Protein 4KN5 (pdb70)

Radius of gyration: 22.83 Å; Cα contacts (8 Å, |Δi|>4): 1118; chains: 2; bounding box: 56×68×35 Å

Foldseek 3Di:
DPFVEEEEADDPLLVVLLLVQPPWDWDADPNWIWTWDDQARYIYIYTHQDFFQVSNLVVLVCCCVVPVGQAYEYEEAFAWLDQADAFQEKEKEQKEFAQQDDPCVVPDAGRDDPPDDRIFGADPVVSVLLVVLCVVPHPHHYDYYYEYEDNDRQDDPVSSVSSCVRVVTHTGYGNVRSSRRNCVVVVRHYIYMHGHQHHNVRDDDDSVVSRNVRSNSSNSSVSSSSNVVD/DEEEAEAPLLVVLLLVQDDWDWDADPNWIWTWDAQANDIYIYTYQDFAQVSNLVVLLCCCVVPVHQEYEYEEAFAWLPQPDFFQAKEKEQKEFAQQDDPPVVPQQGRDDPPADRIFGADPVVSVLLVVLCVVQHPHHYDYYYEHEHNDRQDDLVSSVVSCVRVVTHTGYGNPVSSRRNCVVVVRHYIYMYRHHGHSPTDPCSRVVSSNSSSSSVSSSSNVDD

InterPro domains:
  IPR000845 Nucleoside phosphorylase domain [PF01048] (2-227)
  IPR010049 MTA/SAH nucleosidase [TIGR01704] (3-224)
  IPR035994 Nucleoside phosphorylase superfamily [G3DSA:3.40.50.1580] (1-231)
  IPR035994 Nucleoside phosphorylase superfamily [SSF53167] (1-228)

Organism: NCBI:txid585506

CATH classification: 3.40.50.1580

Structure (mmCIF, N/CA/C/O backbone):
data_4KN5
#
_entry.id   4KN5
#
_cell.length_a   89.252
_cell.length_b   89.252
_cell.length_c   127.545
_cell.angle_alpha   90.000
_cell.angle_beta   90.000
_cell.angle_gamma   90.000
#
_symmetry.space_group_name_H-M   'P 43 21 2'
#
loop_
_entity.id
_entity.type
_entity.pdbx_description
1 polymer 'Methylthioadenosine nucleosidase'
2 non-polymer 1,2-ETHANEDIOL
3 non-polymer GLYCEROL
4 water water
#
loop_
_atom_site.group_PDB
_atom_site.id
_atom_site.type_symbol
_atom_site.label_atom_id
_atom_site.label_alt_id
_atom_site.label_comp_id
_atom_site.label_asym_id
_atom_site.label_entity_id
_atom_site.label_seq_id
_atom_site.pdbx_PDB_ins_code
_atom_site.Cartn_x
_atom_site.Cartn_y
_atom_site.Cartn_z
_atom_site.occupancy
_atom_site.B_iso_or_equiv
_atom_site.auth_seq_id
_atom_site.auth_comp_id
_atom_site.auth_asym_id
_atom_site.auth_atom_id
_atom_site.pdbx_PDB_model_num
ATOM 1 N N . TYR A 1 19 ? 67.022 2.941 15.508 1.00 36.52 -3 TYR A N 1
ATOM 2 C CA . TYR A 1 19 ? 67.176 4.195 14.691 1.00 34.44 -3 TYR A CA 1
ATOM 3 C C . TYR A 1 19 ? 67.688 4.010 13.247 1.00 34.73 -3 TYR A C 1
ATOM 4 O O . TYR A 1 19 ? 67.414 4.845 12.383 1.00 31.84 -3 TYR A O 1
ATOM 13 N N . PHE A 1 20 ? 68.435 2.936 12.986 1.00 35.69 -2 PHE A N 1
ATOM 14 C CA . PHE A 1 20 ? 69.233 2.834 11.747 1.00 35.84 -2 PHE A CA 1
ATOM 15 C C . PHE A 1 20 ? 68.894 1.622 10.881 1.00 37.77 -2 PHE A C 1
ATOM 16 O O . PHE A 1 20 ? 69.773 1.042 10.235 1.00 36.08 -2 PHE A O 1
ATOM 24 N N . GLN A 1 21 ? 67.603 1.269 10.869 1.00 37.05 -1 GLN A N 1
ATOM 25 C CA . GLN A 1 21 ? 67.041 0.412 9.829 1.00 36.15 -1 GLN A CA 1
ATOM 26 C C . GLN A 1 21 ? 66.178 1.272 8.891 1.00 35.16 -1 GLN A C 1
ATOM 27 O O . GLN A 1 21 ? 65.551 2.252 9.318 1.00 35.79 -1 GLN A O 1
ATOM 33 N N . SER A 1 22 ? 66.172 0.879 7.621 1.00 34.29 0 SER A N 1
ATOM 34 C CA A SER A 1 22 ? 65.514 1.637 6.552 0.50 33.19 0 SER A CA 1
ATOM 35 C CA B SER A 1 22 ? 65.508 1.601 6.532 0.50 32.93 0 SER A CA 1
ATOM 36 C C . SER A 1 22 ? 63.978 1.625 6.652 1.00 31.99 0 SER A C 1
ATOM 37 O O . SER A 1 22 ? 63.342 2.585 6.257 1.00 29.26 0 SER A O 1
ATOM 50 N N . ARG A 1 24 ? 60.638 1.440 9.193 1.00 22.30 2 ARG A N 1
ATOM 51 C CA . ARG A 1 24 ? 60.308 1.656 10.599 1.00 20.63 2 ARG A CA 1
ATOM 52 C C . ARG A 1 24 ? 58.761 1.560 10.706 1.00 18.52 2 ARG A C 1
ATOM 53 O O . ARG A 1 24 ? 58.054 2.333 10.064 1.00 21.81 2 ARG A O 1
ATOM 61 N N . TYR A 1 25 ? 58.314 0.640 11.518 1.00 20.14 3 TYR A N 1
ATOM 62 C CA . TYR A 1 25 ? 56.865 0.431 11.758 1.00 20.52 3 TYR A CA 1
ATOM 63 C C . TYR A 1 25 ? 56.482 0.935 13.138 1.00 20.96 3 TYR A C 1
ATOM 64 O O . TYR A 1 25 ? 57.197 0.716 14.112 1.00 21.27 3 TYR A O 1
ATOM 73 N N . GLY A 1 26 ? 55.320 1.615 13.222 1.00 19.63 4 GLY A N 1
ATOM 74 C CA . GLY A 1 26 ? 54.722 1.927 14.475 1.00 18.58 4 GLY A CA 1
ATOM 75 C C . GLY A 1 26 ? 53.649 0.941 14.819 1.00 19.76 4 GLY A C 1
ATOM 76 O O . GLY A 1 26 ? 52.793 0.645 13.974 1.00 21.79 4 GLY A O 1
ATOM 77 N N . VAL A 1 27 ? 53.683 0.427 16.033 1.00 17.13 5 VAL A N 1
ATOM 78 C CA . VAL A 1 27 ? 52.687 -0.455 16.555 1.00 17.95 5 VAL A CA 1
ATOM 79 C C . VAL A 1 27 ? 51.962 0.273 17.664 1.00 18.84 5 VAL A C 1
ATOM 80 O O . VAL A 1 27 ? 52.569 0.621 18.689 1.00 18.30 5 VAL A O 1
ATOM 84 N N . ILE A 1 28 ? 50.687 0.560 17.431 1.00 16.54 6 ILE A N 1
ATOM 85 C CA . ILE A 1 28 ? 49.902 1.313 18.395 1.00 17.31 6 ILE A CA 1
ATOM 86 C C . ILE A 1 28 ? 49.035 0.271 19.076 1.00 19.17 6 ILE A C 1
ATOM 87 O O . ILE A 1 28 ? 48.146 -0.347 18.467 1.00 18.83 6 ILE A O 1
ATOM 92 N N . ASN A 1 29 ? 49.339 0.074 20.361 1.00 19.06 7 ASN A N 1
ATOM 93 C CA . ASN A 1 29 ? 49.142 -1.179 21.120 1.00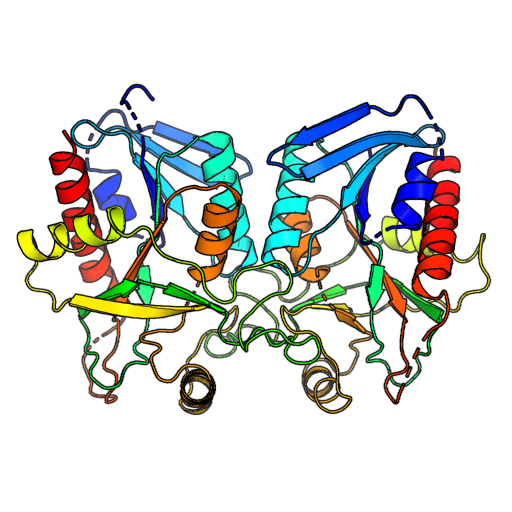 23.58 7 ASN A CA 1
ATOM 94 C C . ASN A 1 29 ? 48.132 -1.031 22.232 1.00 22.86 7 ASN A C 1
ATOM 95 O O . ASN A 1 29 ? 48.002 0.054 22.806 1.00 22.71 7 ASN A O 1
ATOM 100 N N . ALA A 1 30 ? 47.453 -2.121 22.597 1.00 22.93 8 ALA A N 1
ATOM 101 C CA . ALA A 1 30 ? 46.639 -2.112 23.837 1.00 27.53 8 ALA A CA 1
ATOM 102 C C . ALA A 1 30 ? 46.633 -3.426 24.616 1.00 29.84 8 ALA A C 1
ATOM 103 O O . ALA A 1 30 ? 45.924 -3.530 25.598 1.00 32.59 8 ALA A O 1
ATOM 113 N N . ALA A 1 32 ? 48.676 -6.137 26.719 1.00 27.99 10 ALA A N 1
ATOM 114 C CA . ALA A 1 32 ? 49.917 -6.224 27.510 1.00 30.42 10 ALA A CA 1
ATOM 115 C C . ALA A 1 32 ? 50.879 -7.344 27.069 1.00 29.60 10 ALA A C 1
ATOM 116 O O . ALA A 1 32 ? 52.072 -7.116 26.981 1.00 28.71 10 ALA A O 1
ATOM 118 N N . GLU A 1 33 ? 50.378 -8.538 26.799 1.00 30.97 11 GLU A N 1
ATOM 119 C CA A GLU A 1 33 ? 51.274 -9.611 26.385 0.50 31.26 11 GLU A CA 1
ATOM 120 C CA B GLU A 1 33 ? 51.228 -9.650 26.358 0.50 30.60 11 GLU A CA 1
ATOM 121 C C . GLU A 1 33 ? 51.853 -9.339 24.984 1.00 30.81 11 GLU A C 1
ATOM 122 O O . GLU A 1 33 ? 52.968 -9.755 24.662 1.00 28.40 11 GLU A O 1
ATOM 133 N N . GLU A 1 34 ? 51.130 -8.617 24.132 1.00 28.47 12 GLU A N 1
ATOM 134 C CA . GLU A 1 34 ? 51.731 -8.250 22.844 1.00 25.28 12 GLU A CA 1
ATOM 135 C C . GLU A 1 34 ? 52.888 -7.283 23.035 1.00 24.97 12 GLU A C 1
ATOM 136 O O . GLU A 1 34 ? 53.935 -7.395 22.386 1.00 23.95 12 GLU A O 1
ATOM 142 N N . LYS A 1 35 ? 52.714 -6.308 23.921 1.00 25.30 13 LYS A N 1
ATOM 143 C CA . LYS A 1 35 ? 53.784 -5.358 24.179 1.00 26.02 13 LYS A CA 1
ATOM 144 C C . LYS A 1 35 ? 54.987 -6.098 24.815 1.00 27.30 13 LYS A C 1
ATOM 145 O O . LYS A 1 35 ? 56.130 -5.876 24.418 1.00 27.20 13 LYS A O 1
ATOM 151 N N . ALA A 1 36 ? 54.701 -6.960 25.782 1.00 31.44 14 ALA A N 1
ATOM 152 C CA . ALA A 1 36 ? 55.783 -7.704 26.478 1.00 32.12 14 ALA A CA 1
ATOM 153 C C . ALA A 1 36 ? 56.601 -8.517 25.462 1.00 30.48 14 ALA A C 1
ATOM 154 O O . ALA A 1 36 ? 57.811 -8.418 25.456 1.00 30.53 14 ALA A O 1
ATOM 156 N N . ALA A 1 37 ? 55.933 -9.277 24.580 1.00 29.05 15 ALA A N 1
ATOM 157 C CA . ALA A 1 37 ? 56.637 -10.092 23.566 1.00 28.06 15 ALA A CA 1
ATOM 158 C C . ALA A 1 37 ? 57.365 -9.310 22.498 1.00 27.94 15 ALA A C 1
ATOM 159 O O . ALA A 1 37 ? 58.412 -9.713 22.048 1.00 30.91 15 ALA A O 1
ATOM 161 N N . LEU A 1 38 ? 56.821 -8.176 22.061 1.00 26.68 16 LEU A N 1
ATOM 162 C CA . LEU A 1 38 ? 57.513 -7.352 21.108 1.00 26.07 16 LEU A CA 1
ATOM 163 C C . LEU A 1 38 ? 58.768 -6.712 21.703 1.00 29.11 16 LEU A C 1
ATOM 164 O O . LEU A 1 38 ? 59.807 -6.625 21.033 1.00 29.63 16 LEU A O 1
ATOM 169 N N . VAL A 1 39 ? 58.656 -6.236 22.946 1.00 29.31 17 VAL A N 1
ATOM 170 C CA . VAL A 1 39 ? 59.818 -5.688 23.649 1.00 33.35 17 VAL A CA 1
ATOM 171 C C . VAL A 1 39 ? 60.868 -6.797 23.829 1.00 31.84 17 VAL A C 1
ATOM 172 O O . VAL A 1 39 ? 62.051 -6.577 23.558 1.00 37.77 17 VAL A O 1
ATOM 176 N N . ASP A 1 40 ? 60.436 -7.976 24.248 1.00 36.24 18 ASP A N 1
ATOM 177 C CA A ASP A 1 40 ? 61.384 -9.075 24.474 0.50 36.16 18 ASP A CA 1
ATOM 178 C CA B ASP A 1 40 ? 61.344 -9.124 24.446 0.50 36.65 18 ASP A CA 1
ATOM 179 C C . ASP A 1 40 ? 62.113 -9.395 23.170 1.00 37.18 18 ASP A C 1
ATOM 180 O O . ASP A 1 40 ? 63.311 -9.673 23.181 1.00 40.45 18 ASP A O 1
ATOM 189 N N . ALA A 1 41 ? 61.414 -9.312 22.039 1.00 35.79 19 ALA A N 1
ATOM 190 C CA . ALA A 1 41 ? 62.021 -9.589 20.744 1.00 34.99 19 ALA A CA 1
ATOM 191 C C . ALA A 1 41 ? 62.979 -8.526 20.249 1.00 33.69 19 ALA A C 1
ATOM 192 O O . ALA A 1 41 ? 63.746 -8.779 19.314 1.00 32.57 19 ALA A O 1
ATOM 207 N N . ILE A 1 43 ? 66.106 -6.085 19.828 1.00 37.49 21 ILE A N 1
ATOM 208 C CA . ILE A 1 43 ? 67.506 -5.987 20.202 1.00 44.09 21 ILE A CA 1
ATOM 209 C C . ILE A 1 43 ? 67.786 -4.486 20.194 1.00 45.45 21 ILE A C 1
ATOM 210 O O . ILE A 1 43 ? 67.170 -3.745 19.420 1.00 43.69 21 ILE A O 1
ATOM 215 N N . ASP A 1 44 ? 68.674 -4.045 21.082 1.00 44.94 22 ASP A N 1
ATOM 216 C CA . ASP A 1 44 ? 68.804 -2.626 21.481 1.00 45.49 22 ASP A CA 1
ATOM 217 C C . ASP A 1 44 ? 67.474 -1.905 21.823 1.00 38.37 22 ASP A C 1
ATOM 218 O O . ASP A 1 44 ? 67.217 -0.802 21.343 1.00 34.01 22 ASP A O 1
ATOM 223 N N . GLU A 1 45 ? 66.668 -2.534 22.677 1.00 38.63 23 GLU A N 1
ATOM 224 C CA . GLU A 1 45 ? 65.478 -1.893 23.246 1.00 38.02 23 GLU A CA 1
ATOM 225 C C . GLU A 1 45 ? 65.817 -0.540 23.867 1.00 38.00 23 GLU A C 1
ATOM 226 O O . GLU A 1 45 ? 66.750 -0.425 24.674 1.00 38.01 23 GLU A O 1
ATOM 232 N N . LYS A 1 46 ? 65.056 0.476 23.478 1.00 31.29 24 LYS A N 1
ATOM 233 C CA . LYS A 1 46 ? 65.199 1.823 23.981 1.00 31.43 24 LYS A CA 1
ATOM 234 C C . LYS A 1 46 ? 63.834 2.252 24.504 1.00 32.99 24 LYS A C 1
ATOM 235 O O . LYS A 1 46 ? 62.798 1.707 24.073 1.00 28.62 24 LYS A O 1
ATOM 241 N N . LYS A 1 47 ? 63.841 3.215 25.422 1.00 33.03 25 LYS A N 1
ATOM 242 C CA . LYS A 1 47 ? 62.630 3.736 26.015 1.00 34.41 25 LYS A CA 1
ATOM 243 C C . LYS A 1 47 ? 62.728 5.251 25.977 1.00 34.63 25 LYS A C 1
ATOM 244 O O . LYS A 1 47 ? 63.643 5.830 26.570 1.00 33.66 25 LYS A O 1
ATOM 250 N N . THR A 1 48 ? 61.809 5.895 25.263 1.00 30.37 26 THR A N 1
ATOM 251 C CA . THR A 1 48 ? 61.821 7.338 25.107 1.00 29.58 26 THR A CA 1
ATOM 252 C C . THR A 1 48 ? 60.429 7.868 25.475 1.00 30.25 26 THR A C 1
ATOM 253 O O . THR A 1 48 ? 59.418 7.382 24.949 1.00 27.43 26 THR A O 1
ATOM 257 N N . THR A 1 49 ? 60.393 8.870 26.348 1.00 27.46 27 THR A N 1
ATOM 258 C CA . THR A 1 49 ? 59.139 9.540 26.721 1.00 25.82 27 THR A CA 1
ATOM 259 C C . THR A 1 49 ? 59.036 10.867 26.015 1.00 26.16 27 THR A C 1
ATOM 260 O O . THR A 1 49 ? 59.924 11.688 26.117 1.00 27.52 27 THR A O 1
ATOM 264 N N . ILE A 1 50 ? 57.945 11.085 25.272 1.00 23.03 28 ILE A N 1
ATOM 265 C CA . ILE A 1 50 ? 57.693 12.335 24.585 1.00 25.13 28 ILE A CA 1
ATOM 266 C C . ILE A 1 50 ? 56.269 12.755 24.929 1.00 27.95 28 ILE A C 1
ATOM 267 O O . ILE A 1 50 ? 55.352 11.955 24.758 1.00 26.22 28 ILE A O 1
ATOM 272 N N . ALA A 1 51 ? 56.091 13.974 25.441 1.00 28.39 29 ALA A N 1
ATOM 273 C CA . ALA A 1 51 ? 54.741 14.458 25.832 1.00 30.10 29 ALA A CA 1
ATOM 274 C C . ALA A 1 51 ? 53.990 13.448 26.688 1.00 30.62 29 ALA A C 1
ATOM 275 O O . ALA A 1 51 ? 52.785 13.194 26.484 1.00 32.48 29 ALA A O 1
ATOM 277 N N . GLY A 1 52 ? 54.701 12.878 27.662 1.00 28.09 30 GLY A N 1
ATOM 278 C CA . GLY A 1 52 ? 54.143 11.931 28.614 1.00 25.25 30 GLY A CA 1
ATOM 279 C C . GLY A 1 52 ? 53.841 10.539 28.105 1.00 25.77 30 GLY A C 1
ATOM 280 O O . GLY A 1 52 ? 53.334 9.699 28.847 1.00 25.78 30 GLY A O 1
ATOM 281 N N . LYS A 1 53 ? 54.169 10.276 26.841 1.00 23.97 31 LYS A N 1
ATOM 282 C CA . LYS A 1 53 ? 53.893 8.998 26.219 1.00 24.44 31 LYS A CA 1
ATOM 283 C C . LYS A 1 53 ? 55.179 8.215 26.137 1.00 22.80 31 LYS A C 1
ATOM 284 O O . LYS A 1 53 ? 56.178 8.727 25.640 1.00 21.87 31 LYS A O 1
ATOM 290 N N . LEU A 1 54 ? 55.127 6.978 26.582 1.00 25.16 32 LEU A N 1
ATOM 291 C CA . LEU A 1 54 ? 56.300 6.104 26.506 1.00 26.12 32 LEU A CA 1
ATOM 292 C C . LEU A 1 54 ? 56.371 5.356 25.174 1.00 25.01 32 LEU A C 1
ATOM 293 O O . LEU A 1 54 ? 55.457 4.595 24.835 1.00 25.76 32 LEU A O 1
ATOM 298 N N . PHE A 1 55 ? 57.458 5.559 24.447 1.00 23.37 33 PHE A N 1
ATOM 299 C CA . PHE A 1 55 ? 57.713 4.814 23.216 1.00 22.95 33 PHE A CA 1
ATOM 300 C C . PHE A 1 55 ? 58.833 3.796 23.460 1.00 27.88 33 PHE A C 1
ATOM 301 O O . PHE A 1 55 ? 59.915 4.182 23.917 1.00 28.99 33 PHE A O 1
ATOM 309 N N . HIS A 1 56 ? 58.559 2.530 23.159 1.00 28.84 34 HIS A N 1
ATOM 310 C CA . HIS A 1 56 ? 59.549 1.437 23.228 1.00 30.40 34 HIS A CA 1
ATOM 311 C C . HIS A 1 56 ? 59.991 1.206 21.833 1.00 31.38 34 HIS A C 1
ATOM 312 O O . HIS A 1 56 ? 59.161 0.917 20.933 1.00 30.52 34 HIS A O 1
ATOM 319 N N . HIS A 1 57 ? 61.289 1.309 21.593 1.00 29.54 35 HIS A N 1
ATOM 320 C CA . HIS A 1 57 ? 61.748 1.144 20.236 1.00 29.25 35 HIS A CA 1
ATOM 321 C C . HIS A 1 57 ? 63.038 0.332 20.130 1.00 33.01 35 HIS A C 1
ATOM 322 O O . HIS A 1 57 ? 63.878 0.327 21.063 1.00 29.89 35 HIS A O 1
ATOM 329 N N . GLY A 1 58 ? 63.142 -0.364 18.992 1.00 32.11 36 GLY A N 1
ATOM 330 C CA . GLY A 1 58 ? 64.296 -1.206 18.684 1.00 31.90 36 GLY A CA 1
ATOM 331 C C . GLY A 1 58 ? 64.064 -2.098 17.485 1.00 34.23 36 GLY A C 1
ATOM 332 O O . GLY A 1 58 ? 63.040 -2.026 16.801 1.00 30.40 36 GLY A O 1
ATOM 333 N N . LYS A 1 59 ? 65.027 -2.978 17.256 1.00 32.59 37 LYS A N 1
ATOM 334 C CA . LYS A 1 59 ? 65.132 -3.720 16.011 1.00 31.84 37 LYS A CA 1
ATOM 335 C C . LYS A 1 59 ? 64.521 -5.095 16.177 1.00 30.21 37 LYS A C 1
ATOM 336 O O . LYS A 1 59 ? 64.789 -5.786 17.173 1.00 32.77 37 LYS A O 1
ATOM 342 N N . ILE A 1 60 ? 63.641 -5.475 15.242 1.00 28.14 38 ILE A N 1
ATOM 343 C CA . ILE A 1 60 ? 63.137 -6.836 15.148 1.00 31.31 38 ILE A CA 1
ATOM 344 C C . ILE A 1 60 ? 63.387 -7.296 13.719 1.00 32.11 38 ILE A C 1
ATOM 345 O O . ILE A 1 60 ? 62.925 -6.679 12.768 1.00 31.26 38 ILE A O 1
ATOM 350 N N . GLY A 1 61 ? 64.167 -8.362 13.572 1.00 34.26 39 GLY A N 1
ATOM 351 C CA . GLY A 1 61 ? 64.609 -8.778 12.253 1.00 34.61 39 GLY A CA 1
ATOM 352 C C . GLY A 1 61 ? 65.492 -7.669 11.731 1.00 34.64 39 GLY A C 1
ATOM 353 O O . GLY A 1 61 ? 66.355 -7.185 12.468 1.00 37.19 39 GLY A O 1
ATOM 354 N N . HIS A 1 62 ? 65.256 -7.249 10.489 1.00 34.25 40 HIS A N 1
ATOM 355 C CA A HIS A 1 62 ? 66.013 -6.153 9.882 0.50 35.50 40 HIS A CA 1
ATOM 356 C CA B HIS A 1 62 ? 66.013 -6.155 9.861 0.50 36.04 40 HIS A CA 1
ATOM 357 C C . HIS A 1 62 ? 65.206 -4.840 9.788 1.00 34.99 40 HIS A C 1
ATOM 358 O O . HIS A 1 62 ? 65.542 -3.955 9.020 1.00 33.56 40 HIS A O 1
ATOM 371 N N . VAL A 1 63 ? 64.154 -4.697 10.601 1.00 30.77 41 VAL A N 1
ATOM 372 C CA . VAL A 1 63 ? 63.393 -3.424 10.648 1.00 29.41 41 VAL A CA 1
ATOM 373 C C . VAL A 1 63 ? 63.333 -2.842 12.064 1.00 25.61 41 VAL A C 1
ATOM 374 O O . VAL A 1 63 ? 63.488 -3.574 13.058 1.00 28.36 41 VAL A O 1
ATOM 378 N N . ASP A 1 64 ? 63.135 -1.525 12.163 1.00 27.42 42 ASP A N 1
ATOM 379 C CA A ASP A 1 64 ? 62.909 -0.868 13.479 0.50 28.05 42 ASP A CA 1
ATOM 380 C CA B ASP A 1 64 ? 62.904 -0.888 13.468 0.50 25.87 42 ASP A CA 1
ATOM 381 C C . ASP A 1 64 ? 61.401 -0.841 13.753 1.00 23.91 42 ASP A C 1
ATOM 382 O O . ASP A 1 64 ? 60.603 -0.701 12.814 1.00 23.18 42 ASP A O 1
ATOM 391 N N . VAL A 1 65 ? 61.060 -1.015 15.019 1.00 24.42 43 VAL A N 1
ATOM 392 C CA . VAL A 1 65 ? 59.674 -1.109 15.512 1.00 23.64 43 VAL A CA 1
ATOM 393 C C . VAL A 1 65 ? 59.535 -0.161 16.705 1.00 26.06 43 VAL A C 1
ATOM 394 O O . VAL A 1 65 ? 60.393 -0.115 17.623 1.00 25.61 43 VAL A O 1
ATOM 398 N N . VAL A 1 66 ? 58.461 0.619 16.669 1.00 20.43 44 VAL A N 1
ATOM 399 C CA . VAL A 1 66 ? 58.185 1.600 17.716 1.00 20.57 44 VAL A CA 1
ATOM 400 C C . VAL A 1 66 ? 56.840 1.221 18.269 1.00 21.50 44 VAL A C 1
ATOM 401 O O . VAL A 1 66 ? 55.848 1.203 17.529 1.00 21.13 44 VAL A O 1
ATOM 405 N N . VAL A 1 67 ? 56.783 0.883 19.551 1.00 20.17 45 VAL A N 1
ATOM 406 C CA . VAL A 1 67 ? 55.578 0.438 20.188 1.00 21.00 45 VAL A CA 1
ATOM 407 C C . VAL A 1 67 ? 55.117 1.480 21.229 1.00 22.54 45 VAL A C 1
ATOM 408 O O . VAL A 1 67 ? 55.926 1.949 22.036 1.00 20.26 45 VAL A O 1
ATOM 412 N N . VAL A 1 68 ? 53.844 1.882 21.143 1.00 20.31 46 VAL A N 1
ATOM 413 C CA . VAL A 1 68 ? 53.285 2.916 22.024 1.00 19.34 46 VAL A CA 1
ATOM 414 C C . VAL A 1 68 ? 51.846 2.522 22.364 1.00 19.54 46 VAL A C 1
ATOM 415 O O . VAL A 1 68 ? 51.117 1.967 21.513 1.00 18.32 46 VAL A O 1
ATOM 419 N N . GLU A 1 69 ? 51.435 2.694 23.607 1.00 18.32 47 GLU A N 1
ATOM 420 C CA . GLU A 1 69 ? 50.058 2.398 23.987 1.00 19.86 47 GLU A CA 1
ATOM 421 C C . GLU A 1 69 ? 49.101 3.421 23.332 1.00 17.59 47 GLU A C 1
ATOM 422 O O . GLU A 1 69 ? 49.386 4.623 23.303 1.00 18.85 47 GLU A O 1
ATOM 428 N N . SER A 1 70 ? 47.999 2.906 22.794 1.00 17.56 48 SER A N 1
ATOM 429 C CA . SER A 1 70 ? 47.058 3.780 22.060 1.00 16.97 48 SER A CA 1
ATOM 430 C C . SER A 1 70 ? 46.423 4.827 22.915 1.00 16.77 48 SER A C 1
ATOM 431 O O . SER A 1 70 ? 46.172 5.918 22.451 1.00 17.95 48 SER A O 1
ATOM 434 N N . GLY A 1 71 ? 46.084 4.478 24.165 1.00 15.47 49 GLY A N 1
ATOM 435 C CA . GLY A 1 71 ? 45.086 5.243 24.942 1.00 16.40 49 GLY A CA 1
ATOM 436 C C . GLY A 1 71 ? 43.700 4.802 24.520 1.00 16.08 49 GLY A C 1
ATOM 437 O O . GLY A 1 71 ? 43.559 4.059 23.508 1.00 19.04 49 GLY A O 1
ATOM 438 N N . ILE A 1 72 ? 42.686 5.201 25.287 1.00 15.39 50 ILE A N 1
ATOM 439 C CA . ILE A 1 72 ? 41.318 4.770 25.100 1.00 13.65 50 ILE A CA 1
ATOM 440 C C . ILE A 1 72 ? 40.513 5.886 24.477 1.00 12.57 50 ILE A C 1
ATOM 441 O O . ILE A 1 72 ? 40.481 7.005 24.962 1.00 12.44 50 ILE A O 1
ATOM 446 N N . GLY A 1 73 ? 39.813 5.561 23.398 1.00 12.80 51 GLY A N 1
ATOM 447 C CA . GLY A 1 73 ? 38.958 6.511 22.739 1.00 12.83 51 GLY A CA 1
ATOM 448 C C . GLY A 1 73 ? 39.570 7.316 21.613 1.00 12.75 51 GLY A C 1
ATOM 449 O O . GLY A 1 73 ? 40.767 7.243 21.305 1.00 11.76 51 GLY A O 1
ATOM 450 N N . LYS A 1 74 ? 38.713 8.122 20.988 1.00 13.11 52 LYS A N 1
ATOM 451 C CA . LYS A 1 74 ? 39.096 8.795 19.769 1.00 13.06 52 LYS A CA 1
ATOM 452 C C . LYS A 1 74 ? 40.187 9.866 19.911 1.00 12.37 52 LYS A C 1
ATOM 453 O O . LYS A 1 74 ? 41.145 9.891 19.169 1.00 12.28 52 LYS A O 1
ATOM 459 N N . VAL A 1 75 ? 40.028 10.764 20.867 1.00 11.71 53 VAL A N 1
ATOM 460 C CA . VAL A 1 75 ? 40.988 11.830 21.071 1.00 12.19 53 VAL A CA 1
ATOM 461 C C . VAL A 1 75 ? 42.316 11.316 21.593 1.00 11.97 53 VAL A C 1
ATOM 462 O O . VAL A 1 75 ? 43.373 11.764 21.089 1.00 12.45 53 VAL A O 1
ATOM 466 N N . ALA A 1 76 ? 42.285 10.404 22.586 1.00 12.39 54 ALA A N 1
ATOM 467 C CA . ALA A 1 76 ? 43.522 9.851 23.136 1.00 13.31 54 ALA A CA 1
ATOM 468 C C . ALA A 1 76 ? 44.359 9.132 22.050 1.00 13.05 54 ALA A C 1
ATOM 469 O O . ALA A 1 76 ? 45.576 9.324 21.943 1.00 13.33 54 ALA A O 1
ATOM 471 N N . SER A 1 77 ? 43.686 8.310 21.234 1.00 13.24 55 SER A N 1
ATOM 472 C CA . SER A 1 77 ? 44.391 7.575 20.181 1.00 13.34 55 SER A CA 1
ATOM 473 C C . SER A 1 77 ? 44.837 8.520 19.074 1.00 13.28 55 SER A C 1
ATOM 474 O O . SER A 1 77 ? 45.891 8.285 18.448 1.00 13.84 55 SER A O 1
ATOM 477 N N . ALA A 1 78 ? 44.066 9.581 18.783 1.00 13.57 56 ALA A N 1
ATOM 478 C CA . ALA A 1 78 ? 44.486 10.542 17.782 1.00 13.81 56 ALA A CA 1
ATOM 479 C C . ALA A 1 78 ? 45.779 11.225 18.231 1.00 14.79 56 ALA A C 1
ATOM 480 O O . ALA A 1 78 ? 46.703 11.439 17.448 1.00 14.55 56 ALA A O 1
ATOM 482 N N . LEU A 1 79 ? 45.806 11.576 19.513 1.00 13.79 57 LEU A N 1
ATOM 483 C CA . LEU A 1 79 ? 46.973 12.249 20.096 1.00 15.80 57 LEU A CA 1
ATOM 484 C C . LEU A 1 79 ? 48.211 11.355 20.000 1.00 14.57 57 LEU A C 1
ATOM 485 O O . LEU A 1 79 ? 49.259 11.820 19.565 1.00 15.40 57 LEU A O 1
ATOM 490 N N . THR A 1 80 ? 48.078 10.087 20.379 1.00 14.38 58 THR A N 1
ATOM 491 C CA . THR A 1 80 ? 49.148 9.103 20.291 1.00 15.58 58 THR A CA 1
ATOM 492 C C . THR A 1 80 ? 49.641 9.002 18.895 1.00 15.02 58 THR A C 1
ATOM 493 O O . THR A 1 80 ? 50.850 8.992 18.638 1.00 14.54 58 THR A O 1
ATOM 497 N N . THR A 1 81 ? 48.700 8.869 17.952 1.00 14.92 59 THR A N 1
ATOM 498 C CA . THR A 1 81 ? 49.082 8.729 16.560 1.00 14.72 59 THR A CA 1
ATOM 499 C C . THR A 1 81 ? 49.823 9.928 15.999 1.00 14.42 59 THR A C 1
ATOM 500 O O . THR A 1 81 ? 50.845 9.777 15.281 1.00 14.93 59 THR A O 1
ATOM 504 N N . THR A 1 82 ? 49.366 11.127 16.363 1.00 13.50 60 THR A N 1
ATOM 505 C CA . THR A 1 82 ? 50.009 12.338 15.986 1.00 14.75 60 THR A CA 1
ATOM 506 C C . THR A 1 82 ? 51.483 12.372 16.520 1.00 15.53 60 THR A C 1
ATOM 507 O O . THR A 1 82 ? 52.422 12.693 15.763 1.00 17.04 60 THR A O 1
ATOM 511 N N . LEU A 1 83 ? 51.638 12.079 17.788 1.00 15.91 61 LEU A N 1
ATOM 512 C CA . LEU A 1 83 ? 53.002 12.080 18.415 1.00 16.14 61 LEU A CA 1
ATOM 513 C C . LEU A 1 83 ? 53.893 11.062 17.750 1.00 16.68 61 LEU A C 1
ATOM 514 O O . LEU A 1 83 ? 55.071 11.332 17.508 1.00 16.96 61 LEU A O 1
ATOM 519 N N . LEU A 1 84 ? 53.344 9.887 17.481 1.00 17.20 62 LEU A N 1
ATOM 520 C CA . LEU A 1 84 ? 54.113 8.839 16.842 1.00 17.44 62 LEU A CA 1
ATOM 521 C C . LEU A 1 84 ? 54.663 9.235 15.479 1.00 17.65 62 LEU A C 1
ATOM 522 O O . LEU A 1 84 ? 55.862 9.075 15.187 1.00 17.73 62 LEU A O 1
ATOM 527 N N . ILE A 1 85 ? 53.787 9.716 14.619 1.00 16.81 63 ILE A N 1
ATOM 528 C CA . ILE A 1 85 ? 54.138 10.081 13.276 1.00 18.08 63 ILE A CA 1
ATOM 529 C C . ILE A 1 85 ? 55.111 11.268 13.282 1.00 18.95 63 ILE A C 1
ATOM 530 O O . ILE A 1 85 ? 56.122 11.231 12.563 1.00 21.33 63 ILE A O 1
ATOM 535 N N . THR A 1 86 ? 54.802 12.305 14.050 1.00 17.67 64 THR A N 1
ATOM 536 C CA . THR A 1 86 ? 55.576 13.534 14.007 1.00 19.71 64 THR A CA 1
ATOM 537 C C . THR A 1 86 ? 56.964 13.363 14.655 1.00 19.69 64 THR A C 1
ATOM 538 O O . THR A 1 86 ? 57.871 14.096 14.294 1.00 22.56 64 THR A O 1
ATOM 542 N N . ASN A 1 87 ? 57.097 12.453 15.604 1.00 18.67 65 ASN A N 1
ATOM 543 C CA . ASN A 1 87 ? 58.375 12.255 16.295 1.00 20.78 65 ASN A CA 1
ATOM 544 C C . ASN A 1 87 ? 59.215 11.098 15.752 1.00 21.11 65 ASN A C 1
ATOM 545 O O . ASN A 1 87 ? 60.421 11.108 15.938 1.00 22.97 65 ASN A O 1
ATOM 550 N N . PHE A 1 88 ? 58.610 10.133 15.068 1.00 20.30 66 PHE A N 1
ATOM 551 C CA . PHE A 1 88 ? 59.354 8.965 14.581 1.00 19.38 66 PHE A CA 1
ATOM 552 C C . PHE A 1 88 ? 59.343 8.764 13.071 1.00 20.30 66 PHE A C 1
ATOM 553 O O . PHE A 1 88 ? 60.130 7.947 12.563 1.00 21.43 66 PHE A O 1
ATOM 561 N N . GLY A 1 89 ? 58.467 9.457 12.339 1.00 19.70 67 GLY A N 1
ATOM 562 C CA . GLY A 1 89 ? 58.391 9.344 10.877 1.00 21.09 67 GLY A CA 1
ATOM 563 C C . GLY A 1 89 ? 58.206 7.929 10.377 1.00 21.73 67 GLY A C 1
ATOM 564 O O . GLY A 1 89 ? 58.840 7.530 9.415 1.00 21.06 67 GLY A O 1
ATOM 565 N N . VAL A 1 90 ? 57.356 7.164 11.055 1.00 19.38 68 VAL A N 1
ATOM 566 C CA . VAL A 1 90 ? 57.123 5.807 10.712 1.00 19.95 68 VAL A CA 1
ATOM 567 C C . VAL A 1 90 ? 56.631 5.657 9.290 1.00 19.15 68 VAL A C 1
ATOM 568 O O . VAL A 1 90 ? 55.933 6.523 8.756 1.00 19.98 68 VAL A O 1
ATOM 572 N N . ASP A 1 91 ? 57.045 4.560 8.672 1.00 19.76 69 ASP A N 1
ATOM 573 C CA . ASP A 1 91 ? 56.635 4.248 7.298 1.00 19.35 69 ASP A CA 1
ATOM 574 C C . ASP A 1 91 ? 55.182 3.739 7.267 1.00 18.73 69 ASP A C 1
ATOM 575 O O . ASP A 1 91 ? 54.516 3.828 6.260 1.00 19.52 69 ASP A O 1
ATOM 580 N N . ALA A 1 92 ? 54.747 3.148 8.366 1.00 19.37 70 ALA A N 1
ATOM 581 C CA . ALA A 1 92 ? 53.401 2.581 8.474 1.00 18.22 70 ALA A CA 1
ATOM 582 C C . ALA A 1 92 ? 53.016 2.447 9.943 1.00 18.82 70 ALA A C 1
ATOM 583 O O . ALA A 1 92 ? 53.881 2.345 10.828 1.00 18.05 70 ALA A O 1
ATOM 585 N N . VAL A 1 93 ? 51.711 2.425 10.203 1.00 17.57 71 VAL A N 1
ATOM 586 C CA . VAL A 1 93 ? 51.140 2.255 11.513 1.00 17.14 71 VAL A CA 1
ATOM 587 C C . VAL A 1 93 ? 50.305 0.972 11.542 1.00 17.38 71 VAL A C 1
ATOM 588 O O . VAL A 1 93 ? 49.467 0.779 10.657 1.00 17.87 71 VAL A O 1
ATOM 592 N N . ILE A 1 94 ? 50.543 0.114 12.531 1.00 15.94 72 ILE A N 1
ATOM 593 C CA . ILE A 1 94 ? 49.738 -1.094 12.758 1.00 16.81 72 ILE A CA 1
ATOM 594 C C . ILE A 1 94 ? 49.028 -0.984 14.099 1.00 17.81 72 ILE A C 1
ATOM 595 O O . ILE A 1 94 ? 49.690 -0.815 15.134 1.00 16.63 72 ILE A O 1
ATOM 600 N N . ASN A 1 95 ? 47.705 -1.051 14.092 1.00 16.22 73 ASN A N 1
ATOM 601 C CA . ASN A 1 95 ? 46.919 -0.919 15.322 1.00 16.86 73 ASN A CA 1
ATOM 602 C C . ASN A 1 95 ? 46.257 -2.242 15.582 1.00 17.52 73 ASN A C 1
ATOM 603 O O . ASN A 1 95 ? 45.275 -2.560 14.969 1.00 16.34 73 ASN A O 1
ATOM 608 N N . SER A 1 96 ? 46.804 -3.023 16.524 1.00 18.57 74 SER A N 1
ATOM 609 C CA A SER A 1 96 ? 46.340 -4.351 16.910 0.50 19.71 74 SER A CA 1
ATOM 610 C CA B SER A 1 96 ? 46.205 -4.313 16.833 0.50 20.44 74 SER A CA 1
ATOM 611 C C . SER A 1 96 ? 45.547 -4.309 18.205 1.00 20.63 74 SER A C 1
ATOM 612 O O . SER A 1 96 ? 45.845 -3.489 19.063 1.00 22.32 74 SER A O 1
ATOM 617 N N . GLY A 1 97 ? 44.586 -5.195 18.369 1.00 19.55 75 GLY A N 1
ATOM 618 C CA . GLY A 1 97 ? 43.777 -5.229 19.590 1.00 20.72 75 GLY A CA 1
ATOM 619 C C . GLY A 1 97 ? 42.773 -6.346 19.598 1.00 20.94 75 GLY A C 1
ATOM 620 O O . GLY A 1 97 ? 42.816 -7.262 18.780 1.00 22.30 75 GLY A O 1
ATOM 621 N N . SER A 1 98 ? 41.850 -6.269 20.537 1.00 22.45 76 SER A N 1
ATOM 622 C CA . SER A 1 98 ? 40.779 -7.227 20.623 1.00 24.19 76 SER A CA 1
ATOM 623 C C . SER A 1 98 ? 39.493 -6.413 20.675 1.00 24.19 76 SER A C 1
ATOM 624 O O . SER A 1 98 ? 39.492 -5.262 21.172 1.00 25.27 76 SER A O 1
ATOM 627 N N . ALA A 1 99 ? 38.413 -7.013 20.207 1.00 22.97 77 ALA A N 1
ATOM 628 C CA . ALA A 1 99 ? 37.104 -6.365 20.166 1.00 24.13 77 ALA A CA 1
ATOM 629 C C . ALA A 1 99 ? 36.008 -7.400 20.124 1.00 22.99 77 ALA A C 1
ATOM 630 O O . ALA A 1 99 ? 36.239 -8.541 19.752 1.00 25.26 77 ALA A O 1
ATOM 632 N N . GLY A 1 100 ? 34.803 -7.008 20.512 1.00 24.71 78 GLY A N 1
ATOM 633 C CA . GLY A 1 100 ? 33.676 -7.920 20.482 1.00 26.07 78 GLY A CA 1
ATOM 634 C C . GLY A 1 100 ? 33.135 -8.068 19.064 1.00 25.15 78 GLY A C 1
ATOM 635 O O . GLY A 1 100 ? 33.322 -7.190 18.220 1.00 25.22 78 GLY A O 1
ATOM 636 N N . ALA A 1 101 ? 32.399 -9.149 18.832 1.00 24.73 79 ALA A N 1
ATOM 637 C CA . ALA A 1 101 ? 31.730 -9.405 17.552 1.00 25.40 79 ALA A CA 1
ATOM 638 C C . ALA A 1 101 ? 30.428 -8.642 17.323 1.00 27.24 79 ALA A C 1
ATOM 639 O O . ALA A 1 101 ? 29.553 -8.614 18.185 1.00 26.39 79 ALA A O 1
ATOM 641 N N . LEU A 1 102 ? 30.320 -8.005 16.152 1.00 26.43 80 LEU A N 1
ATOM 642 C CA A LEU A 1 102 ? 29.053 -7.561 15.556 0.50 29.54 80 LEU A CA 1
ATOM 643 C CA B LEU A 1 102 ? 29.032 -7.598 15.597 0.50 27.30 80 LEU A CA 1
ATOM 644 C C . LEU A 1 102 ? 28.597 -8.558 14.499 1.00 29.13 80 LEU A C 1
ATOM 645 O O . LEU A 1 102 ? 27.425 -8.891 14.410 1.00 33.05 80 LEU A O 1
ATOM 654 N N . GLY A 1 103 ? 29.535 -8.985 13.657 1.00 28.68 81 GLY A N 1
ATOM 655 C CA . GLY A 1 103 ? 29.207 -9.860 12.500 1.00 33.47 81 GLY A CA 1
ATOM 656 C C . GLY A 1 103 ? 28.598 -11.190 12.955 1.00 34.74 81 GLY A C 1
ATOM 657 O O . GLY A 1 103 ? 29.137 -11.824 13.844 1.00 32.97 81 GLY A O 1
ATOM 658 N N . THR A 1 104 ? 27.481 -11.602 12.356 1.00 41.33 82 THR A N 1
ATOM 659 C CA . THR A 1 104 ? 26.692 -12.743 12.892 1.00 43.25 82 THR A CA 1
ATOM 660 C C . THR A 1 104 ? 27.476 -14.059 12.993 1.00 39.28 82 THR A C 1
ATOM 661 O O . THR A 1 104 ? 27.299 -14.816 13.933 1.00 40.55 82 THR A O 1
ATOM 665 N N . ASP A 1 105 ? 28.358 -14.322 12.049 1.00 39.40 83 ASP A N 1
ATOM 666 C CA . ASP A 1 105 ? 29.040 -15.620 12.027 1.00 41.82 83 ASP A CA 1
ATOM 667 C C . ASP A 1 105 ? 30.313 -15.633 12.870 1.00 34.22 83 ASP A C 1
ATOM 668 O O . ASP A 1 105 ? 31.002 -16.654 12.951 1.00 31.35 83 ASP A O 1
ATOM 673 N N . LEU A 1 106 ? 30.658 -14.506 13.492 1.00 31.24 84 LEU A N 1
ATOM 674 C CA . LEU A 1 106 ? 31.950 -14.410 14.143 1.00 26.94 84 LEU A CA 1
ATOM 675 C C . LEU A 1 106 ? 31.992 -15.237 15.443 1.00 29.74 84 LEU A C 1
ATOM 676 O O . LEU A 1 106 ? 31.001 -15.283 16.192 1.00 30.61 84 LEU A O 1
ATOM 681 N N . ARG A 1 107 ? 33.157 -15.833 15.678 1.00 28.47 85 ARG A N 1
ATOM 682 C CA . ARG A 1 107 ? 33.436 -16.654 16.845 1.00 32.80 85 ARG A CA 1
ATOM 683 C C . ARG A 1 107 ? 34.706 -16.198 17.559 1.00 29.71 85 ARG A C 1
ATOM 684 O O . ARG A 1 107 ? 35.604 -15.604 16.963 1.00 28.55 85 ARG A O 1
ATOM 692 N N . ILE A 1 108 ? 34.801 -16.509 18.846 1.00 27.31 86 ILE A N 1
ATOM 693 C CA . ILE A 1 108 ? 36.015 -16.207 19.603 1.00 28.55 86 ILE A CA 1
ATOM 694 C C . ILE A 1 108 ? 37.270 -16.717 18.922 1.00 27.18 86 ILE A C 1
ATOM 695 O O . ILE A 1 108 ? 37.337 -17.858 18.495 1.00 29.40 86 ILE A O 1
ATOM 700 N N . GLY A 1 109 ? 38.265 -15.852 18.786 1.00 26.34 87 GLY A N 1
ATOM 701 C CA . GLY A 1 109 ? 39.520 -16.199 18.172 1.00 26.59 87 GLY A CA 1
ATOM 702 C C . GLY A 1 109 ? 39.607 -15.846 16.690 1.00 24.02 87 GLY A C 1
ATOM 703 O O . GLY A 1 109 ? 40.677 -15.935 16.116 1.00 26.36 87 GLY A O 1
ATOM 704 N N . ASP A 1 110 ? 38.480 -15.501 16.089 1.00 22.87 88 ASP A N 1
ATOM 705 C CA . ASP A 1 110 ? 38.460 -14.993 14.709 1.00 24.05 88 ASP A CA 1
ATOM 706 C C . ASP A 1 110 ? 39.268 -13.687 14.676 1.00 22.74 88 ASP A C 1
ATOM 707 O O . ASP A 1 110 ? 39.280 -12.940 15.657 1.00 23.30 88 ASP A O 1
ATOM 712 N N . ILE A 1 111 ? 39.938 -13.442 13.560 1.00 20.80 89 ILE A N 1
ATOM 713 C CA . ILE A 1 111 ? 40.809 -12.270 13.402 1.00 20.00 89 ILE A CA 1
ATOM 714 C C . ILE A 1 111 ? 40.227 -11.423 12.273 1.00 20.64 89 ILE A C 1
ATOM 715 O O . ILE A 1 111 ? 40.171 -11.875 11.132 1.00 20.87 89 ILE A O 1
ATOM 720 N N . VAL A 1 112 ? 39.796 -10.217 12.602 1.00 18.86 90 VAL A N 1
ATOM 721 C CA . VAL A 1 112 ? 39.329 -9.252 11.613 1.00 19.76 90 VAL A CA 1
ATOM 722 C C . VAL A 1 112 ? 40.485 -8.319 11.214 1.00 19.94 90 VAL A C 1
ATOM 723 O O . VAL A 1 112 ? 41.083 -7.627 12.045 1.00 17.56 90 VAL A O 1
ATOM 727 N N . ILE A 1 113 ? 40.848 -8.334 9.935 1.00 17.21 91 ILE A N 1
ATOM 728 C CA . ILE A 1 1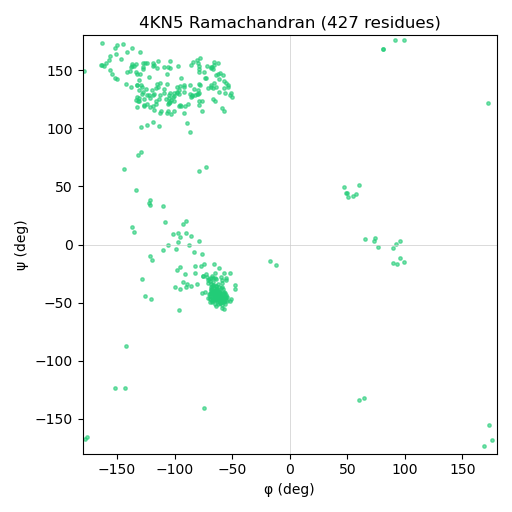13 ? 41.814 -7.398 9.403 1.00 18.00 91 ILE A CA 1
ATOM 729 C C . ILE A 1 113 ? 40.995 -6.411 8.567 1.00 17.22 91 ILE A C 1
ATOM 730 O O . ILE A 1 113 ? 40.378 -6.780 7.551 1.00 16.71 91 ILE A O 1
ATOM 735 N N . ALA A 1 114 ? 40.931 -5.167 8.993 1.00 15.68 92 ALA A N 1
ATOM 736 C CA . ALA A 1 114 ? 39.997 -4.215 8.393 1.00 15.40 92 ALA A CA 1
ATOM 737 C C . ALA A 1 114 ? 40.403 -3.892 6.948 1.00 14.61 92 ALA A C 1
ATOM 738 O O . ALA A 1 114 ? 41.559 -3.691 6.682 1.00 16.70 92 ALA A O 1
ATOM 740 N N . ASP A 1 115 ? 39.447 -3.833 6.013 1.00 14.80 93 ASP A N 1
ATOM 741 C CA . ASP A 1 115 ? 39.645 -3.107 4.753 1.00 14.96 93 ASP A CA 1
ATOM 742 C C . ASP A 1 115 ? 39.305 -1.609 4.916 1.00 14.48 93 ASP A C 1
ATOM 743 O O . ASP A 1 115 ? 39.915 -0.767 4.284 1.00 14.63 93 ASP A O 1
ATOM 748 N N . TYR A 1 116 ? 38.288 -1.309 5.727 1.00 15.79 94 TYR A N 1
ATOM 749 C CA . TYR A 1 116 ? 37.817 0.070 5.959 1.00 15.21 94 TYR A CA 1
ATOM 750 C C . TYR A 1 116 ? 37.515 0.282 7.464 1.00 13.98 94 TYR A C 1
ATOM 751 O O . TYR A 1 116 ? 37.122 -0.647 8.179 1.00 14.52 94 TYR A O 1
ATOM 760 N N . LEU A 1 117 ? 37.646 1.540 7.864 1.00 14.13 95 LEU A N 1
ATOM 761 C CA . LEU A 1 117 ? 37.233 2.041 9.161 1.00 14.45 95 LEU A CA 1
ATOM 762 C C . LEU A 1 117 ? 36.235 3.182 8.931 1.00 13.83 95 LEU A C 1
ATOM 763 O O . LEU A 1 117 ? 36.393 4.004 8.007 1.00 14.69 95 LEU A O 1
ATOM 768 N N . ALA A 1 118 ? 35.229 3.283 9.806 1.00 13.31 96 ALA A N 1
ATOM 769 C CA . ALA A 1 118 ? 34.320 4.408 9.811 1.00 13.92 96 ALA A CA 1
ATOM 770 C C . ALA A 1 118 ? 33.860 4.733 11.223 1.00 13.02 96 ALA A C 1
ATOM 771 O O . ALA A 1 118 ? 33.871 3.840 12.097 1.00 13.49 96 ALA A O 1
ATOM 773 N N . TYR A 1 119 ? 33.384 5.928 11.410 1.00 13.67 97 TYR A N 1
ATOM 774 C CA . TYR A 1 119 ? 32.775 6.308 12.683 1.00 13.87 97 TYR A CA 1
ATOM 775 C C . TYR A 1 119 ? 31.337 5.807 12.778 1.00 16.72 97 TYR A C 1
ATOM 776 O O . TYR A 1 119 ? 30.538 6.031 11.874 1.00 16.31 97 TYR A O 1
ATOM 785 N N . ALA A 1 120 ? 31.050 5.140 13.883 1.00 16.20 98 ALA A N 1
ATOM 786 C CA . A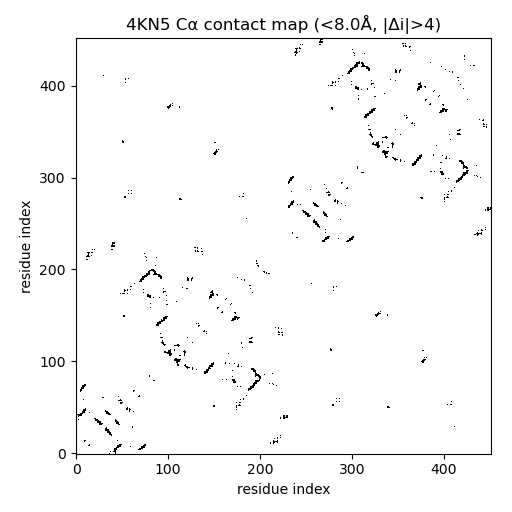LA A 1 120 ? 29.801 4.411 14.040 1.00 20.43 98 ALA A CA 1
ATOM 787 C C . ALA A 1 120 ? 28.593 5.241 14.173 1.00 24.62 98 ALA A C 1
ATOM 788 O O . ALA A 1 120 ? 27.493 4.743 13.835 1.00 28.03 98 ALA A O 1
ATOM 790 N N . ASP A 1 121 ? 28.750 6.437 14.725 1.00 23.35 99 ASP A N 1
ATOM 791 C CA . ASP A 1 121 ? 27.614 7.272 15.083 1.00 27.21 99 ASP A CA 1
ATOM 792 C C . ASP A 1 121 ? 27.741 8.758 14.679 1.00 26.94 99 ASP A C 1
ATOM 793 O O . ASP A 1 121 ? 26.924 9.561 15.133 1.00 30.41 99 ASP A O 1
ATOM 798 N N . ALA A 1 122 ? 28.737 9.144 13.863 1.00 21.21 100 ALA A N 1
ATOM 799 C CA . ALA A 1 122 ? 28.936 10.536 13.427 1.00 19.99 100 ALA A CA 1
ATOM 800 C C . ALA A 1 122 ? 27.888 10.838 12.352 1.00 21.09 100 ALA A C 1
ATOM 801 O O . ALA A 1 122 ? 27.894 10.216 11.286 1.00 22.78 100 ALA A O 1
ATOM 803 N N . ASP A 1 123 ? 26.981 11.756 12.656 1.00 19.81 101 ASP A N 1
ATOM 804 C CA . ASP A 1 123 ? 25.853 12.050 11.771 1.00 21.82 101 ASP A CA 1
ATOM 805 C C . ASP A 1 123 ? 25.812 13.517 11.415 1.00 22.52 101 ASP A C 1
ATOM 806 O O . ASP A 1 123 ? 25.384 14.350 12.223 1.00 21.45 101 ASP A O 1
ATOM 811 N N . ALA A 1 124 ? 26.254 13.840 10.202 1.00 21.72 102 ALA A N 1
ATOM 812 C CA . ALA A 1 124 ? 26.067 15.184 9.630 1.00 23.07 102 ALA A CA 1
ATOM 813 C C . ALA A 1 124 ? 25.287 15.080 8.312 1.00 24.34 102 ALA A C 1
ATOM 814 O O . ALA A 1 124 ? 25.611 15.769 7.338 1.00 27.35 102 ALA A O 1
ATOM 816 N N . ARG A 1 125 ? 24.313 14.185 8.274 1.00 26.08 103 ARG A N 1
ATOM 817 C CA . ARG A 1 125 ? 23.538 13.977 7.036 1.00 30.72 103 ARG A CA 1
ATOM 818 C C . ARG A 1 125 ? 22.834 15.257 6.574 1.00 33.63 103 ARG A C 1
ATOM 819 O O . ARG A 1 125 ? 22.679 15.474 5.371 1.00 35.60 103 ARG A O 1
ATOM 827 N N . ALA A 1 126 ? 22.470 16.113 7.521 1.00 36.81 104 ALA A N 1
ATOM 828 C CA . ALA A 1 126 ? 21.863 17.426 7.201 1.00 39.33 104 ALA A CA 1
ATOM 829 C C . ALA A 1 126 ? 22.635 18.298 6.203 1.00 40.93 104 ALA A C 1
ATOM 830 O O . ALA A 1 126 ? 22.042 19.175 5.555 1.00 40.72 104 ALA A O 1
ATOM 832 N N . PHE A 1 127 ? 23.944 18.097 6.087 1.00 39.42 105 PHE A N 1
ATOM 833 C CA . PHE A 1 127 ? 24.754 18.820 5.102 1.00 38.78 105 PHE A CA 1
ATOM 834 C C . PHE A 1 127 ? 25.080 18.006 3.854 1.00 34.90 105 PHE A C 1
ATOM 835 O O . PHE A 1 127 ? 25.884 18.432 3.028 1.00 37.86 105 PHE A O 1
ATOM 843 N N . GLY A 1 128 ? 24.466 16.839 3.711 1.00 33.06 106 GLY A N 1
ATOM 844 C CA . GLY A 1 128 ? 24.673 16.000 2.536 1.00 33.23 106 GLY A CA 1
ATOM 845 C C . GLY A 1 128 ? 25.726 14.925 2.714 1.00 32.97 106 GLY A C 1
ATOM 846 O O . GLY A 1 128 ? 25.999 14.172 1.779 1.00 32.85 106 GLY A O 1
ATOM 847 N N . TYR A 1 129 ? 26.312 14.809 3.916 1.00 29.91 107 TYR A N 1
ATOM 848 C CA . TYR A 1 129 ? 27.337 13.771 4.109 1.00 26.68 107 TYR A CA 1
ATOM 849 C C . TYR A 1 129 ? 26.677 12.402 4.343 1.00 25.66 107 TYR A C 1
ATOM 850 O O . TYR A 1 129 ? 25.511 12.319 4.783 1.00 27.47 107 TYR A O 1
ATOM 859 N N . ALA A 1 130 ? 27.421 11.338 4.044 1.00 23.08 108 ALA A N 1
ATOM 860 C CA . ALA A 1 130 ? 27.009 9.949 4.321 1.00 23.32 108 ALA A CA 1
ATOM 861 C C . ALA A 1 130 ? 26.990 9.720 5.815 1.00 23.33 108 ALA A C 1
ATOM 862 O O . ALA A 1 130 ? 27.763 10.383 6.524 1.00 21.24 108 ALA A O 1
ATOM 864 N N . TYR A 1 131 ? 26.142 8.805 6.283 1.00 22.38 109 TYR A N 1
ATOM 865 C CA . TYR A 1 131 ? 26.128 8.444 7.712 1.00 22.75 109 TYR A CA 1
ATOM 866 C C . TYR A 1 131 ? 27.539 7.976 8.088 1.00 19.87 109 TYR A C 1
ATOM 867 O O . TYR A 1 131 ? 28.163 7.207 7.359 1.00 20.11 109 TYR A O 1
ATOM 876 N N . GLY A 1 132 ? 28.020 8.463 9.230 1.00 19.24 110 GLY A N 1
ATOM 877 C CA . GLY A 1 132 ? 29.366 8.112 9.695 1.00 18.05 110 GLY A CA 1
ATOM 878 C C . GLY A 1 132 ? 30.435 9.081 9.272 1.00 18.47 110 GLY A C 1
ATOM 879 O O . GLY A 1 132 ? 31.547 9.058 9.844 1.00 18.19 110 GLY A O 1
ATOM 880 N N . GLN A 1 133 ? 30.157 9.932 8.285 1.00 18.38 111 GLN A N 1
ATOM 881 C CA . GLN A 1 133 ? 31.151 10.818 7.746 1.00 18.37 111 GLN A CA 1
ATOM 882 C C . GLN A 1 133 ? 31.244 12.117 8.556 1.00 17.72 111 GLN A C 1
ATOM 883 O O . GLN A 1 133 ? 30.271 12.817 8.761 1.00 18.06 111 GLN A O 1
ATOM 889 N N . VAL A 1 134 ? 32.450 12.447 8.991 1.00 16.33 112 VAL A N 1
ATOM 890 C CA . VAL A 1 134 ? 32.732 13.747 9.541 1.00 16.45 112 VAL A CA 1
ATOM 891 C C . VAL A 1 134 ? 32.994 14.712 8.387 1.00 17.74 112 VAL A C 1
ATOM 892 O O . VAL A 1 134 ? 33.734 14.400 7.466 1.00 16.97 112 VAL A O 1
ATOM 896 N N . PRO A 1 135 ? 32.391 15.905 8.432 1.00 19.37 113 PRO A N 1
ATOM 897 C CA . PRO A 1 135 ? 32.704 16.865 7.347 1.00 19.71 113 PRO A CA 1
ATOM 898 C C . PRO A 1 135 ? 34.200 17.147 7.115 1.00 20.98 113 PRO A C 1
ATOM 899 O O . PRO A 1 135 ? 34.928 17.330 8.071 1.00 20.06 113 PRO A O 1
ATOM 903 N N . GLN A 1 136 ? 34.634 17.203 5.849 1.00 22.12 114 GLN A N 1
ATOM 904 C CA . GLN A 1 136 ? 36.047 17.363 5.415 1.00 23.36 114 GLN A CA 1
ATOM 905 C C . GLN A 1 136 ? 36.868 16.084 5.535 1.00 20.75 114 GLN A C 1
ATOM 906 O O . GLN A 1 136 ? 38.010 16.046 5.123 1.00 23.08 114 GLN A O 1
ATOM 912 N N . GLN A 1 137 ? 36.254 15.026 6.045 1.00 19.74 115 GLN A N 1
ATOM 913 C CA . GLN A 1 137 ? 36.847 13.696 5.978 1.00 18.17 115 GLN A CA 1
ATOM 914 C C . GLN A 1 137 ? 36.177 12.842 4.899 1.00 17.54 115 GLN A C 1
ATOM 915 O O . GLN A 1 137 ? 35.010 13.055 4.578 1.00 19.32 115 GLN A O 1
ATOM 921 N N . PRO A 1 138 ? 36.886 11.806 4.408 1.00 18.66 116 PRO A N 1
ATOM 922 C CA . PRO A 1 138 ? 36.236 10.751 3.583 1.00 19.37 116 PRO A CA 1
ATOM 923 C C . PRO A 1 138 ? 35.180 10.053 4.417 1.00 21.09 116 PRO A C 1
ATOM 924 O O . PRO A 1 138 ? 35.262 10.101 5.648 1.00 18.59 116 PRO A O 1
ATOM 928 N N . ALA A 1 139 ? 34.176 9.440 3.783 1.00 19.90 117 ALA A N 1
ATOM 929 C CA . ALA A 1 139 ? 33.149 8.722 4.560 1.00 19.36 117 ALA A CA 1
ATOM 930 C C . ALA A 1 139 ? 33.707 7.510 5.267 1.00 18.23 117 ALA A C 1
ATOM 931 O O . ALA A 1 139 ? 33.204 7.110 6.320 1.00 20.80 117 ALA A O 1
ATOM 933 N N . ARG A 1 140 ? 34.719 6.873 4.653 1.00 18.68 118 ARG A N 1
ATOM 934 C CA . ARG A 1 140 ? 35.425 5.777 5.278 1.00 19.27 118 ARG A CA 1
ATOM 935 C C . ARG A 1 140 ? 36.926 5.931 5.043 1.00 19.73 118 ARG A C 1
ATOM 936 O O . ARG A 1 140 ? 37.364 6.515 4.043 1.00 20.74 118 ARG A O 1
ATOM 944 N N . PHE A 1 141 ? 37.718 5.383 5.943 1.00 15.93 119 PHE A N 1
ATOM 945 C CA . PHE A 1 141 ? 39.152 5.404 5.813 1.00 15.43 119 PHE A CA 1
ATOM 946 C C . PHE A 1 141 ? 39.605 4.039 5.288 1.00 14.56 119 PHE A C 1
ATOM 947 O O . PHE A 1 141 ? 39.256 3.002 5.844 1.00 15.01 119 PHE A O 1
ATOM 955 N N . LYS A 1 142 ? 40.433 4.063 4.245 1.00 15.15 120 LYS A N 1
ATOM 956 C CA A LYS A 1 142 ? 40.948 2.855 3.568 0.50 15.89 120 LYS A CA 1
ATOM 957 C CA B LYS A 1 142 ? 40.906 2.821 3.630 0.50 16.37 120 LYS A CA 1
ATOM 958 C C . LYS A 1 142 ? 42.218 2.328 4.199 1.00 14.63 120 LYS A C 1
ATOM 959 O O . LYS A 1 142 ? 43.241 2.991 4.099 1.00 15.46 120 LYS A O 1
ATOM 970 N N . ALA A 1 143 ? 42.179 1.155 4.817 1.00 14.46 121 ALA A N 1
ATOM 971 C CA . ALA A 1 143 ? 43.383 0.485 5.274 1.00 14.87 121 ALA A CA 1
ATOM 972 C C . ALA A 1 143 ? 44.320 0.184 4.083 1.00 14.96 121 ALA A C 1
ATOM 973 O O . ALA A 1 143 ? 43.858 -0.007 2.929 1.00 15.76 121 ALA A O 1
ATOM 975 N N . ASP A 1 144 ? 45.616 0.219 4.324 1.00 15.31 122 ASP A N 1
ATOM 976 C CA . ASP A 1 144 ? 46.625 -0.006 3.251 1.00 15.89 122 ASP A CA 1
ATOM 977 C C . ASP A 1 144 ? 46.518 -1.444 2.770 1.00 15.87 122 ASP A C 1
ATOM 978 O O . ASP A 1 144 ? 46.548 -2.381 3.559 1.00 16.46 122 ASP A O 1
ATOM 983 N N . THR A 1 145 ? 46.332 -1.613 1.464 1.00 17.35 123 THR A N 1
ATOM 984 C CA A THR A 1 145 ? 46.108 -2.913 0.841 0.50 16.99 123 THR A CA 1
ATOM 985 C CA B THR A 1 145 ? 46.079 -2.946 0.934 0.50 19.41 123 THR A CA 1
ATOM 986 C C . THR A 1 145 ? 47.308 -3.850 1.074 1.00 17.97 123 THR A C 1
ATOM 987 O O . THR A 1 145 ? 47.177 -4.985 1.523 1.00 19.30 123 THR A O 1
ATOM 994 N N . ASP A 1 146 ? 48.489 -3.353 0.751 1.00 19.54 124 ASP A N 1
ATOM 995 C CA . ASP A 1 146 ? 49.701 -4.190 0.809 1.00 22.21 124 ASP A CA 1
ATOM 996 C C . ASP A 1 146 ? 50.054 -4.604 2.235 1.00 20.54 124 ASP A C 1
ATOM 997 O O . ASP A 1 146 ? 50.313 -5.774 2.509 1.00 22.47 124 ASP A O 1
ATOM 1002 N N . LEU A 1 147 ? 50.010 -3.651 3.167 1.00 18.67 125 LEU A N 1
ATOM 1003 C CA . LEU A 1 147 ? 50.297 -3.937 4.572 1.00 18.56 125 LEU A CA 1
ATOM 1004 C C . LEU A 1 147 ? 49.285 -4.940 5.136 1.00 18.05 125 LEU A C 1
ATOM 1005 O O . LEU A 1 147 ? 49.652 -5.872 5.824 1.00 17.18 125 LEU A O 1
ATOM 1010 N N . SER A 1 148 ? 48.000 -4.704 4.853 1.00 17.19 126 SER A N 1
ATOM 1011 C CA . SER A 1 148 ? 46.950 -5.534 5.383 1.00 16.70 126 SER A CA 1
ATOM 1012 C C . SER A 1 148 ? 47.059 -6.927 4.801 1.00 18.84 126 SER A C 1
ATOM 1013 O O . SER A 1 148 ? 46.867 -7.916 5.510 1.00 17.16 126 SER A O 1
ATOM 1016 N N . ASN A 1 149 ? 47.373 -7.001 3.512 1.00 19.45 127 ASN A N 1
ATOM 1017 C CA . ASN A 1 149 ? 47.617 -8.319 2.883 1.00 21.04 127 ASN A CA 1
ATOM 1018 C C . ASN A 1 149 ? 48.804 -9.094 3.474 1.00 20.56 127 ASN A C 1
ATOM 1019 O O . ASN A 1 149 ? 48.696 -10.319 3.738 1.00 19.57 127 ASN A O 1
ATOM 1024 N N . ASP A 1 150 ? 49.892 -8.369 3.732 1.00 21.80 128 ASP A N 1
ATOM 1025 C CA . ASP A 1 150 ? 51.092 -8.932 4.332 1.00 22.88 128 ASP A CA 1
ATOM 1026 C C . ASP A 1 150 ? 50.798 -9.446 5.700 1.00 20.71 128 ASP A C 1
ATOM 1027 O O . ASP A 1 150 ? 51.266 -10.511 6.079 1.00 20.77 128 ASP A O 1
ATOM 1032 N N . LEU A 1 151 ? 50.014 -8.689 6.466 1.00 20.13 129 LEU A N 1
ATOM 1033 C CA . LEU A 1 151 ? 49.592 -9.156 7.797 1.00 19.70 129 LEU A CA 1
ATOM 1034 C C . LEU A 1 151 ? 48.728 -10.383 7.728 1.00 19.73 129 LEU A C 1
ATOM 1035 O O . LEU A 1 151 ? 48.870 -11.281 8.558 1.00 19.44 129 LEU A O 1
ATOM 1040 N N . SER A 1 152 ? 47.838 -10.435 6.732 1.00 20.21 130 SER A N 1
ATOM 1041 C CA A SER A 1 152 ? 46.973 -11.590 6.584 0.50 20.31 130 SER A CA 1
ATOM 1042 C CA B SER A 1 152 ? 46.976 -11.596 6.549 0.50 21.41 130 SER A CA 1
ATOM 1043 C C . SER A 1 152 ? 47.808 -12.833 6.275 1.00 21.13 130 SER A C 1
ATOM 1044 O O . SER A 1 152 ? 47.524 -13.918 6.811 1.00 23.67 130 SER A O 1
ATOM 1049 N N . GLU A 1 153 ? 48.841 -12.675 5.448 1.00 23.10 131 GLU A N 1
ATOM 1050 C CA . GLU A 1 153 ? 49.757 -13.784 5.110 1.00 27.01 131 GLU A CA 1
ATOM 1051 C C . GLU A 1 153 ? 50.514 -14.281 6.317 1.00 27.14 131 GLU A C 1
ATOM 1052 O O . GLU A 1 153 ? 50.670 -15.492 6.500 1.00 26.05 131 GLU A O 1
ATOM 1058 N N . SER A 1 154 ? 50.952 -13.357 7.180 1.00 24.69 132 SER A N 1
ATOM 1059 C CA . SER A 1 154 ? 51.586 -13.775 8.442 1.00 25.09 132 SER A CA 1
ATOM 1060 C C . SER A 1 154 ? 50.657 -14.544 9.371 1.00 24.88 132 SER A C 1
ATOM 1061 O O . SER A 1 154 ? 51.091 -15.529 10.010 1.00 26.21 132 SER A O 1
ATOM 1064 N N . TYR A 1 155 ? 49.401 -14.113 9.485 1.00 22.61 133 TYR A N 1
ATOM 1065 C CA . TYR A 1 155 ? 48.399 -14.871 10.192 1.00 21.92 133 TYR A CA 1
ATOM 1066 C C . TYR A 1 155 ? 48.243 -16.277 9.606 1.00 24.69 133 TYR A C 1
ATOM 1067 O O . TYR A 1 155 ? 48.103 -17.247 10.339 1.00 25.66 133 TYR A O 1
ATOM 1076 N N . GLU A 1 156 ? 48.239 -16.375 8.289 1.00 25.46 134 GLU A N 1
ATOM 1077 C CA . GLU A 1 156 ? 48.058 -17.696 7.644 1.00 29.12 134 GLU A CA 1
ATOM 1078 C C . GLU A 1 156 ? 49.248 -18.621 7.862 1.00 31.47 134 GLU A C 1
ATOM 1079 O O . GLU A 1 156 ? 49.091 -19.840 8.029 1.00 31.86 134 GLU A O 1
ATOM 1085 N N . LYS A 1 157 ? 50.433 -18.038 7.908 1.00 32.45 135 LYS A N 1
ATOM 1086 C CA . LYS A 1 157 ? 51.680 -18.775 8.094 1.00 36.04 135 LYS A CA 1
ATOM 1087 C C . LYS A 1 157 ? 51.827 -19.328 9.514 1.00 39.06 135 LYS A C 1
ATOM 1088 O O . LYS A 1 157 ? 52.169 -20.503 9.690 1.00 34.73 135 LYS A O 1
ATOM 1094 N N . VAL A 1 158 ? 51.549 -18.509 10.533 1.00 34.58 136 VAL A N 1
ATOM 1095 C CA . VAL A 1 158 ? 51.882 -18.890 11.911 1.00 35.60 136 VAL A CA 1
ATOM 1096 C C . VAL A 1 158 ? 50.730 -19.220 12.841 1.00 33.11 136 VAL A C 1
ATOM 1097 O O . VAL A 1 158 ? 50.969 -19.615 13.992 1.00 35.74 136 VAL A O 1
ATOM 1101 N N . THR A 1 159 ? 49.491 -19.054 12.391 1.00 28.46 137 THR A N 1
ATOM 1102 C CA . THR A 1 159 ? 48.320 -19.418 13.188 1.00 27.40 137 THR A CA 1
ATOM 1103 C C . THR A 1 159 ? 47.391 -20.254 12.359 1.00 28.01 137 THR A C 1
ATOM 1104 O O . THR A 1 159 ? 47.524 -20.285 11.137 1.00 28.88 137 THR A O 1
ATOM 1108 N N . ASP A 1 160 ? 46.428 -20.902 13.010 1.00 30.66 138 ASP A N 1
ATOM 1109 C CA . ASP A 1 160 ? 45.278 -21.460 12.306 1.00 34.09 138 ASP A CA 1
ATOM 1110 C C . ASP A 1 160 ? 44.012 -20.697 12.619 1.00 30.84 138 ASP A C 1
ATOM 1111 O O . ASP A 1 160 ? 42.939 -21.270 12.673 1.00 30.91 138 ASP A O 1
ATOM 1116 N N . ALA A 1 161 ? 44.126 -19.388 12.841 1.00 27.88 139 ALA A N 1
ATOM 1117 C CA . ALA A 1 161 ? 42.949 -18.575 13.094 1.00 27.69 139 ALA A CA 1
ATOM 1118 C C . ALA A 1 161 ? 42.134 -18.345 11.809 1.00 25.12 139 ALA A C 1
ATOM 1119 O O . ALA A 1 161 ? 42.709 -18.227 10.739 1.00 29.57 139 ALA A O 1
ATOM 1121 N N . ARG A 1 162 ? 40.814 -18.326 11.944 1.00 26.08 140 ARG A N 1
ATOM 1122 C CA A ARG A 1 162 ? 39.939 -17.930 10.829 0.50 26.38 140 ARG A CA 1
ATOM 1123 C CA B ARG A 1 162 ? 39.886 -17.940 10.892 0.50 27.02 140 ARG A CA 1
ATOM 1124 C C . ARG A 1 162 ? 40.099 -16.430 10.655 1.00 26.76 140 ARG A C 1
ATOM 1125 O O . ARG A 1 162 ? 39.955 -15.674 11.601 1.00 24.15 140 ARG A O 1
ATOM 1140 N N . LEU A 1 163 ? 40.448 -16.012 9.433 1.00 25.63 141 LEU A N 1
ATOM 1141 C CA . LEU A 1 163 ? 40.553 -14.571 9.079 1.00 23.97 141 LEU A CA 1
ATOM 1142 C C . LEU A 1 163 ? 39.260 -14.050 8.462 1.00 21.55 141 LEU A C 1
ATOM 1143 O O . LEU A 1 163 ? 38.564 -14.759 7.730 1.00 20.87 141 LEU A O 1
ATOM 1148 N N . VAL A 1 164 ? 38.930 -12.805 8.796 1.00 21.19 142 VAL A N 1
ATOM 1149 C CA . VAL A 1 164 ? 37.809 -12.080 8.250 1.00 20.26 142 VAL A CA 1
ATOM 1150 C C . VAL A 1 164 ? 38.359 -10.726 7.767 1.00 18.96 142 VAL A C 1
ATOM 1151 O O . VAL A 1 164 ? 39.147 -10.085 8.456 1.00 18.43 142 VAL A O 1
ATOM 1155 N N . ARG A 1 165 ? 37.922 -10.289 6.591 1.00 17.96 143 ARG A N 1
ATOM 1156 C CA . ARG A 1 165 ? 38.292 -8.992 6.047 1.00 16.24 143 ARG A CA 1
ATOM 1157 C C . ARG A 1 165 ? 37.029 -8.184 5.871 1.00 16.14 143 ARG A C 1
ATOM 1158 O O . ARG A 1 165 ? 36.029 -8.662 5.325 1.00 17.38 143 ARG A O 1
ATOM 1166 N N . GLY A 1 166 ? 37.010 -6.958 6.395 1.00 14.44 144 GLY A N 1
ATOM 1167 C CA . GLY A 1 166 ? 35.831 -6.142 6.297 1.00 16.12 144 GLY A CA 1
ATOM 1168 C C . GLY A 1 166 ? 35.882 -4.838 7.072 1.00 15.05 144 GLY A C 1
ATOM 1169 O O . GLY A 1 166 ? 36.959 -4.285 7.307 1.00 17.24 144 GLY A O 1
ATOM 1170 N N . LEU A 1 167 ? 34.703 -4.353 7.413 1.00 15.57 145 LEU A N 1
ATOM 1171 C CA . LEU A 1 167 ? 34.519 -3.030 7.978 1.00 14.70 145 LEU A CA 1
ATOM 1172 C C . LEU A 1 167 ? 34.577 -3.119 9.508 1.00 15.00 145 LEU A C 1
ATOM 1173 O O . LEU A 1 167 ? 33.930 -3.972 10.102 1.00 14.27 145 LEU A O 1
ATOM 1178 N N . VAL A 1 168 ? 35.381 -2.227 10.103 1.00 14.87 146 VAL A N 1
ATOM 1179 C CA . VAL A 1 168 ? 35.399 -1.992 11.545 1.00 15.01 146 VAL A CA 1
ATOM 1180 C C . VAL A 1 168 ? 34.927 -0.579 11.793 1.00 13.67 146 VAL A C 1
ATOM 1181 O O . VAL A 1 168 ? 35.320 0.341 11.075 1.00 14.82 146 VAL A O 1
ATOM 1185 N N . VAL A 1 169 ? 34.081 -0.382 12.819 1.00 13.15 147 VAL A N 1
ATOM 1186 C CA . VAL A 1 169 ? 33.561 0.934 13.145 1.00 13.35 147 VAL A CA 1
ATOM 1187 C C . VAL A 1 169 ? 34.000 1.352 14.569 1.00 13.39 147 VAL A C 1
ATOM 1188 O O . VAL A 1 169 ? 34.304 0.511 15.367 1.00 15.07 147 VAL A O 1
ATOM 1192 N N . THR A 1 170 ? 34.025 2.647 14.771 1.00 13.91 148 THR A N 1
ATOM 1193 C CA . THR A 1 170 ? 34.641 3.268 15.968 1.00 14.39 148 THR A CA 1
ATOM 1194 C C . THR A 1 170 ? 33.707 4.302 16.558 1.00 14.33 148 THR A C 1
ATOM 1195 O O . THR A 1 170 ? 33.104 5.103 15.865 1.00 15.76 148 THR A O 1
ATOM 1199 N N . SER A 1 171 ? 33.595 4.291 17.898 1.00 14.79 149 SER A N 1
ATOM 1200 C CA . SER A 1 171 ? 32.963 5.377 18.603 1.00 15.25 149 SER A CA 1
ATOM 1201 C C . SER A 1 171 ? 33.601 5.494 19.988 1.00 14.53 149 SER A C 1
ATOM 1202 O O . SER A 1 171 ? 34.417 4.660 20.379 1.00 13.78 149 SER A O 1
ATOM 1205 N N . ASP A 1 172 ? 33.231 6.572 20.665 1.00 15.31 150 ASP A N 1
ATOM 1206 C CA . ASP A 1 172 ? 33.653 6.825 22.068 1.00 16.71 150 ASP A CA 1
ATOM 1207 C C . ASP A 1 172 ? 32.646 6.220 23.079 1.00 17.73 150 ASP A C 1
ATOM 1208 O O . ASP A 1 172 ? 32.592 6.633 24.245 1.00 21.05 150 ASP A O 1
ATOM 1213 N N . SER A 1 173 ? 31.837 5.267 22.642 1.00 17.34 151 SER A N 1
ATOM 1214 C CA . SER A 1 173 ? 31.009 4.461 23.518 1.00 17.27 151 SER A CA 1
ATOM 1215 C C . SER A 1 173 ? 31.519 3.053 23.583 1.00 18.85 151 SER A C 1
ATOM 1216 O O . SER A 1 173 ? 32.131 2.560 22.636 1.00 19.06 151 SER A O 1
ATOM 1219 N N . PHE A 1 174 ? 31.251 2.383 24.689 1.00 18.39 152 PHE A N 1
ATOM 1220 C CA . PHE A 1 174 ? 31.490 0.949 24.796 1.00 22.24 152 PHE A CA 1
ATOM 1221 C C . PHE A 1 174 ? 30.216 0.262 24.371 1.00 22.73 152 PHE A C 1
ATOM 1222 O O . PHE A 1 174 ? 29.150 0.491 24.955 1.00 21.80 152 PHE A O 1
ATOM 1230 N N . ILE A 1 175 ? 30.301 -0.540 23.310 1.00 22.49 153 ILE A N 1
ATOM 1231 C CA . ILE A 1 175 ? 29.113 -1.159 22.722 1.00 22.89 153 ILE A CA 1
ATOM 1232 C C . ILE A 1 175 ? 28.834 -2.494 23.382 1.00 27.94 153 ILE A C 1
ATOM 1233 O O . ILE A 1 175 ? 29.548 -3.470 23.144 1.00 29.00 153 ILE A O 1
ATOM 1238 N N . ALA A 1 176 ? 27.816 -2.505 24.247 1.00 29.41 154 ALA A N 1
ATOM 1239 C CA . ALA A 1 176 ? 27.540 -3.666 25.123 1.00 33.10 154 ALA A CA 1
ATOM 1240 C C . ALA A 1 176 ? 26.138 -4.289 24.927 1.00 34.62 154 ALA A C 1
ATOM 1241 O O . ALA A 1 176 ? 26.019 -5.515 24.823 1.00 36.29 154 ALA A O 1
ATOM 1243 N N . SER A 1 177 ? 25.098 -3.469 24.872 1.00 35.70 155 SER A N 1
ATOM 1244 C CA . SER A 1 177 ? 23.721 -3.988 24.772 1.00 38.19 155 SER A CA 1
ATOM 1245 C C . SER A 1 177 ? 23.321 -4.388 23.348 1.00 39.72 155 SER A C 1
ATOM 1246 O O . SER A 1 177 ? 23.916 -3.945 22.361 1.00 36.32 155 SER A O 1
ATOM 1249 N N . ASN A 1 178 ? 22.306 -5.240 23.241 1.00 40.44 156 ASN A N 1
ATOM 1250 C CA . ASN A 1 178 ? 21.750 -5.608 21.944 1.00 40.89 156 ASN A CA 1
ATOM 1251 C C . ASN A 1 178 ? 21.170 -4.377 21.256 1.00 38.56 156 ASN A C 1
ATOM 1252 O O . ASN A 1 178 ? 21.250 -4.236 20.034 1.00 37.73 156 ASN A O 1
ATOM 1257 N N . GLU A 1 179 ? 20.615 -3.461 22.033 1.00 37.22 157 GLU A N 1
ATOM 1258 C CA . GLU A 1 179 ? 20.154 -2.196 21.467 1.00 40.10 157 GLU A CA 1
ATOM 1259 C C . GLU A 1 179 ? 21.293 -1.395 20.786 1.00 36.35 157 GLU A C 1
ATOM 1260 O O . GLU A 1 179 ? 21.116 -0.880 19.691 1.00 32.19 157 GLU A O 1
ATOM 1266 N N . GLN A 1 180 ? 22.440 -1.270 21.454 1.00 32.35 158 GLN A N 1
ATOM 1267 C CA . GLN A 1 180 ? 23.577 -0.536 20.882 1.00 31.05 158 GLN A CA 1
ATOM 1268 C C . GLN A 1 180 ? 24.051 -1.226 19.613 1.00 27.70 158 GLN A C 1
ATOM 1269 O O . GLN A 1 180 ? 24.247 -0.577 18.580 1.00 27.66 158 GLN A O 1
ATOM 1275 N N . LYS A 1 181 ? 24.195 -2.547 19.693 1.00 27.53 159 LYS A N 1
ATOM 1276 C CA . LYS A 1 181 ? 24.640 -3.359 18.548 1.00 26.92 159 LYS A CA 1
ATOM 1277 C C . LYS A 1 181 ? 23.704 -3.252 17.358 1.00 28.59 159 LYS A C 1
ATOM 1278 O O . LYS A 1 181 ? 24.136 -3.017 16.230 1.00 27.09 159 LYS A O 1
ATOM 1284 N N . GLN A 1 182 ? 22.401 -3.368 17.603 1.00 30.35 160 GLN A N 1
ATOM 1285 C CA . GLN A 1 182 ? 21.431 -3.280 16.512 1.00 31.09 160 GLN A CA 1
ATOM 1286 C C . GLN A 1 182 ? 21.405 -1.913 15.835 1.00 27.71 160 GLN A C 1
ATOM 1287 O O . GLN A 1 182 ? 21.283 -1.835 14.617 1.00 24.93 160 GLN A O 1
ATOM 1293 N N . THR A 1 183 ? 21.551 -0.846 16.624 1.00 27.64 161 THR A N 1
ATOM 1294 C CA . THR A 1 183 ? 21.637 0.511 16.117 1.00 28.66 161 THR A CA 1
ATOM 1295 C C . THR A 1 183 ? 22.796 0.648 15.128 1.00 26.08 161 THR A C 1
ATOM 1296 O O . THR A 1 183 ? 22.626 1.158 14.035 1.00 24.39 161 THR A O 1
ATOM 1300 N N . ILE A 1 184 ? 23.966 0.176 15.504 1.00 25.26 162 ILE A N 1
ATOM 1301 C CA . ILE A 1 184 ? 25.118 0.261 14.562 1.00 24.61 162 ILE A CA 1
ATOM 1302 C C . ILE A 1 184 ? 24.829 -0.536 13.274 1.00 23.81 162 ILE A C 1
ATOM 1303 O O . ILE A 1 184 ? 25.072 -0.050 12.157 1.00 24.01 162 ILE A O 1
ATOM 1308 N N . LEU A 1 185 ? 24.315 -1.755 13.432 1.00 25.04 163 LEU A N 1
ATOM 1309 C CA . LEU A 1 185 ? 24.053 -2.655 12.293 1.00 25.90 163 LEU A CA 1
ATOM 1310 C C . LEU A 1 185 ? 22.959 -2.123 11.331 1.00 27.38 163 LEU A C 1
ATOM 1311 O O . LEU A 1 185 ? 23.012 -2.353 10.116 1.00 27.10 163 LEU A O 1
ATOM 1316 N N . THR A 1 186 ? 22.025 -1.345 11.859 1.00 27.79 164 THR A N 1
ATOM 1317 C CA . THR A 1 186 ? 21.053 -0.652 11.011 1.00 30.32 164 THR A CA 1
ATOM 1318 C C . THR A 1 186 ? 21.778 0.249 10.016 1.00 29.54 164 THR A C 1
ATOM 1319 O O . THR A 1 186 ? 21.515 0.170 8.807 1.00 28.21 164 THR A O 1
ATOM 1323 N N . HIS A 1 187 ? 22.768 1.016 10.500 1.00 25.55 165 HIS A N 1
ATOM 1324 C CA . HIS A 1 187 ? 23.535 1.951 9.661 1.00 24.87 165 HIS A CA 1
ATOM 1325 C C . HIS A 1 187 ? 24.656 1.301 8.841 1.00 23.47 165 HIS A C 1
ATOM 1326 O O . HIS A 1 187 ? 24.955 1.734 7.729 1.00 26.01 165 HIS A O 1
ATOM 1333 N N . PHE A 1 188 ? 25.268 0.264 9.407 1.00 21.28 166 PHE A N 1
ATOM 1334 C CA . PHE A 1 188 ? 26.389 -0.448 8.795 1.00 20.70 166 PHE A CA 1
ATOM 1335 C C . PHE A 1 188 ? 26.142 -1.921 8.846 1.00 22.24 166 PHE A C 1
ATOM 1336 O O . PHE A 1 188 ? 26.717 -2.638 9.679 1.00 20.33 166 PHE A O 1
ATOM 1344 N N . PRO A 1 189 ? 25.270 -2.432 7.949 1.00 23.98 167 PRO A N 1
ATOM 1345 C CA . PRO A 1 189 ? 24.963 -3.853 8.005 1.00 24.02 167 PRO A CA 1
ATOM 1346 C C . PRO A 1 189 ? 26.148 -4.801 7.885 1.00 22.92 167 PRO A C 1
ATOM 1347 O O . PRO A 1 189 ? 26.057 -5.930 8.364 1.00 22.18 167 PRO A O 1
ATOM 1351 N N . GLU A 1 190 ? 27.236 -4.353 7.257 1.00 20.84 168 GLU A N 1
ATOM 1352 C CA . GLU A 1 190 ? 28.410 -5.181 7.041 1.00 21.15 168 GLU A CA 1
ATOM 1353 C C . GLU A 1 190 ? 29.503 -5.016 8.109 1.00 19.10 168 GLU A C 1
ATOM 1354 O O . GLU A 1 190 ? 30.589 -5.614 7.983 1.00 18.04 168 GLU A O 1
ATOM 1360 N N . ALA A 1 191 ? 29.218 -4.258 9.160 1.00 19.81 169 ALA A N 1
ATOM 1361 C CA . ALA A 1 191 ? 30.250 -4.022 10.200 1.00 18.80 169 ALA A CA 1
ATOM 1362 C C . ALA A 1 191 ? 30.571 -5.314 10.944 1.00 19.25 169 ALA A C 1
ATOM 1363 O O . ALA A 1 191 ? 29.641 -6.040 11.350 1.00 19.82 169 ALA A O 1
ATOM 1365 N N . GLN A 1 192 ? 31.851 -5.593 11.140 1.00 17.82 170 GLN A N 1
ATOM 1366 C CA . GLN A 1 192 ? 32.300 -6.823 11.751 1.00 18.86 170 GLN A CA 1
ATOM 1367 C C . GLN A 1 192 ? 32.462 -6.619 13.246 1.00 19.69 170 GLN A C 1
ATOM 1368 O O . GLN A 1 192 ? 32.236 -7.527 14.032 1.00 20.39 170 GLN A O 1
ATOM 1374 N N . SER A 1 193 ? 32.835 -5.404 13.642 1.00 18.36 171 SER A N 1
ATOM 1375 C CA . SER A 1 193 ? 33.131 -5.103 15.036 1.00 17.66 171 SER A CA 1
ATOM 1376 C C . SER A 1 193 ? 33.081 -3.603 15.255 1.00 18.57 171 SER A C 1
ATOM 1377 O O . SER A 1 193 ? 33.306 -2.827 14.319 1.00 17.61 171 SER A O 1
ATOM 1380 N N . ALA A 1 194 ? 32.793 -3.194 16.493 1.00 17.67 172 ALA A N 1
ATOM 1381 C CA . ALA A 1 194 ? 32.772 -1.780 16.901 1.00 18.11 172 ALA A CA 1
ATOM 1382 C C . ALA A 1 194 ? 33.707 -1.622 18.062 1.00 18.84 172 ALA A C 1
ATOM 1383 O O . ALA A 1 194 ? 33.690 -2.428 18.998 1.00 21.43 172 ALA A O 1
ATOM 1385 N N . GLU A 1 195 ? 34.608 -0.651 17.955 1.00 17.24 173 GLU A N 1
ATOM 1386 C CA . GLU A 1 195 ? 35.587 -0.425 19.017 1.00 16.50 173 GLU A CA 1
ATOM 1387 C C . GLU A 1 195 ? 35.840 1.070 19.194 1.00 15.30 173 GLU A C 1
ATOM 1388 O O . GLU A 1 195 ? 35.048 1.872 18.709 1.00 14.62 173 GLU A O 1
ATOM 1407 N N . GLU A 1 197 ? 39.128 3.030 18.995 1.00 13.41 175 GLU A N 1
ATOM 1408 C CA . GLU A 1 197 ? 40.326 3.758 18.503 1.00 13.13 175 GLU A CA 1
ATOM 1409 C C . GLU A 1 197 ? 40.651 3.658 16.985 1.00 13.78 175 GLU A C 1
ATOM 1410 O O . GLU A 1 197 ? 41.439 4.446 16.441 1.00 14.41 175 GLU A O 1
ATOM 1416 N N . GLY A 1 198 ? 40.073 2.673 16.316 1.00 13.59 176 GLY A N 1
ATOM 1417 C CA . GLY A 1 198 ? 40.476 2.369 14.945 1.00 13.51 176 GLY A CA 1
ATOM 1418 C C . GLY A 1 198 ? 40.372 3.504 13.949 1.00 12.56 176 GLY A C 1
ATOM 1419 O O . GLY A 1 198 ? 41.336 3.859 13.282 1.00 12.69 176 GLY A O 1
ATOM 1420 N N . ALA A 1 199 ? 39.183 4.090 13.838 1.00 12.85 177 ALA A N 1
ATOM 1421 C CA . ALA A 1 199 ? 38.960 5.074 12.829 1.00 13.41 177 ALA A CA 1
ATOM 1422 C C . ALA A 1 199 ? 39.663 6.397 13.149 1.00 13.18 177 ALA A C 1
ATOM 1423 O O . ALA A 1 199 ? 39.966 7.148 12.268 1.00 12.94 177 ALA A O 1
ATOM 1425 N N . SER A 1 200 ? 39.913 6.658 14.440 1.00 12.41 178 SER A N 1
ATOM 1426 C CA . SER A 1 200 ? 40.602 7.886 14.885 1.00 12.88 178 SER A CA 1
ATOM 1427 C C . SER A 1 200 ? 42.102 7.770 14.527 1.00 12.12 178 SER A C 1
ATOM 1428 O O . SER A 1 200 ? 42.694 8.727 14.033 1.00 12.26 178 SER A O 1
ATOM 1431 N N . ILE A 1 201 ? 42.677 6.593 14.716 1.00 12.86 179 ILE A N 1
ATOM 1432 C CA . ILE A 1 201 ? 44.053 6.342 14.317 1.00 12.88 179 ILE A CA 1
ATOM 1433 C C . ILE A 1 201 ? 44.110 6.462 12.787 1.00 12.69 179 ILE A C 1
ATOM 1434 O O . ILE A 1 201 ? 44.997 7.113 12.234 1.00 13.18 179 ILE A O 1
ATOM 1439 N N . ALA A 1 202 ? 43.103 5.870 12.139 1.00 12.54 180 ALA A N 1
ATOM 1440 C CA . ALA A 1 202 ? 43.028 5.897 10.661 1.00 13.21 180 ALA A CA 1
ATOM 1441 C C . ALA A 1 202 ? 42.932 7.311 10.137 1.00 12.86 180 ALA A C 1
ATOM 1442 O O . ALA A 1 202 ? 43.566 7.691 9.121 1.00 13.12 180 ALA A O 1
ATOM 1444 N N . GLN A 1 203 ? 42.133 8.140 10.798 1.00 12.55 181 GLN A N 1
ATOM 1445 C CA . GLN A 1 203 ? 41.999 9.489 10.372 1.00 13.16 181 GLN A CA 1
ATOM 1446 C C . GLN A 1 203 ? 43.323 10.260 10.436 1.00 13.40 181 GLN A C 1
ATOM 1447 O O . GLN A 1 203 ? 43.663 11.027 9.507 1.00 13.88 181 GLN A O 1
ATOM 1453 N N . VAL A 1 204 ? 44.065 10.099 11.532 1.00 13.08 182 VAL A N 1
ATOM 1454 C CA . VAL A 1 204 ? 45.343 10.793 11.632 1.00 13.49 182 VAL A CA 1
ATOM 1455 C C . VAL A 1 204 ? 46.372 10.224 10.626 1.00 13.83 182 VAL A C 1
ATOM 1456 O O . VAL A 1 204 ? 47.068 11.005 9.974 1.00 14.13 182 VAL A O 1
ATOM 1460 N N . ALA A 1 205 ? 46.419 8.915 10.463 1.00 14.57 183 ALA A N 1
ATOM 1461 C CA . ALA A 1 205 ? 47.380 8.282 9.509 1.00 14.45 183 ALA A CA 1
ATOM 1462 C C . ALA A 1 205 ? 47.061 8.754 8.112 1.00 16.71 183 ALA A C 1
ATOM 1463 O O . ALA A 1 205 ? 47.948 9.154 7.361 1.00 17.97 183 ALA A O 1
ATOM 1465 N N . ASN A 1 206 ? 45.775 8.794 7.785 1.00 16.42 184 ASN A N 1
ATOM 1466 C CA . ASN A 1 206 ? 45.334 9.265 6.465 1.00 19.24 184 ASN A CA 1
ATOM 1467 C C . ASN A 1 206 ? 45.766 10.727 6.226 1.00 20.05 184 ASN A C 1
ATOM 1468 O O . ASN A 1 206 ? 46.249 11.075 5.132 1.00 21.41 184 ASN A O 1
ATOM 1473 N N . TYR A 1 207 ? 45.564 11.587 7.218 1.00 19.54 185 TYR A N 1
ATOM 1474 C CA . TYR A 1 207 ? 45.948 12.977 7.120 1.00 20.74 185 TYR A CA 1
ATOM 1475 C C . TYR A 1 207 ? 47.455 13.125 6.799 1.00 21.59 185 TYR A C 1
ATOM 1476 O O . TYR A 1 207 ? 47.831 13.998 5.984 1.00 21.92 185 TYR A O 1
ATOM 1485 N N . PHE A 1 208 ? 48.291 12.303 7.438 1.00 19.69 186 PHE A N 1
ATOM 1486 C CA . PHE A 1 208 ? 49.751 12.303 7.207 1.00 20.81 186 PHE A CA 1
ATOM 1487 C C . PHE A 1 208 ? 50.214 11.415 6.024 1.00 21.95 186 PHE A C 1
ATOM 1488 O O . PHE A 1 208 ? 51.422 11.261 5.809 1.00 21.04 186 PHE A O 1
ATOM 1496 N N . ASP A 1 209 ? 49.279 10.866 5.244 1.00 20.96 187 ASP A N 1
ATOM 1497 C CA . ASP A 1 209 ? 49.583 9.912 4.154 1.00 23.39 187 ASP A CA 1
ATOM 1498 C C . ASP A 1 209 ? 50.480 8.782 4.612 1.00 21.19 187 ASP A C 1
ATOM 1499 O O . ASP A 1 209 ? 51.423 8.420 3.925 1.00 21.58 187 ASP A O 1
ATOM 1504 N N . VAL A 1 210 ? 50.240 8.247 5.808 1.00 17.63 188 VAL A N 1
ATOM 1505 C CA . VAL A 1 210 ? 50.950 7.086 6.311 1.00 16.52 188 VAL A CA 1
ATOM 1506 C C . VAL A 1 210 ? 50.041 5.858 6.225 1.00 17.05 188 VAL A C 1
ATOM 1507 O O . VAL A 1 210 ? 48.904 5.867 6.750 1.00 16.14 188 VAL A O 1
ATOM 1511 N N . PRO A 1 211 ? 50.480 4.818 5.523 1.00 16.51 189 PRO A N 1
ATOM 1512 C CA . PRO A 1 211 ? 49.680 3.596 5.489 1.00 17.12 189 PRO A CA 1
ATOM 1513 C C . PRO A 1 211 ? 49.412 3.023 6.839 1.00 17.87 189 PRO A C 1
ATOM 1514 O O . PRO A 1 211 ? 50.300 3.036 7.721 1.00 17.84 189 PRO A O 1
ATOM 1518 N N . PHE A 1 212 ? 48.186 2.527 7.023 1.00 15.80 190 PHE A N 1
ATOM 1519 C CA . PHE A 1 212 ? 47.788 1.925 8.285 1.00 14.90 190 PHE A CA 1
ATOM 1520 C C . PHE A 1 212 ? 47.067 0.610 8.107 1.00 15.84 190 PHE A C 1
ATOM 1521 O O . PHE A 1 212 ? 46.478 0.324 7.022 1.00 15.04 190 PHE A O 1
ATOM 1529 N N . ALA A 1 213 ? 47.135 -0.203 9.154 1.00 13.68 191 ALA A N 1
ATOM 1530 C CA . ALA A 1 213 ? 46.343 -1.428 9.243 1.00 14.82 191 ALA A CA 1
ATOM 1531 C C . ALA A 1 213 ? 45.700 -1.472 10.632 1.00 15.16 191 ALA A C 1
ATOM 1532 O O . ALA A 1 213 ? 46.324 -1.030 11.627 1.00 15.17 191 ALA A O 1
ATOM 1534 N N . VAL A 1 214 ? 44.509 -2.045 10.687 1.00 14.42 192 VAL A N 1
ATOM 1535 C CA . VAL A 1 214 ? 43.781 -2.277 11.929 1.00 14.72 192 VAL A CA 1
ATOM 1536 C C . VAL A 1 214 ? 43.386 -3.741 12.005 1.00 15.71 192 VAL A C 1
ATOM 1537 O O . VAL A 1 214 ? 42.703 -4.233 11.120 1.00 15.28 192 VAL A O 1
ATOM 1541 N N . VAL A 1 215 ? 43.773 -4.406 13.102 1.00 15.33 193 VAL A N 1
ATOM 1542 C CA . VAL A 1 215 ? 43.558 -5.821 13.316 1.00 16.18 193 VAL A CA 1
ATOM 1543 C C . VAL A 1 215 ? 42.873 -5.967 14.671 1.00 17.03 193 VAL A C 1
ATOM 1544 O O . VAL A 1 215 ? 43.306 -5.335 15.661 1.00 17.98 193 VAL A O 1
ATOM 1548 N N . ARG A 1 216 ? 41.806 -6.746 14.694 1.00 16.96 194 ARG A N 1
ATOM 1549 C CA . ARG A 1 216 ? 41.127 -7.058 15.961 1.00 17.95 194 ARG A CA 1
ATOM 1550 C C . ARG A 1 216 ? 40.849 -8.551 16.115 1.00 19.98 194 ARG A C 1
ATOM 1551 O O . ARG A 1 216 ? 40.178 -9.163 15.291 1.00 20.79 194 ARG A O 1
ATOM 1559 N N . ALA A 1 217 ? 41.349 -9.126 17.208 1.00 20.56 195 ALA A N 1
ATOM 1560 C CA . ALA A 1 217 ? 40.957 -10.481 17.622 1.00 21.03 195 ALA A CA 1
ATOM 1561 C C . ALA A 1 217 ? 39.599 -10.416 18.339 1.00 21.93 195 ALA A C 1
ATOM 1562 O O . ALA A 1 217 ? 39.357 -9.579 19.216 1.00 20.11 195 ALA A O 1
ATOM 1564 N N . ILE A 1 218 ? 38.692 -11.267 17.887 1.00 22.69 196 ILE A N 1
ATOM 1565 C CA . ILE A 1 218 ? 37.328 -11.282 18.348 1.00 22.53 196 ILE A CA 1
ATOM 1566 C C . ILE A 1 218 ? 37.247 -12.013 19.726 1.00 24.40 196 ILE A C 1
ATOM 1567 O O . ILE A 1 218 ? 37.656 -13.162 19.848 1.00 25.34 196 ILE A O 1
ATOM 1572 N N . SER A 1 219 ? 36.712 -11.316 20.729 1.00 24.86 197 SER A N 1
ATOM 1573 C CA . SER A 1 219 ? 36.737 -11.780 22.132 1.00 28.12 197 SER A CA 1
ATOM 1574 C C . SER A 1 219 ? 35.435 -12.455 22.585 1.00 29.54 197 SER A C 1
ATOM 1575 O O . SER A 1 219 ? 35.349 -12.924 23.717 1.00 31.83 197 SER A O 1
ATOM 1578 N N . ASP A 1 220 ? 34.411 -12.486 21.744 1.00 31.49 198 ASP A N 1
ATOM 1579 C CA . ASP A 1 220 ? 33.167 -13.217 22.079 1.00 34.05 198 ASP A CA 1
ATOM 1580 C C . ASP A 1 220 ? 32.550 -13.857 20.846 1.00 37.25 198 ASP A C 1
ATOM 1581 O O . ASP A 1 220 ? 33.051 -13.666 19.741 1.00 37.86 198 ASP A O 1
ATOM 1586 N N . ASN A 1 221 ? 31.510 -14.670 21.040 1.00 38.26 199 ASN A N 1
ATOM 1587 C CA . ASN A 1 221 ? 30.765 -15.235 19.923 1.00 38.31 199 ASN A CA 1
ATOM 1588 C C . ASN A 1 221 ? 29.552 -14.386 19.645 1.00 40.11 199 ASN A C 1
ATOM 1589 O O . ASN A 1 221 ? 28.792 -14.043 20.570 1.00 40.50 199 ASN A O 1
ATOM 1594 N N . ALA A 1 222 ? 29.352 -14.080 18.366 1.00 40.82 200 ALA A N 1
ATOM 1595 C CA . ALA A 1 222 ? 28.208 -13.313 17.906 1.00 42.17 200 ALA A CA 1
ATOM 1596 C C . ALA A 1 222 ? 26.861 -13.972 18.258 1.00 45.03 200 ALA A C 1
ATOM 1597 O O . ALA A 1 222 ? 25.888 -13.268 18.501 1.00 44.37 200 ALA A O 1
ATOM 1599 N N . ASN A 1 223 ? 26.798 -15.301 18.280 1.00 48.37 201 ASN A N 1
ATOM 1600 C CA . ASN A 1 223 ? 25.518 -15.982 18.588 1.00 53.24 201 ASN A CA 1
ATOM 1601 C C . ASN A 1 223 ? 25.155 -15.962 20.083 1.00 55.94 201 ASN A C 1
ATOM 1602 O O . ASN A 1 223 ? 24.047 -16.359 20.457 1.00 61.61 201 ASN A O 1
ATOM 1607 N N . GLY A 1 224 ? 26.083 -15.507 20.925 1.00 55.19 202 GLY A N 1
ATOM 1608 C CA . GLY A 1 224 ? 25.852 -15.388 22.367 1.00 57.35 202 GLY A CA 1
ATOM 1609 C C . GLY A 1 224 ? 26.288 -16.619 23.148 1.00 61.18 202 GLY A C 1
ATOM 1610 O O . GLY A 1 224 ? 26.156 -16.662 24.375 1.00 59.64 202 GLY A O 1
ATOM 1611 N N . GLU A 1 225 ? 26.818 -17.613 22.434 1.00 62.13 203 GLU A N 1
ATOM 1612 C CA . GLU A 1 225 ? 27.241 -18.884 23.023 1.00 65.25 203 GLU A CA 1
ATOM 1613 C C . GLU A 1 225 ? 28.432 -18.666 23.959 1.00 65.13 203 GLU A C 1
ATOM 1614 O O . GLU A 1 225 ? 29.220 -17.735 23.769 1.00 63.04 203 GLU A O 1
ATOM 1620 N N . ALA A 1 226 ? 28.549 -19.525 24.969 1.00 65.74 204 ALA A N 1
ATOM 1621 C CA . ALA A 1 226 ? 29.586 -19.390 25.992 1.00 63.79 204 ALA A CA 1
ATOM 1622 C C . ALA A 1 226 ? 30.941 -19.866 25.484 1.00 62.63 204 ALA A C 1
ATOM 1623 O O . ALA A 1 226 ? 31.040 -20.907 24.819 1.00 59.36 204 ALA A O 1
ATOM 1625 N N . GLY A 1 227 ? 31.978 -19.094 25.802 1.00 58.38 205 GLY A N 1
ATOM 1626 C CA . GLY A 1 227 ? 33.362 -19.466 25.497 1.00 60.00 205 GLY A CA 1
ATOM 1627 C C . GLY A 1 227 ? 34.251 -19.025 26.641 1.00 60.55 205 GLY A C 1
ATOM 1628 O O . GLY A 1 227 ? 33.746 -18.604 27.686 1.00 61.30 205 GLY A O 1
ATOM 1637 N N . THR A 1 229 ? 36.690 -16.940 29.198 1.00 57.64 207 THR A N 1
ATOM 1638 C CA . THR A 1 229 ? 36.559 -15.595 29.775 1.00 56.85 207 THR A CA 1
ATOM 1639 C C . THR A 1 229 ? 37.368 -14.571 28.966 1.00 55.45 207 THR A C 1
ATOM 1640 O O . THR A 1 229 ? 38.379 -14.920 28.342 1.00 49.03 207 THR A O 1
ATOM 1644 N N . PHE A 1 230 ? 36.954 -13.305 29.002 1.00 53.02 208 PHE A N 1
ATOM 1645 C CA . PHE A 1 230 ? 37.741 -12.265 28.342 1.00 53.04 208 PHE A CA 1
ATOM 1646 C C . PHE A 1 230 ? 39.163 -12.221 28.903 1.00 52.16 208 PHE A C 1
ATOM 1647 O O . PHE A 1 230 ? 40.126 -12.023 28.161 1.00 55.15 208 PHE A O 1
ATOM 1655 N N . ASP A 1 231 ? 39.288 -12.419 30.212 1.00 52.17 209 ASP A N 1
ATOM 1656 C CA A ASP A 1 231 ? 40.607 -12.310 30.832 0.50 49.48 209 ASP A CA 1
ATOM 1657 C CA B ASP A 1 231 ? 40.571 -12.427 30.936 0.50 51.52 209 ASP A CA 1
ATOM 1658 C C . ASP A 1 231 ? 41.599 -13.388 30.337 1.00 49.65 209 ASP A C 1
ATOM 1659 O O . ASP A 1 231 ? 42.775 -13.070 30.167 1.00 50.97 209 ASP A O 1
ATOM 1668 N N . ASP A 1 232 ? 41.156 -14.618 30.065 1.00 47.80 210 ASP A N 1
ATOM 1669 C CA A ASP A 1 232 ? 42.053 -15.657 29.520 0.50 47.56 210 ASP A CA 1
ATOM 1670 C CA B ASP A 1 232 ? 42.057 -15.646 29.523 0.50 46.11 210 ASP A CA 1
ATOM 1671 C C . ASP A 1 232 ? 42.328 -15.397 28.035 1.00 45.08 210 ASP A C 1
ATOM 1672 O O . ASP A 1 232 ? 43.475 -15.488 27.559 1.00 42.16 210 ASP A O 1
ATOM 1681 N N . PHE A 1 233 ? 41.268 -15.070 27.307 1.00 43.79 211 PHE A N 1
ATOM 1682 C CA . PHE A 1 233 ? 41.377 -14.792 25.885 1.00 39.59 211 PHE A CA 1
ATOM 1683 C C . PHE A 1 233 ? 42.450 -13.751 25.559 1.00 37.65 211 PHE A C 1
ATOM 1684 O O . PHE A 1 233 ? 43.272 -13.942 24.651 1.00 35.86 211 PHE A O 1
ATOM 1692 N N . ILE A 1 234 ? 42.429 -12.637 26.290 1.00 36.82 212 ILE A N 1
ATOM 1693 C CA . ILE A 1 234 ? 43.273 -11.489 25.958 1.00 35.70 212 ILE A CA 1
ATOM 1694 C C . ILE A 1 234 ? 44.774 -11.786 26.083 1.00 34.20 212 ILE A C 1
ATOM 1695 O O . ILE A 1 234 ? 45.608 -11.220 25.356 1.00 31.39 212 ILE A O 1
ATOM 1700 N N . VAL A 1 235 ? 45.116 -12.704 26.988 1.00 37.57 213 VAL A N 1
ATOM 1701 C CA . VAL A 1 235 ? 46.487 -13.187 27.103 1.00 34.07 213 VAL A CA 1
ATOM 1702 C C . VAL A 1 235 ? 46.876 -13.994 25.871 1.00 32.31 213 VAL A C 1
ATOM 1703 O O . VAL A 1 235 ? 47.935 -13.768 25.288 1.00 32.83 213 VAL A O 1
ATOM 1707 N N . GLU A 1 236 ? 46.023 -14.932 25.469 1.00 34.43 214 GLU A N 1
ATOM 1708 C CA . GLU A 1 236 ? 46.279 -15.717 24.252 1.00 35.09 214 GLU A CA 1
ATOM 1709 C C . GLU A 1 236 ? 46.373 -14.804 23.019 1.00 31.97 214 GLU A C 1
ATOM 1710 O O . GLU A 1 236 ? 47.311 -14.928 22.221 1.00 28.85 214 GLU A O 1
ATOM 1716 N N . ALA A 1 237 ? 45.398 -13.903 22.889 1.00 31.44 215 ALA A N 1
ATOM 1717 C CA . ALA A 1 237 ? 45.331 -12.959 21.755 1.00 30.29 215 ALA A CA 1
ATOM 1718 C C . ALA A 1 237 ? 46.585 -12.084 21.630 1.00 28.96 215 ALA A C 1
ATOM 1719 O O . ALA A 1 237 ? 47.101 -11.874 20.549 1.00 26.45 215 ALA A O 1
ATOM 1721 N N . GLY A 1 238 ? 47.111 -11.592 22.753 1.00 29.07 216 GLY A N 1
ATOM 1722 C CA . GLY A 1 238 ? 48.298 -10.758 22.710 1.00 26.50 216 GLY A CA 1
ATOM 1723 C C . GLY A 1 238 ? 49.556 -11.467 22.261 1.00 26.97 216 GLY A C 1
ATOM 1724 O O . GLY A 1 238 ? 50.349 -10.935 21.456 1.00 24.03 216 GLY A O 1
ATOM 1725 N N . GLN A 1 239 ? 49.745 -12.683 22.776 1.00 29.37 217 GLN A N 1
ATOM 1726 C CA . GLN A 1 239 ? 50.895 -13.511 22.409 1.00 30.48 217 GLN A CA 1
ATOM 1727 C C . GLN A 1 239 ? 50.858 -13.848 20.939 1.00 27.75 217 GLN A C 1
ATOM 1728 O O . GLN A 1 239 ? 51.867 -13.729 20.250 1.00 26.22 217 GLN A O 1
ATOM 1734 N N . GLN A 1 240 ? 49.682 -14.281 20.496 1.00 29.85 218 GLN A N 1
ATOM 1735 C CA . GLN A 1 240 ? 49.431 -14.597 19.071 1.00 29.08 218 GLN A CA 1
ATOM 1736 C C . GLN A 1 240 ? 49.737 -13.417 18.176 1.00 27.80 218 GLN A C 1
ATOM 1737 O O . GLN A 1 240 ? 50.465 -13.548 17.191 1.00 24.96 218 GLN A O 1
ATOM 1743 N N . SER A 1 241 ? 49.176 -12.246 18.509 1.00 27.55 219 SER A N 1
ATOM 1744 C CA . SER A 1 241 ? 49.470 -11.040 17.719 1.00 25.68 219 SER A CA 1
ATOM 1745 C C . SER A 1 241 ? 50.964 -10.750 17.606 1.00 24.28 219 SER A C 1
ATOM 1746 O O . SER A 1 241 ? 51.455 -10.436 16.548 1.00 24.90 219 SER A O 1
ATOM 1749 N N . ALA A 1 242 ? 51.708 -10.833 18.714 1.00 24.31 220 ALA A N 1
ATOM 1750 C CA . ALA A 1 242 ? 53.128 -10.583 18.671 1.00 23.70 220 ALA A CA 1
ATOM 1751 C C . ALA A 1 242 ? 53.882 -11.590 17.768 1.00 23.09 220 ALA A C 1
ATOM 1752 O O . ALA A 1 242 ? 54.808 -11.213 17.055 1.00 23.77 220 ALA A O 1
ATOM 1754 N N . GLN A 1 243 ? 53.499 -12.865 17.848 1.00 26.13 221 GLN A N 1
ATOM 1755 C CA . GLN A 1 243 ? 54.121 -13.903 17.003 1.00 28.36 221 GLN A CA 1
ATOM 1756 C C . GLN A 1 243 ? 53.907 -13.584 15.542 1.00 27.64 221 GLN A C 1
ATOM 1757 O O . GLN A 1 243 ? 54.831 -13.665 14.749 1.00 27.04 221 GLN A O 1
ATOM 1763 N N . VAL A 1 244 ? 52.673 -13.192 15.217 1.00 25.93 222 VAL A N 1
ATOM 1764 C CA . VAL A 1 244 ? 52.335 -12.769 13.864 1.00 26.42 222 VAL A CA 1
ATOM 1765 C C . VAL A 1 244 ? 53.148 -11.569 13.465 1.00 24.31 222 VAL A C 1
ATOM 1766 O O . VAL A 1 244 ? 53.719 -11.555 12.417 1.00 22.52 222 VAL A O 1
ATOM 1770 N N . LEU A 1 245 ? 53.212 -10.523 14.297 1.00 24.57 223 LEU A N 1
ATOM 1771 C CA . LEU A 1 245 ? 53.962 -9.343 13.929 1.00 22.45 223 LEU A CA 1
ATOM 1772 C C . LEU A 1 245 ? 55.452 -9.596 13.813 1.00 22.76 223 LEU A C 1
ATOM 1773 O O . LEU A 1 245 ? 56.103 -9.068 12.937 1.00 21.82 223 LEU A O 1
ATOM 1778 N N . ILE A 1 246 ? 55.997 -10.393 14.727 1.00 26.14 224 ILE A N 1
ATOM 1779 C CA . ILE A 1 246 ? 57.428 -10.749 14.646 1.00 25.95 224 ILE A CA 1
ATOM 1780 C C . ILE A 1 246 ? 57.691 -11.476 13.318 1.00 24.90 224 ILE A C 1
ATOM 1781 O O . ILE A 1 246 ? 58.657 -11.164 12.632 1.00 24.45 224 ILE A O 1
ATOM 1786 N N . ASN A 1 247 ? 56.807 -12.401 12.939 1.00 27.74 225 ASN A N 1
ATOM 1787 C CA . ASN A 1 247 ? 56.960 -13.094 11.641 1.00 27.81 225 ASN A CA 1
ATOM 1788 C C . ASN A 1 247 ? 56.986 -12.099 10.494 1.00 26.91 225 ASN A C 1
ATOM 1789 O O . ASN A 1 247 ? 57.854 -12.130 9.627 1.00 26.89 225 ASN A O 1
ATOM 1794 N N . PHE A 1 248 ? 56.032 -11.169 10.516 1.00 26.18 226 PHE A N 1
ATOM 1795 C CA . PHE A 1 248 ? 55.961 -10.133 9.486 1.00 26.56 226 PHE A CA 1
ATOM 1796 C C . PHE A 1 248 ? 57.237 -9.286 9.440 1.00 26.81 226 PHE A C 1
ATOM 1797 O O . PHE A 1 248 ? 57.785 -9.041 8.377 1.00 27.73 226 PHE A O 1
ATOM 1805 N N . PHE A 1 249 ? 57.719 -8.843 10.594 1.00 26.70 227 PHE A N 1
ATOM 1806 C CA . PHE A 1 249 ? 58.901 -7.985 10.625 1.00 25.55 227 PHE A CA 1
ATOM 1807 C C . PHE A 1 249 ? 60.136 -8.740 10.111 1.00 28.33 227 PHE A C 1
ATOM 1808 O O . PHE A 1 249 ? 60.961 -8.167 9.428 1.00 30.00 227 PHE A O 1
ATOM 1816 N N . GLU A 1 250 ? 60.256 -10.005 10.486 1.00 30.34 228 GLU A N 1
ATOM 1817 C CA . GLU A 1 250 ? 61.412 -10.825 10.065 1.00 35.06 228 GLU A CA 1
ATOM 1818 C C . GLU A 1 250 ? 61.323 -11.241 8.598 1.00 39.74 228 GLU A C 1
ATOM 1819 O O . GLU A 1 250 ? 62.333 -11.655 8.016 1.00 38.65 228 GLU A O 1
ATOM 1825 N N . ALA A 1 251 ? 60.126 -11.132 8.009 1.00 39.60 229 ALA A N 1
ATOM 1826 C CA . ALA A 1 251 ? 59.918 -11.402 6.594 1.00 41.46 229 ALA A CA 1
ATOM 1827 C C . ALA A 1 251 ? 60.286 -10.209 5.705 1.00 47.52 229 ALA A C 1
ATOM 1828 O O . ALA A 1 251 ? 60.592 -10.390 4.529 1.00 47.41 229 ALA A O 1
ATOM 1830 N N . GLN A 1 252 ? 60.257 -8.992 6.249 1.00 51.86 230 GLN A N 1
ATOM 1831 C CA . GLN A 1 252 ? 60.547 -7.786 5.444 1.00 56.89 230 GLN A CA 1
ATOM 1832 C C . GLN A 1 252 ? 62.005 -7.678 4.976 1.00 65.60 230 GLN A C 1
ATOM 1833 O O . GLN A 1 252 ? 62.278 -7.054 3.946 1.00 67.98 230 GLN A O 1
ATOM 1839 N N . ALA A 1 253 ? 62.926 -8.279 5.728 1.00 70.99 231 ALA A N 1
ATOM 1840 C CA . ALA A 1 253 ? 64.335 -8.359 5.337 1.00 76.53 231 ALA A CA 1
ATOM 1841 C C . ALA A 1 253 ? 64.813 -7.087 4.633 1.00 76.12 231 ALA A C 1
ATOM 1842 O O . ALA A 1 253 ? 64.792 -6.001 5.211 1.00 71.85 231 ALA A O 1
ATOM 1853 N N . ARG B 1 24 ? 52.165 33.703 25.999 1.00 34.84 2 ARG B N 1
ATOM 1854 C CA . ARG B 1 24 ? 51.864 33.291 24.644 1.00 31.15 2 ARG B CA 1
ATOM 1855 C C . ARG B 1 24 ? 50.498 32.596 24.652 1.00 26.94 2 ARG B C 1
ATOM 1856 O O . ARG B 1 24 ? 50.304 31.637 25.380 1.00 28.32 2 ARG B O 1
ATOM 1864 N N . TYR B 1 25 ? 49.579 33.135 23.862 1.00 24.99 3 TYR B N 1
ATOM 1865 C CA . TYR B 1 25 ? 48.205 32.615 23.791 1.00 24.56 3 TYR B CA 1
ATOM 1866 C C . TYR B 1 25 ? 47.983 31.928 22.465 1.00 24.09 3 TYR B C 1
ATOM 1867 O O . TYR B 1 25 ? 48.286 32.486 21.402 1.00 27.06 3 TYR B O 1
ATOM 1876 N N . GLY B 1 26 ? 47.376 30.740 22.512 1.00 21.31 4 GLY B N 1
ATOM 1877 C CA . GLY B 1 26 ? 46.950 30.069 21.299 1.00 20.45 4 GLY B CA 1
ATOM 1878 C C . GLY B 1 26 ? 45.452 30.262 21.085 1.00 19.33 4 GLY B C 1
ATOM 1879 O O . GLY B 1 26 ? 44.694 30.079 22.010 1.00 21.89 4 GLY B O 1
ATOM 1880 N N . VAL B 1 27 ? 45.077 30.715 19.918 1.00 19.47 5 VAL B N 1
ATOM 1881 C CA . VAL B 1 27 ? 43.676 30.914 19.556 1.00 19.75 5 VAL B CA 1
ATOM 1882 C C . VAL B 1 27 ? 43.396 29.882 18.496 1.00 19.52 5 VAL B C 1
ATOM 1883 O O . VAL B 1 27 ? 43.977 29.876 17.389 1.00 20.24 5 VAL B O 1
ATOM 1887 N N . ILE B 1 28 ? 42.515 28.948 18.836 1.00 18.16 6 ILE B N 1
ATOM 1888 C CA . ILE B 1 28 ? 42.065 27.951 17.914 1.00 18.06 6 ILE B CA 1
ATOM 1889 C C . ILE B 1 28 ? 40.687 28.353 17.370 1.00 21.24 6 ILE B C 1
ATOM 1890 O O . ILE B 1 28 ? 39.709 28.390 18.127 1.00 20.20 6 ILE B O 1
ATOM 1895 N N . ASN B 1 29 ? 40.654 28.622 16.069 1.00 22.71 7 ASN B N 1
ATOM 1896 C CA . ASN B 1 29 ? 39.650 29.472 15.428 1.00 28.14 7 ASN B CA 1
ATOM 1897 C C . ASN B 1 29 ? 38.817 28.694 14.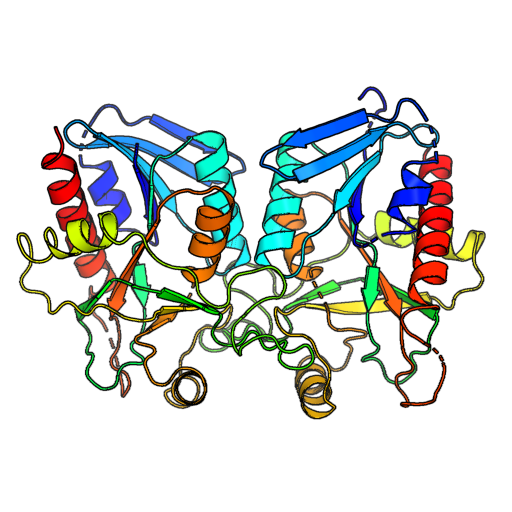393 1.00 27.68 7 ASN B C 1
ATOM 1898 O O . ASN B 1 29 ? 39.253 27.718 13.786 1.00 24.25 7 ASN B O 1
ATOM 1903 N N . ALA B 1 30 ? 37.611 29.190 14.168 1.00 33.78 8 ALA B N 1
ATOM 1904 C CA . ALA B 1 30 ? 36.726 28.605 13.149 1.00 35.92 8 ALA B CA 1
ATOM 1905 C C . ALA B 1 30 ? 36.089 29.656 12.247 1.00 36.72 8 ALA B C 1
ATOM 1906 O O . ALA B 1 30 ? 35.705 29.352 11.124 1.00 42.59 8 ALA B O 1
ATOM 1916 N N . ALA B 1 32 ? 36.162 32.863 9.954 1.00 37.35 10 ALA B N 1
ATOM 1917 C CA . ALA B 1 32 ? 37.217 33.469 9.134 1.00 39.22 10 ALA B CA 1
ATOM 1918 C C . ALA B 1 32 ? 37.406 34.960 9.421 1.00 40.10 10 ALA B C 1
ATOM 1919 O O . ALA B 1 32 ? 38.516 35.496 9.266 1.00 36.89 10 ALA B O 1
ATOM 1921 N N . GLU B 1 33 ? 36.333 35.632 9.829 1.00 38.16 11 GLU B N 1
ATOM 1922 C CA . GLU B 1 33 ? 36.415 37.059 10.083 1.00 39.70 11 GLU B CA 1
ATOM 1923 C C . GLU B 1 33 ? 37.145 37.326 11.396 1.00 35.00 11 GLU B C 1
ATOM 1924 O O . GLU B 1 33 ? 37.728 38.414 11.594 1.00 39.48 11 GLU B O 1
ATOM 1930 N N . GLU B 1 34 ? 37.088 36.362 12.318 1.00 32.78 12 GLU B N 1
ATOM 1931 C CA . GLU B 1 34 ? 37.892 36.455 13.541 1.00 29.85 12 GLU B CA 1
ATOM 1932 C C . GLU B 1 34 ? 39.374 36.340 13.174 1.00 29.31 12 GLU B C 1
ATOM 1933 O O . GLU B 1 34 ? 40.182 37.122 13.640 1.00 27.44 12 GLU B O 1
ATOM 1939 N N . LYS B 1 35 ? 39.723 35.357 12.350 1.00 29.25 13 LYS B N 1
ATOM 1940 C CA . LYS B 1 35 ? 41.156 35.174 11.966 1.00 32.46 13 LYS B CA 1
ATOM 1941 C C . LYS B 1 35 ? 41.723 36.400 11.242 1.00 32.33 13 LYS B C 1
ATOM 1942 O O . LYS B 1 35 ? 42.807 36.905 11.595 1.00 31.39 13 LYS B O 1
ATOM 1948 N N . ALA B 1 36 ? 40.983 36.885 10.258 1.00 32.83 14 ALA B N 1
ATOM 1949 C CA . ALA B 1 36 ? 41.383 38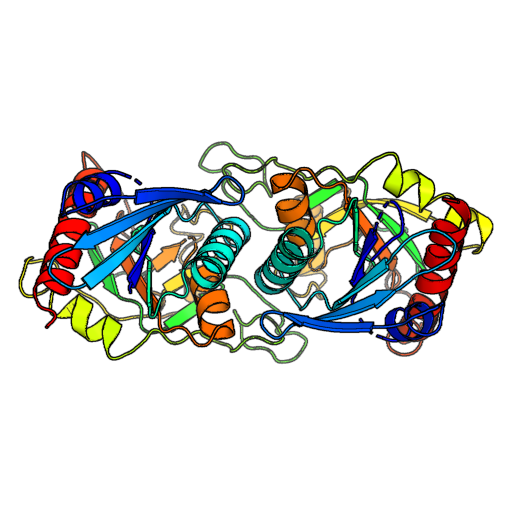.078 9.490 1.00 36.19 14 ALA B CA 1
ATOM 1950 C C . ALA B 1 36 ? 41.661 39.263 10.394 1.00 34.83 14 ALA B C 1
ATOM 1951 O O . ALA B 1 36 ? 42.697 39.937 10.276 1.00 34.77 14 ALA B O 1
ATOM 1953 N N . ALA B 1 37 ? 40.730 39.521 11.306 1.00 34.15 15 ALA B N 1
ATOM 1954 C CA . ALA B 1 37 ? 40.854 40.644 12.215 1.00 30.73 15 ALA B CA 1
ATOM 1955 C C . ALA B 1 37 ? 41.993 40.490 13.223 1.00 29.45 15 ALA B C 1
ATOM 1956 O O . ALA B 1 37 ? 42.696 41.470 13.551 1.00 29.28 15 ALA B O 1
ATOM 1958 N N . LEU B 1 38 ? 42.196 39.273 13.727 1.00 27.96 16 LEU B N 1
ATOM 1959 C CA . LEU B 1 38 ? 43.322 39.016 14.628 1.00 26.57 16 LEU B CA 1
ATOM 1960 C C . LEU B 1 38 ? 44.655 39.181 13.890 1.00 28.87 16 LEU B C 1
ATOM 1961 O O . LEU B 1 38 ? 45.604 39.786 14.402 1.00 31.28 16 LEU B O 1
ATOM 1966 N N . VAL B 1 39 ? 44.705 38.635 12.690 1.00 30.21 17 VAL B N 1
ATOM 1967 C CA . VAL B 1 39 ? 45.884 38.792 11.842 1.00 32.36 17 VAL B CA 1
ATOM 1968 C C . VAL B 1 39 ? 46.171 40.264 11.525 1.00 34.03 17 VAL B C 1
ATOM 1969 O O . VAL B 1 39 ? 47.309 40.733 11.709 1.00 31.47 17 VAL B O 1
ATOM 1973 N N . ASP B 1 40 ? 45.148 40.987 11.073 1.00 34.10 18 ASP B N 1
ATOM 1974 C CA . ASP B 1 40 ? 45.218 42.452 10.901 1.00 36.54 18 ASP B CA 1
ATOM 1975 C C . ASP B 1 40 ? 45.794 43.213 12.106 1.00 36.70 18 ASP B C 1
ATOM 1976 O O . ASP B 1 40 ? 46.485 44.206 11.919 1.00 37.29 18 ASP B O 1
ATOM 1981 N N . ALA B 1 41 ? 45.472 42.794 13.330 1.00 31.67 19 ALA B N 1
ATOM 1982 C CA . ALA B 1 41 ? 45.949 43.476 14.520 1.00 31.45 19 ALA B CA 1
ATOM 1983 C C . ALA B 1 41 ? 47.401 43.129 14.881 1.00 30.70 19 ALA B C 1
ATOM 1984 O O . ALA B 1 41 ? 47.999 43.816 15.688 1.00 34.57 19 ALA B O 1
ATOM 1999 N N . ILE B 1 43 ? 51.416 42.691 14.874 1.00 38.55 21 ILE B N 1
ATOM 2000 C CA . ILE B 1 43 ? 52.631 43.307 14.361 1.00 43.04 21 ILE B CA 1
ATOM 2001 C C . ILE B 1 43 ? 53.642 42.163 14.167 1.00 44.20 21 ILE B C 1
ATOM 2002 O O . ILE B 1 43 ? 53.676 41.189 14.951 1.00 40.54 21 ILE B O 1
ATOM 2007 N N . ASP B 1 44 ? 54.435 42.256 13.104 1.00 47.99 22 ASP B N 1
ATOM 2008 C CA . ASP B 1 44 ? 55.531 41.318 12.881 1.00 49.21 22 ASP B CA 1
ATOM 2009 C C . ASP B 1 44 ? 54.972 39.899 12.778 1.00 48.18 22 ASP B C 1
ATOM 2010 O O . ASP B 1 44 ? 55.436 38.991 13.489 1.00 46.40 22 ASP B O 1
ATOM 2015 N N . GLU B 1 45 ? 53.966 39.718 11.924 1.00 47.40 23 GLU B N 1
ATOM 2016 C CA . GLU B 1 45 ? 53.401 38.386 11.736 1.00 50.60 23 GLU B CA 1
ATOM 2017 C C . GLU B 1 45 ? 54.448 37.439 11.144 1.00 49.13 23 GLU B C 1
ATOM 2018 O O . GLU B 1 45 ? 55.178 37.807 10.219 1.00 45.04 23 GLU B O 1
ATOM 2024 N N . LYS B 1 46 ? 54.520 36.225 11.689 1.00 44.49 24 LYS B N 1
ATOM 2025 C CA . LYS B 1 46 ? 55.306 35.159 11.084 1.00 44.41 24 LYS B CA 1
ATOM 2026 C C . LYS B 1 46 ? 54.428 33.941 10.901 1.00 43.53 24 LYS B C 1
ATOM 2027 O O . LYS B 1 46 ? 53.906 33.407 11.892 1.00 39.57 24 LYS B O 1
ATOM 2033 N N . LYS B 1 47 ? 54.265 33.524 9.643 1.00 41.26 25 LYS B N 1
ATOM 2034 C CA . LYS B 1 47 ? 53.518 32.309 9.306 1.00 41.37 25 LYS B CA 1
ATOM 2035 C C . LYS B 1 47 ? 54.415 31.091 9.222 1.00 40.10 25 LYS B C 1
ATOM 2036 O O . LYS B 1 47 ? 55.506 31.137 8.642 1.00 41.05 25 LYS B O 1
ATOM 2042 N N . THR B 1 48 ? 53.933 29.990 9.775 1.00 35.94 26 THR B N 1
ATOM 2043 C CA . THR B 1 48 ? 54.594 28.707 9.630 1.00 36.83 26 THR B CA 1
ATOM 2044 C C . THR B 1 48 ? 53.533 27.619 9.366 1.00 39.45 26 THR B C 1
ATOM 2045 O O . THR B 1 48 ? 52.461 27.586 10.001 1.00 36.59 26 THR B O 1
ATOM 2049 N N . THR B 1 49 ? 53.826 26.755 8.403 1.00 35.14 27 THR B N 1
ATOM 2050 C CA . THR B 1 49 ? 53.002 25.588 8.154 1.00 35.58 27 THR B CA 1
ATOM 2051 C C . THR B 1 49 ? 53.693 24.390 8.777 1.00 37.12 27 THR B C 1
ATOM 2052 O O . THR B 1 49 ? 54.872 24.128 8.523 1.00 33.56 27 THR B O 1
ATOM 2056 N N . ILE B 1 50 ? 52.960 23.671 9.609 1.00 34.40 28 ILE B N 1
ATOM 2057 C CA . ILE B 1 50 ? 53.496 22.529 10.308 1.00 36.35 28 ILE B CA 1
ATOM 2058 C C . ILE B 1 50 ? 52.483 21.425 10.154 1.00 39.02 28 ILE B C 1
ATOM 2059 O O . ILE B 1 50 ? 51.309 21.608 10.506 1.00 35.94 28 ILE B O 1
ATOM 2064 N N . ALA B 1 51 ? 52.924 20.281 9.628 1.00 39.07 29 ALA B N 1
ATOM 2065 C CA . ALA B 1 51 ? 52.017 19.156 9.362 1.00 39.71 29 ALA B CA 1
ATOM 2066 C C . ALA B 1 51 ? 50.809 19.623 8.598 1.00 40.04 29 ALA B C 1
ATOM 2067 O O . ALA B 1 51 ? 49.679 19.260 8.924 1.00 43.05 29 ALA B O 1
ATOM 2069 N N . GLY B 1 52 ? 51.048 20.455 7.593 1.00 38.82 30 GLY B N 1
ATOM 2070 C CA . GLY B 1 52 ? 49.987 21.035 6.804 1.00 37.10 30 GLY B CA 1
ATOM 2071 C C . GLY B 1 52 ? 49.037 22.006 7.513 1.00 33.21 30 GLY B C 1
ATOM 2072 O O . GLY B 1 52 ? 48.094 22.434 6.903 1.00 32.82 30 GLY B O 1
ATOM 2073 N N . LYS B 1 53 ? 49.266 22.348 8.780 1.00 33.16 31 LYS B N 1
ATOM 2074 C CA . LYS B 1 53 ? 48.403 23.342 9.480 1.00 32.79 31 LYS B CA 1
ATOM 2075 C C . LYS B 1 53 ? 49.127 24.702 9.405 1.00 29.58 31 LYS B C 1
ATOM 2076 O O . LYS B 1 53 ? 50.324 24.782 9.668 1.00 28.38 31 LYS B O 1
ATOM 2082 N N . LEU B 1 54 ? 48.384 25.751 9.088 1.00 29.28 32 LEU B N 1
ATOM 2083 C CA . LEU B 1 54 ? 48.948 27.099 8.977 1.00 29.83 32 LEU B CA 1
ATOM 2084 C C . LEU B 1 54 ? 48.773 27.859 10.270 1.00 29.24 32 LEU B C 1
ATOM 2085 O O . LEU B 1 54 ? 47.652 28.069 10.715 1.00 31.05 32 LEU B O 1
ATOM 2090 N N . PHE B 1 55 ? 49.885 28.272 10.863 1.00 28.31 33 PHE B N 1
ATOM 2091 C CA . PHE B 1 55 ? 49.916 29.022 12.100 1.00 27.15 33 PHE B CA 1
ATOM 2092 C C . PHE B 1 55 ? 50.349 30.465 11.837 1.00 31.04 33 PHE B C 1
ATOM 2093 O O . PHE B 1 55 ? 51.360 30.728 11.163 1.00 29.57 33 PHE B O 1
ATOM 2101 N N . HIS B 1 56 ? 49.579 31.391 12.371 1.00 28.64 34 HIS B N 1
ATOM 2102 C CA . HIS B 1 56 ? 49.929 32.812 12.334 1.00 30.45 34 HIS B CA 1
ATOM 2103 C C . HIS B 1 56 ? 50.400 33.257 13.698 1.00 30.90 34 HIS B C 1
ATOM 2104 O O . HIS B 1 56 ? 49.665 33.175 14.682 1.00 27.29 34 HIS B O 1
ATOM 2111 N N . HIS B 1 57 ? 51.633 33.751 13.766 1.00 30.69 35 HIS B N 1
ATOM 2112 C CA . HIS B 1 57 ? 52.271 34.053 15.022 1.00 30.29 35 HIS B CA 1
ATOM 2113 C C . HIS B 1 57 ? 52.699 35.532 15.002 1.00 33.24 35 HIS B C 1
ATOM 2114 O O . HIS B 1 57 ? 53.463 35.943 14.129 1.00 32.88 35 HIS B O 1
ATOM 2121 N N . GLY B 1 58 ? 52.186 36.311 15.949 1.00 32.39 36 GLY B N 1
ATOM 2122 C CA . GLY B 1 58 ? 52.485 37.759 16.021 1.00 29.98 36 GLY B CA 1
ATOM 2123 C C . GLY B 1 58 ? 52.137 38.311 17.378 1.00 31.41 36 GLY B C 1
ATOM 2124 O O . GLY B 1 58 ? 51.537 37.630 18.215 1.00 30.54 36 GLY B O 1
ATOM 2125 N N . LYS B 1 59 ? 52.495 39.570 17.602 1.00 29.91 37 LYS B N 1
ATOM 2126 C CA . LYS B 1 59 ? 52.161 40.228 18.851 1.00 29.96 37 LYS B CA 1
ATOM 2127 C C . LYS B 1 59 ? 50.867 41.000 18.645 1.00 27.63 37 LYS B C 1
ATOM 2128 O O . LYS B 1 59 ? 50.702 41.669 17.626 1.00 27.71 37 LYS B O 1
ATOM 2134 N N . ILE B 1 60 ? 49.978 40.901 19.625 1.00 26.27 38 ILE B N 1
ATOM 2135 C CA . ILE B 1 60 ? 48.840 41.821 19.758 1.00 25.49 38 ILE B CA 1
ATOM 2136 C C . ILE B 1 60 ? 48.973 42.541 21.086 1.00 25.09 38 ILE B C 1
ATOM 2137 O O . ILE B 1 60 ? 49.037 41.937 22.157 1.00 22.78 38 ILE B O 1
ATOM 2142 N N . GLY B 1 61 ? 49.085 43.866 21.038 1.00 27.14 39 GLY B N 1
ATOM 2143 C CA . GLY B 1 61 ? 49.529 44.566 22.240 1.00 27.85 39 GLY B CA 1
ATOM 2144 C C . GLY B 1 61 ? 50.916 44.069 22.615 1.00 28.26 39 GLY B C 1
ATOM 2145 O O . GLY B 1 61 ? 51.764 43.909 21.744 1.00 30.22 39 GLY B O 1
ATOM 2146 N N . HIS B 1 62 ? 51.128 43.767 23.887 1.00 28.76 40 HIS B N 1
ATOM 2147 C CA . HIS B 1 62 ? 52.434 43.276 24.357 1.00 31.91 40 HIS B CA 1
ATOM 2148 C C . HIS B 1 62 ? 52.492 41.745 24.453 1.00 34.05 40 HIS B C 1
ATOM 2149 O O . HIS B 1 62 ? 53.511 41.200 24.872 1.00 36.98 40 HIS B O 1
ATOM 2156 N N . VAL B 1 63 ? 51.418 41.045 24.079 1.00 31.25 41 VAL B N 1
ATOM 2157 C CA . VAL B 1 63 ? 51.403 39.591 24.240 1.00 32.29 41 VAL B CA 1
ATOM 2158 C C . VAL B 1 63 ? 51.561 38.846 22.932 1.00 27.99 41 VAL B C 1
ATOM 2159 O O . VAL B 1 63 ? 51.219 39.298 21.833 1.00 26.51 41 VAL B O 1
ATOM 2163 N N . ASP B 1 64 ? 52.110 37.652 23.049 1.00 27.15 42 ASP B N 1
ATOM 2164 C CA . ASP B 1 64 ? 52.360 36.898 21.866 1.00 28.00 42 ASP B CA 1
ATOM 2165 C C . ASP B 1 64 ? 51.121 36.021 21.610 1.00 26.17 42 ASP B C 1
ATOM 2166 O O . ASP B 1 64 ? 50.607 35.423 22.537 1.00 29.17 42 ASP B O 1
ATOM 2171 N N . VAL B 1 65 ? 50.684 35.986 20.369 1.00 25.02 43 VAL B N 1
ATOM 2172 C CA . VAL B 1 65 ? 49.486 35.262 19.957 1.00 26.47 43 VAL B CA 1
ATOM 2173 C C . VAL B 1 65 ? 49.794 34.341 18.777 1.00 26.87 43 VAL B C 1
ATOM 2174 O O . VAL B 1 65 ? 50.477 34.735 17.812 1.00 26.61 43 VAL B O 1
ATOM 2178 N N . VAL B 1 66 ? 49.282 33.110 18.853 1.00 24.72 44 VAL B N 1
ATOM 2179 C CA . VAL B 1 66 ? 49.355 32.186 17.750 1.00 22.83 44 VAL B CA 1
ATOM 2180 C C . VAL B 1 66 ? 47.934 31.775 17.359 1.00 21.90 44 VAL B C 1
ATOM 2181 O O . VAL B 1 66 ? 47.183 31.339 18.226 1.00 22.27 44 VAL B O 1
ATOM 2185 N N . VAL B 1 67 ? 47.582 31.940 16.098 1.00 21.64 45 VAL B N 1
ATOM 2186 C CA . VAL B 1 67 ? 46.240 31.651 15.598 1.00 23.11 45 VAL B CA 1
ATOM 2187 C C . VAL B 1 67 ? 46.290 30.497 14.616 1.00 24.15 45 VAL B C 1
ATOM 2188 O O . VAL B 1 67 ? 47.114 30.479 13.693 1.00 24.44 45 VAL B O 1
ATOM 2192 N N . VAL B 1 68 ? 45.347 29.562 14.745 1.00 21.54 46 VAL B N 1
ATOM 2193 C CA . VAL B 1 68 ? 45.287 28.425 13.838 1.00 21.10 46 VAL B CA 1
ATOM 2194 C C . VAL B 1 68 ? 43.844 27.944 13.733 1.00 21.30 46 VAL B C 1
ATOM 2195 O O . VAL B 1 68 ? 43.097 27.987 14.727 1.00 22.19 46 VAL B O 1
ATOM 2199 N N . GLU B 1 69 ? 43.435 27.517 12.544 1.00 22.93 47 GLU B N 1
ATOM 2200 C CA . GLU B 1 69 ? 42.095 26.961 12.344 1.00 23.44 47 GLU B CA 1
ATOM 2201 C C . GLU B 1 69 ? 41.929 25.582 12.998 1.00 21.79 47 GLU B C 1
ATOM 2202 O O . GLU B 1 69 ? 42.799 24.730 12.883 1.00 21.57 47 GLU B O 1
ATOM 2208 N N . SER B 1 70 ? 40.816 25.374 13.694 1.00 20.38 48 SER B N 1
ATOM 2209 C CA . SER B 1 70 ? 40.623 24.118 14.449 1.00 20.97 48 SER B CA 1
ATOM 2210 C C . SER B 1 70 ? 40.547 22.853 13.643 1.00 19.19 48 SER B C 1
ATOM 2211 O O . SER B 1 70 ? 41.027 21.808 14.088 1.00 18.90 48 SER B O 1
ATOM 2214 N N . GLY B 1 71 ? 39.948 22.929 12.456 1.00 18.19 49 GLY B N 1
ATOM 2215 C CA . GLY B 1 71 ? 39.428 21.758 11.790 1.00 18.51 49 GLY B CA 1
ATOM 2216 C C . GLY B 1 71 ? 38.071 21.383 12.345 1.00 18.05 49 GLY B C 1
ATOM 2217 O O . GLY B 1 71 ? 37.634 21.934 13.365 1.00 18.38 49 GLY B O 1
ATOM 2218 N N . ILE B 1 72 ? 37.372 20.483 11.665 1.00 16.26 50 ILE B N 1
ATOM 2219 C CA . ILE B 1 72 ? 36.046 20.082 12.055 1.00 16.61 50 ILE B CA 1
ATOM 2220 C C . ILE B 1 72 ? 36.019 18.710 12.710 1.00 15.56 50 ILE B C 1
ATOM 2221 O O . ILE B 1 72 ? 36.506 17.717 12.170 1.00 15.02 50 ILE B O 1
ATOM 2226 N N . GLY B 1 73 ? 35.444 18.672 13.904 1.00 14.39 51 GLY B N 1
ATOM 2227 C CA . GLY B 1 73 ? 35.215 17.408 14.561 1.00 13.55 51 GLY B CA 1
ATOM 2228 C C . GLY B 1 73 ? 36.309 17.127 15.603 1.00 13.20 51 GLY B C 1
ATOM 2229 O O . GLY B 1 73 ? 37.263 17.898 15.736 1.00 13.38 51 GLY B O 1
ATOM 2230 N N . LYS B 1 74 ? 36.140 16.029 16.307 1.00 13.73 52 LYS B N 1
ATOM 2231 C CA . LYS B 1 74 ? 36.920 15.716 17.521 1.00 14.02 52 LYS B CA 1
ATOM 2232 C C . LYS B 1 74 ? 38.384 15.420 17.195 1.00 14.33 52 LYS B C 1
ATOM 2233 O O . LYS B 1 74 ? 39.325 16.013 17.779 1.00 13.04 52 LYS B O 1
ATOM 2239 N N . VAL B 1 75 ? 38.595 14.547 16.227 1.00 12.72 53 VAL B N 1
ATOM 2240 C CA . VAL B 1 75 ? 39.981 14.158 15.882 1.00 13.10 53 VAL B CA 1
ATOM 2241 C C . VAL B 1 75 ? 40.773 15.279 15.204 1.00 13.35 53 VAL B C 1
ATOM 2242 O O . VAL B 1 75 ? 41.944 15.500 15.523 1.00 14.05 53 VAL B O 1
ATOM 2246 N N . ALA B 1 76 ? 40.141 16.002 14.267 1.00 13.34 54 ALA B N 1
ATOM 2247 C CA . ALA B 1 76 ? 40.791 17.114 13.595 1.00 14.53 54 ALA B CA 1
ATOM 2248 C C . ALA B 1 76 ? 41.214 18.197 14.582 1.00 14.36 54 ALA B C 1
ATOM 2249 O O . ALA B 1 76 ? 42.341 18.692 14.547 1.00 14.92 54 ALA B O 1
ATOM 2251 N N . SER B 1 77 ? 40.312 18.555 15.494 1.00 14.13 55 SER B N 1
ATOM 2252 C CA . SER B 1 77 ? 40.590 19.572 16.542 1.00 13.56 55 SER B CA 1
ATOM 2253 C C . SER B 1 77 ? 41.612 19.090 17.553 1.00 13.37 55 SER B C 1
ATOM 2254 O O . SER B 1 77 ? 42.493 19.851 18.004 1.00 13.87 55 SER B O 1
ATOM 2257 N N . ALA B 1 78 ? 41.568 17.795 17.891 1.00 13.34 56 ALA B N 1
ATOM 2258 C CA . ALA B 1 78 ? 42.590 17.219 18.745 1.00 12.76 56 ALA B CA 1
ATOM 2259 C C . ALA B 1 78 ? 44.004 17.290 18.119 1.00 13.77 56 ALA B C 1
ATOM 2260 O O . ALA B 1 78 ? 44.977 17.640 18.806 1.00 14.06 56 ALA B O 1
ATOM 2262 N N . LEU B 1 79 ? 44.096 16.966 16.835 1.00 15.08 57 LEU B N 1
ATOM 2263 C CA . LEU B 1 79 ? 45.383 17.063 16.069 1.00 17.38 57 LEU B CA 1
ATOM 2264 C C . LEU B 1 79 ? 45.867 18.508 16.067 1.00 16.81 57 LEU B C 1
ATOM 2265 O O . LEU B 1 79 ? 47.014 18.791 16.407 1.00 17.33 57 LEU B O 1
ATOM 2270 N N . THR B 1 80 ? 44.982 19.458 15.762 1.00 17.02 58 THR B N 1
ATOM 2271 C CA . THR B 1 80 ? 45.340 20.874 15.801 1.00 18.43 58 THR B CA 1
ATOM 2272 C C . THR B 1 80 ? 45.896 21.311 17.140 1.00 17.08 58 THR B C 1
ATOM 2273 O O . THR B 1 80 ? 46.947 21.942 17.222 1.00 19.18 58 THR B O 1
ATOM 2277 N N . THR B 1 81 ? 45.215 20.942 18.213 1.00 16.29 59 THR B N 1
ATOM 2278 C CA . THR B 1 81 ? 45.602 21.338 19.547 1.00 15.99 59 THR B CA 1
ATOM 2279 C C . THR B 1 81 ? 46.949 20.726 19.914 1.00 16.22 59 THR B C 1
ATOM 2280 O O . THR B 1 81 ? 47.810 21.393 20.481 1.00 17.05 59 THR B O 1
ATOM 2284 N N . THR B 1 82 ? 47.128 19.461 19.589 1.00 17.26 60 THR B N 1
ATOM 2285 C CA . THR B 1 82 ? 48.393 18.761 19.853 1.00 17.50 60 THR B CA 1
ATOM 2286 C C . THR B 1 82 ? 49.553 19.489 19.147 1.00 18.10 60 THR B C 1
ATOM 2287 O O . THR B 1 82 ? 50.638 19.699 19.752 1.00 22.14 60 THR B O 1
ATOM 2291 N N . LEU B 1 83 ? 49.352 19.849 17.900 1.00 18.71 61 LEU B N 1
ATOM 2292 C CA . LEU B 1 83 ? 50.447 20.523 17.127 1.00 20.35 61 LEU B CA 1
ATOM 2293 C C . LEU B 1 83 ? 50.697 21.913 17.683 1.00 21.24 61 LEU B C 1
ATOM 2294 O O . LEU B 1 83 ? 51.835 22.382 17.787 1.00 22.83 61 LEU B O 1
ATOM 2299 N N . LEU B 1 84 ? 49.632 22.598 18.056 1.00 19.54 62 LEU B N 1
ATOM 2300 C CA . LEU B 1 84 ? 49.769 23.949 18.614 1.00 21.49 62 LEU B CA 1
ATOM 2301 C C . LEU B 1 84 ? 50.602 23.958 19.876 1.00 22.04 62 LEU B C 1
ATOM 2302 O O . LEU B 1 84 ? 51.561 24.758 19.998 1.00 22.30 62 LEU B O 1
ATOM 2307 N N . ILE B 1 85 ? 50.272 23.085 20.827 1.00 21.01 63 ILE B N 1
ATOM 2308 C CA . ILE B 1 85 ? 50.957 23.043 22.085 1.00 20.69 63 ILE B CA 1
ATOM 2309 C C . ILE B 1 85 ? 52.405 22.526 21.889 1.00 22.47 63 ILE B C 1
ATOM 2310 O O . ILE B 1 85 ? 53.334 23.101 22.461 1.00 22.29 63 ILE B O 1
ATOM 2315 N N . THR B 1 86 ? 52.577 21.464 21.133 1.00 21.20 64 THR B N 1
ATOM 2316 C CA . THR B 1 86 ? 53.948 20.893 20.990 1.00 24.50 64 THR B CA 1
ATOM 2317 C C . THR B 1 86 ? 54.899 21.780 20.192 1.00 27.74 64 THR B C 1
ATOM 2318 O O . THR B 1 86 ? 56.106 21.779 20.464 1.00 31.36 64 THR B O 1
ATOM 2322 N N . ASN B 1 87 ? 54.387 22.528 19.239 1.00 24.60 65 ASN B N 1
ATOM 2323 C CA . ASN B 1 87 ? 55.229 23.394 18.405 1.00 27.40 65 ASN B CA 1
ATOM 2324 C C . ASN B 1 87 ? 55.420 24.822 18.916 1.00 30.34 65 ASN B C 1
ATOM 2325 O O . ASN B 1 87 ? 56.431 25.447 18.602 1.00 32.19 65 ASN B O 1
ATOM 2330 N N . PHE B 1 88 ? 54.488 25.346 19.714 1.00 27.52 66 PHE B N 1
ATOM 2331 C CA . PHE B 1 88 ? 54.581 26.741 20.164 1.00 25.45 66 PHE B CA 1
ATOM 2332 C C . PHE B 1 88 ? 54.621 26.914 21.655 1.00 26.63 66 PHE B C 1
ATOM 2333 O O . PHE B 1 88 ? 54.874 28.015 22.141 1.00 28.85 66 PHE B O 1
ATOM 2341 N N . GLY B 1 89 ? 54.373 25.856 22.407 1.00 27.12 67 GLY B N 1
ATOM 2342 C CA . GLY B 1 89 ? 54.461 25.953 23.853 1.00 28.83 67 GLY B CA 1
ATOM 2343 C C . GLY B 1 89 ? 53.545 27.032 24.416 1.00 31.65 67 GLY B C 1
ATOM 2344 O O . GLY B 1 89 ? 53.927 27.788 25.310 1.00 32.62 67 GLY B O 1
ATOM 2345 N N . VAL B 1 90 ? 52.310 27.107 23.914 1.00 27.45 68 VAL B N 1
ATOM 2346 C CA . VAL B 1 90 ? 51.422 28.158 24.366 1.00 26.72 68 VAL B CA 1
ATOM 2347 C C . VAL B 1 90 ? 51.092 28.010 25.845 1.00 27.14 68 VAL B C 1
ATOM 2348 O O . VAL B 1 90 ? 51.018 26.898 26.325 1.00 31.65 68 VAL B O 1
ATOM 2352 N N . ASP B 1 91 ? 50.918 29.136 26.546 1.00 28.54 69 ASP B N 1
ATOM 2353 C CA . ASP B 1 91 ? 50.595 29.181 27.969 1.00 29.47 69 ASP B CA 1
ATOM 2354 C C . ASP B 1 91 ? 49.082 28.987 28.194 1.00 26.78 69 ASP B C 1
ATOM 2355 O O . ASP B 1 91 ? 48.646 28.693 29.292 1.00 27.42 69 ASP B O 1
ATOM 2360 N N . ALA B 1 92 ? 48.295 29.187 27.148 1.00 24.44 70 ALA B N 1
ATOM 2361 C CA . ALA B 1 92 ? 46.839 29.044 27.231 1.00 22.28 70 ALA B CA 1
ATOM 2362 C C . ALA B 1 92 ? 46.229 28.930 25.862 1.00 19.56 70 ALA B C 1
ATOM 2363 O O . ALA B 1 92 ? 46.783 29.424 24.866 1.00 20.37 70 ALA B O 1
ATOM 2365 N N . VAL B 1 93 ? 45.060 28.277 25.819 1.00 18.52 71 VAL B N 1
ATOM 2366 C CA . VAL B 1 93 ? 44.325 28.042 24.582 1.00 18.19 71 VAL B CA 1
ATOM 2367 C C . VAL B 1 93 ? 42.926 28.649 24.725 1.00 18.41 71 VAL B C 1
ATOM 2368 O O . VAL B 1 93 ? 42.245 28.392 25.707 1.00 17.27 71 VAL B O 1
ATOM 2372 N N . ILE B 1 94 ? 42.568 29.453 23.739 1.00 18.17 72 ILE B N 1
ATOM 2373 C CA . ILE B 1 94 ? 41.230 30.045 23.610 1.00 17.62 72 ILE B CA 1
ATOM 2374 C C . ILE B 1 94 ? 40.603 29.505 22.346 1.00 16.34 72 ILE B C 1
ATOM 2375 O O . ILE B 1 94 ? 41.170 29.652 21.259 1.00 17.65 72 ILE B O 1
ATOM 2380 N N . ASN B 1 95 ? 39.432 28.880 22.449 1.00 17.05 73 ASN B N 1
ATOM 2381 C CA . ASN B 1 95 ? 38.772 28.271 21.336 1.00 17.22 73 ASN B CA 1
ATOM 2382 C C . ASN B 1 95 ? 37.426 28.957 21.154 1.00 18.91 73 ASN B C 1
ATOM 2383 O O . ASN B 1 95 ? 36.548 28.744 21.946 1.00 17.77 73 ASN B O 1
ATOM 2388 N N . SER B 1 96 ? 37.320 29.791 20.143 1.00 20.71 74 SER B N 1
ATOM 2389 C CA A SER B 1 96 ? 36.148 30.603 19.853 0.50 21.17 74 SER B CA 1
ATOM 2390 C CA B SER B 1 96 ? 36.094 30.557 19.909 0.50 21.43 74 SER B CA 1
ATOM 2391 C C . SER B 1 96 ? 35.400 30.019 18.662 1.00 21.22 74 SER B C 1
ATOM 2392 O O . SER B 1 96 ? 36.034 29.476 17.738 1.00 24.94 74 SER B O 1
ATOM 2397 N N . GLY B 1 97 ? 34.084 30.153 18.626 1.00 19.51 75 GLY B N 1
ATOM 2398 C CA . GLY B 1 97 ? 33.323 29.715 17.466 1.00 20.56 75 GLY B CA 1
ATOM 2399 C C . GLY B 1 97 ? 31.850 30.074 17.648 1.00 21.23 75 GLY B C 1
ATOM 2400 O O . GLY B 1 97 ? 31.485 30.884 18.507 1.00 20.92 75 GLY B O 1
ATOM 2401 N N . SER B 1 98 ? 31.024 29.474 16.808 1.00 23.16 76 SER B N 1
ATOM 2402 C CA . SER B 1 98 ? 29.579 29.684 16.861 1.00 25.01 76 SER B CA 1
ATOM 2403 C C . SER B 1 98 ? 28.923 28.319 16.868 1.00 24.69 76 SER B C 1
ATOM 2404 O O . SER B 1 98 ? 29.432 27.389 16.275 1.00 26.47 76 SER B O 1
ATOM 2407 N N . ALA B 1 99 ? 27.794 28.195 17.554 1.00 23.36 77 ALA B N 1
ATOM 2408 C CA . ALA B 1 99 ? 27.130 26.911 17.742 1.00 22.26 77 ALA B CA 1
ATOM 2409 C C . ALA B 1 99 ? 25.661 27.157 18.015 1.00 24.18 77 ALA B C 1
ATOM 2410 O O . ALA B 1 99 ? 25.280 28.246 18.410 1.00 22.10 77 ALA B O 1
ATOM 2412 N N . GLY B 1 100 ? 24.866 26.120 17.839 1.00 27.50 78 GLY B N 1
ATOM 2413 C CA . GLY B 1 100 ? 23.430 26.201 18.181 1.00 28.45 78 GLY B CA 1
ATOM 2414 C C . GLY B 1 100 ? 23.123 26.074 19.664 1.00 26.06 78 GLY B C 1
ATOM 2415 O O . GLY B 1 100 ? 23.843 25.442 20.450 1.00 29.16 78 GLY B O 1
ATOM 2416 N N . ALA B 1 101 ? 21.991 26.663 20.067 1.00 24.53 79 ALA B N 1
ATOM 2417 C CA . ALA B 1 101 ? 21.550 26.589 21.444 1.00 23.99 79 ALA B CA 1
ATOM 2418 C C . ALA B 1 101 ? 20.893 25.264 21.773 1.00 25.71 79 ALA B C 1
ATOM 2419 O O . ALA B 1 101 ? 20.093 24.776 20.973 1.00 25.64 79 ALA B O 1
ATOM 2421 N N . LEU B 1 102 ? 21.208 24.712 22.936 1.00 25.58 80 LEU B N 1
ATOM 2422 C CA . LEU B 1 102 ? 20.346 23.748 23.610 1.00 31.38 80 LEU B CA 1
ATOM 2423 C C . LEU B 1 102 ? 19.533 24.431 24.717 1.00 32.23 80 LEU B C 1
ATOM 2424 O O . LEU B 1 102 ? 18.386 24.049 24.946 1.00 33.61 80 LEU B O 1
ATOM 2429 N N . GLY B 1 103 ? 20.134 25.401 25.416 1.00 31.52 81 GLY B N 1
ATOM 2430 C CA . GLY B 1 103 ? 19.433 26.127 26.482 1.00 35.72 81 GLY B CA 1
ATOM 2431 C C . GLY B 1 103 ? 18.153 26.789 25.954 1.00 33.40 81 GLY B C 1
ATOM 2432 O O . GLY B 1 103 ? 18.215 27.638 25.078 1.00 34.61 81 GLY B O 1
ATOM 2433 N N . THR B 1 104 ? 16.991 26.341 26.442 1.00 39.66 82 THR B N 1
ATOM 2434 C CA . THR B 1 104 ? 15.687 26.979 26.137 1.00 38.51 82 THR B CA 1
ATOM 2435 C C . THR B 1 104 ? 15.673 28.510 26.299 1.00 36.10 82 THR B C 1
ATOM 2436 O O . THR B 1 104 ? 14.959 29.204 25.585 1.00 38.75 82 THR B O 1
ATOM 2440 N N . ASP B 1 105 ? 16.416 29.034 27.262 1.00 33.88 83 ASP B N 1
ATOM 2441 C CA . ASP B 1 105 ? 16.437 30.480 27.473 1.00 35.53 83 ASP B CA 1
ATOM 2442 C C . ASP B 1 105 ? 17.408 31.245 26.544 1.00 33.78 83 ASP B C 1
ATOM 2443 O O . ASP B 1 105 ? 17.414 32.481 26.545 1.00 34.59 83 ASP B O 1
ATOM 2448 N N . LEU B 1 106 ? 18.221 30.543 25.747 1.00 26.49 84 LEU B N 1
ATOM 2449 C CA . LEU B 1 106 ? 19.158 31.232 24.836 1.00 25.34 84 LEU B CA 1
ATOM 2450 C C . LEU B 1 106 ? 18.519 31.631 23.533 1.00 23.40 84 LEU B C 1
ATOM 2451 O O . LEU B 1 106 ? 17.535 31.021 23.102 1.00 25.36 84 LEU B O 1
ATOM 2456 N N . ARG B 1 107 ? 19.108 32.626 22.885 1.00 21.62 85 ARG B N 1
ATOM 2457 C CA . ARG B 1 107 ? 18.730 33.020 21.535 1.00 22.61 85 ARG B CA 1
ATOM 2458 C C . ARG B 1 107 ? 19.955 33.404 20.699 1.00 23.72 85 ARG B C 1
ATOM 2459 O O . ARG B 1 107 ? 21.071 33.642 21.226 1.00 20.59 85 ARG B O 1
ATOM 2467 N N . ILE B 1 108 ? 19.741 33.489 19.393 1.00 22.74 86 ILE B N 1
ATOM 2468 C CA . ILE B 1 108 ? 20.766 33.923 18.474 1.00 23.32 86 ILE B CA 1
ATOM 2469 C C . ILE B 1 108 ? 21.406 35.215 18.940 1.00 22.69 86 ILE B C 1
ATOM 2470 O O . ILE B 1 108 ? 20.733 36.180 19.276 1.00 21.88 86 ILE B O 1
ATOM 2475 N N . GLY B 1 109 ? 22.749 35.201 19.030 1.00 21.25 87 GLY B N 1
ATOM 2476 C CA . GLY B 1 109 ? 23.498 36.328 19.522 1.00 21.33 87 GLY B CA 1
ATOM 2477 C C . GLY B 1 109 ? 23.956 36.265 20.973 1.00 22.49 87 GLY B C 1
ATOM 2478 O O . GLY B 1 109 ? 24.802 37.051 21.374 1.00 22.54 87 GLY B O 1
ATOM 2479 N N . ASP B 1 110 ? 23.398 35.356 21.768 1.00 20.64 88 ASP B N 1
ATOM 2480 C CA . ASP B 1 110 ? 23.914 35.138 23.133 1.00 20.19 88 ASP B CA 1
ATOM 2481 C C . ASP B 1 110 ? 25.312 34.519 23.037 1.00 18.83 88 ASP B C 1
ATOM 2482 O O . ASP B 1 110 ? 25.648 33.897 22.025 1.00 19.22 88 ASP B O 1
ATOM 2487 N N . ILE B 1 111 ? 26.124 34.773 24.067 1.00 18.51 89 ILE B N 1
ATOM 2488 C CA . ILE B 1 111 ? 27.469 34.227 24.170 1.00 19.24 89 ILE B CA 1
ATOM 2489 C C . ILE B 1 111 ? 27.538 33.247 25.366 1.00 18.53 89 ILE B C 1
ATOM 2490 O O . ILE B 1 111 ? 27.186 33.597 26.503 1.00 19.51 89 ILE B O 1
ATOM 2495 N N . VAL B 1 112 ? 27.978 32.015 25.093 1.00 18.61 90 VAL B N 1
ATOM 2496 C CA . VAL B 1 112 ? 28.209 31.025 26.103 1.00 17.01 90 VAL B CA 1
ATOM 2497 C C . VAL B 1 112 ? 29.715 30.884 26.320 1.00 17.59 90 VAL B C 1
ATOM 2498 O O . VAL B 1 112 ? 30.448 30.609 25.387 1.00 17.35 90 VAL B O 1
ATOM 2502 N N . ILE B 1 113 ? 30.138 31.117 27.550 1.00 17.54 91 ILE B N 1
ATOM 2503 C CA . ILE B 1 113 ? 31.517 30.872 27.979 1.00 18.24 91 ILE B CA 1
ATOM 2504 C C . ILE B 1 113 ? 31.470 29.627 28.832 1.00 17.90 91 ILE B C 1
ATOM 2505 O O . ILE B 1 113 ? 30.851 29.607 29.895 1.00 17.29 91 ILE B O 1
ATOM 2510 N N . ALA B 1 114 ? 32.112 28.553 28.360 1.00 16.92 92 ALA B N 1
ATOM 2511 C CA . ALA B 1 114 ? 31.990 27.282 29.061 1.00 16.34 92 ALA B CA 1
ATOM 2512 C C . ALA B 1 114 ? 32.603 27.314 30.440 1.00 17.01 92 ALA B C 1
ATOM 2513 O O . ALA B 1 114 ? 33.641 27.934 30.614 1.00 17.55 92 ALA B O 1
ATOM 2515 N N . ASP B 1 115 ? 31.942 26.701 31.407 1.00 17.24 93 ASP B N 1
ATOM 2516 C CA . ASP B 1 115 ? 32.607 26.360 32.675 1.00 18.12 93 ASP B CA 1
ATOM 2517 C C . ASP B 1 115 ? 33.119 24.930 32.667 1.00 17.53 93 ASP B C 1
ATOM 2518 O O . ASP B 1 115 ? 34.230 24.668 33.143 1.00 17.53 93 ASP B O 1
ATOM 2523 N N . TYR B 1 116 ? 32.340 24.023 32.072 1.00 17.26 94 TYR B N 1
ATOM 2524 C CA . TYR B 1 116 ? 32.727 22.625 31.923 1.00 17.00 94 TYR B CA 1
ATOM 2525 C C . TYR B 1 116 ? 32.394 22.172 30.510 1.00 16.42 94 TYR B C 1
ATOM 2526 O O . TYR B 1 116 ? 31.522 22.736 29.874 1.00 15.69 94 TYR B O 1
ATOM 2535 N N . LEU B 1 117 ? 33.128 21.170 30.043 1.00 16.91 95 LEU B N 1
ATOM 2536 C CA . LEU B 1 117 ? 32.809 20.480 28.785 1.00 17.05 95 LEU B CA 1
ATOM 2537 C C . LEU B 1 117 ? 32.727 18.975 28.961 1.00 15.98 95 LEU B C 1
ATOM 2538 O O . LEU B 1 117 ? 33.410 18.365 29.815 1.00 14.30 95 LEU B O 1
ATOM 2543 N N . ALA B 1 118 ? 31.901 18.328 28.132 1.00 14.11 96 ALA B N 1
ATOM 2544 C CA . ALA B 1 118 ? 31.751 16.895 28.186 1.00 13.99 96 ALA B CA 1
ATOM 2545 C C . ALA B 1 118 ? 31.381 16.405 26.798 1.00 14.51 96 ALA B C 1
ATOM 2546 O O . ALA B 1 118 ? 30.970 17.214 25.968 1.00 14.55 96 ALA B O 1
ATOM 2548 N N . TYR B 1 119 ? 31.516 15.115 26.582 1.00 13.93 97 TYR B N 1
ATOM 2549 C CA . TYR B 1 119 ? 31.137 14.488 25.306 1.00 14.13 97 TYR B CA 1
ATOM 2550 C C . TYR B 1 119 ? 29.642 14.143 25.371 1.00 15.01 97 TYR B C 1
ATOM 2551 O O . TYR B 1 119 ? 29.157 13.596 26.375 1.00 16.53 97 TYR B O 1
ATOM 2560 N N . ALA B 1 120 ? 28.936 14.567 24.329 1.00 16.04 98 ALA B N 1
ATOM 2561 C CA . ALA B 1 120 ? 27.467 14.552 24.297 1.00 18.11 98 ALA B CA 1
ATOM 2562 C C . ALA B 1 120 ? 26.864 13.181 24.265 1.00 22.66 98 ALA B C 1
ATOM 2563 O O . ALA B 1 120 ? 25.719 13.003 24.754 1.00 23.92 98 ALA B O 1
ATOM 2565 N N . ASP B 1 121 ? 27.579 12.220 23.694 1.00 22.67 99 ASP B N 1
ATOM 2566 C CA . ASP B 1 121 ? 26.994 10.900 23.445 1.00 24.63 99 ASP B CA 1
ATOM 2567 C C . ASP B 1 121 ? 27.940 9.721 23.789 1.00 23.12 99 ASP B C 1
ATOM 2568 O O . ASP B 1 121 ? 27.695 8.608 23.331 1.00 24.37 99 ASP B O 1
ATOM 2573 N N . ALA B 1 122 ? 29.032 9.957 24.547 1.00 19.14 100 ALA B N 1
ATOM 2574 C CA . ALA B 1 122 ? 29.971 8.896 24.901 1.00 17.40 100 ALA B CA 1
ATOM 2575 C C . ALA B 1 122 ? 29.373 8.071 26.051 1.00 18.97 100 ALA B C 1
ATOM 2576 O O . ALA B 1 122 ? 29.093 8.604 27.126 1.00 18.29 100 ALA B O 1
ATOM 2578 N N . ASP B 1 123 ? 29.165 6.794 25.839 1.00 17.62 101 ASP B N 1
ATOM 2579 C CA . ASP B 1 123 ? 28.471 5.945 26.829 1.00 17.68 101 ASP B CA 1
ATOM 2580 C C . ASP B 1 123 ? 29.257 4.695 27.141 1.00 17.00 101 ASP B C 1
ATOM 2581 O O . ASP B 1 123 ? 29.311 3.744 26.335 1.00 17.20 101 ASP B O 1
ATOM 2586 N N . ALA B 1 124 ? 29.955 4.711 28.284 1.00 17.10 102 ALA B N 1
ATOM 2587 C CA . ALA B 1 124 ? 30.690 3.535 28.773 1.00 16.71 102 ALA B CA 1
ATOM 2588 C C . ALA B 1 124 ? 30.143 3.203 30.148 1.00 19.11 102 ALA B C 1
ATOM 2589 O O . ALA B 1 124 ? 30.862 2.713 31.026 1.00 19.49 102 ALA B O 1
ATOM 2591 N N . ARG B 1 125 ? 28.844 3.447 30.324 1.00 19.57 103 ARG B N 1
ATOM 2592 C CA . ARG B 1 125 ? 28.193 3.178 31.619 1.00 20.97 103 ARG B CA 1
ATOM 2593 C C . ARG B 1 125 ? 28.221 1.711 32.052 1.00 23.43 103 ARG B C 1
ATOM 2594 O O . ARG B 1 125 ? 28.104 1.433 33.247 1.00 23.42 103 ARG B O 1
ATOM 2602 N N . ALA B 1 126 ? 28.429 0.784 31.129 1.00 23.93 104 ALA B N 1
ATOM 2603 C CA . ALA B 1 126 ? 28.604 -0.620 31.520 1.00 25.88 104 ALA B CA 1
ATOM 2604 C C . ALA B 1 126 ? 29.718 -0.844 32.542 1.00 26.46 104 ALA B C 1
ATOM 2605 O O . ALA B 1 126 ? 29.644 -1.811 33.311 1.00 29.77 104 ALA B O 1
ATOM 2607 N N . PHE B 1 127 ? 30.746 0.014 32.548 1.00 25.07 105 PHE B N 1
ATOM 2608 C CA . PHE B 1 127 ? 31.866 -0.122 33.503 1.00 24.31 105 PHE B CA 1
ATOM 2609 C C . PHE B 1 127 ? 31.878 0.932 34.592 1.00 22.60 105 PHE B C 1
ATOM 2610 O O . PHE B 1 127 ? 32.892 1.182 35.254 1.00 25.67 105 PHE B O 1
ATOM 2618 N N . GLY B 1 128 ? 30.732 1.551 34.801 1.00 22.97 106 GLY B N 1
ATOM 2619 C CA . GLY B 1 128 ? 30.605 2.508 35.887 1.00 22.15 106 GLY B CA 1
ATOM 2620 C C . GLY B 1 128 ? 30.943 3.946 35.562 1.00 20.42 106 GLY B C 1
ATOM 2621 O O . GLY B 1 128 ? 30.783 4.829 36.396 1.00 20.97 106 GLY B O 1
ATOM 2622 N N . TYR B 1 129 ? 31.388 4.222 34.343 1.00 18.39 107 TYR B N 1
ATOM 2623 C CA . TYR B 1 129 ? 31.660 5.603 33.945 1.00 17.45 107 TYR B CA 1
ATOM 2624 C C . TYR B 1 129 ? 30.368 6.422 33.907 1.00 17.54 107 TYR B C 1
ATOM 2625 O O . TYR B 1 129 ? 29.283 5.867 33.706 1.00 18.29 107 TYR B O 1
ATOM 2634 N N . ALA B 1 130 ? 30.499 7.726 34.074 1.00 16.66 108 ALA B N 1
ATOM 2635 C CA . ALA B 1 130 ? 29.367 8.627 34.025 1.00 17.08 108 ALA B CA 1
ATOM 2636 C C . ALA B 1 130 ? 28.972 8.768 32.572 1.00 17.25 108 ALA B C 1
ATOM 2637 O O . ALA B 1 130 ? 29.827 8.669 31.693 1.00 16.07 108 ALA B O 1
ATOM 2639 N N . TYR B 1 131 ? 27.689 8.976 32.299 1.00 16.82 109 TYR B N 1
ATOM 2640 C CA . TYR B 1 131 ? 27.353 9.292 30.901 1.00 15.84 109 TYR B CA 1
ATOM 2641 C C . TYR B 1 131 ? 28.186 10.471 30.400 1.00 15.11 109 TYR B C 1
ATOM 2642 O O . TYR B 1 131 ? 28.372 11.495 31.123 1.00 15.43 109 TYR B O 1
ATOM 2651 N N . GLY B 1 132 ? 28.717 10.348 29.173 1.00 15.78 110 GLY B N 1
ATOM 2652 C CA . GLY B 1 132 ? 29.574 11.361 28.615 1.00 15.47 110 GLY B CA 1
ATOM 2653 C C . GLY B 1 132 ? 31.078 11.218 28.901 1.00 16.03 110 GLY B C 1
ATOM 2654 O O . GLY B 1 132 ? 31.897 11.839 28.215 1.00 17.17 110 GLY B O 1
ATOM 2655 N N . GLN B 1 133 ? 31.427 10.402 29.879 1.00 15.11 111 GLN B N 1
ATOM 2656 C CA . GLN B 1 133 ? 32.822 10.180 30.248 1.00 15.01 111 GLN B CA 1
ATOM 2657 C C . GLN B 1 133 ? 33.478 9.095 29.377 1.00 14.35 111 GLN B C 1
ATOM 2658 O O . GLN B 1 133 ? 32.963 7.958 29.236 1.00 15.94 111 GLN B O 1
ATOM 2664 N N . VAL B 1 134 ? 34.618 9.416 28.805 1.00 14.15 112 VAL B N 1
ATOM 2665 C CA . VAL B 1 134 ? 35.417 8.432 28.116 1.00 13.57 112 VAL B CA 1
ATOM 2666 C C . VAL B 1 134 ? 36.318 7.769 29.174 1.00 13.95 112 VAL B C 1
ATOM 2667 O O . VAL B 1 134 ? 36.875 8.475 29.998 1.00 14.34 112 VAL B O 1
ATOM 2671 N N . PRO B 1 135 ? 36.477 6.446 29.127 1.00 15.18 113 PRO B N 1
ATOM 2672 C CA . PRO B 1 135 ? 37.376 5.780 30.120 1.00 14.96 113 PRO B CA 1
ATOM 2673 C C . PRO B 1 135 ? 38.770 6.378 30.098 1.00 15.45 113 PRO B C 1
ATOM 2674 O O . PRO B 1 135 ? 39.271 6.748 29.019 1.00 14.37 113 PRO B O 1
ATOM 2678 N N . GLN B 1 136 ? 39.372 6.570 31.281 1.00 15.62 114 GLN B N 1
ATOM 2679 C CA . GLN B 1 136 ? 40.668 7.222 31.424 1.00 15.58 114 GLN B CA 1
ATOM 2680 C C . GLN B 1 136 ? 40.711 8.736 31.227 1.00 15.48 114 GLN B C 1
ATOM 2681 O O . GLN B 1 136 ? 41.789 9.361 31.292 1.00 16.87 114 GLN B O 1
ATOM 2687 N N . GLN B 1 137 ? 39.530 9.328 31.065 1.00 15.31 115 GLN B N 1
ATOM 2688 C CA . GLN B 1 137 ? 39.354 10.762 31.093 1.00 14.93 115 GLN B CA 1
ATOM 2689 C C . GLN B 1 137 ? 38.522 11.160 32.294 1.00 14.33 115 GLN B C 1
ATOM 2690 O O . GLN B 1 137 ? 37.725 10.366 32.800 1.00 16.48 115 GLN B O 1
ATOM 2696 N N . PRO B 1 138 ? 38.645 12.414 32.727 1.00 15.05 116 PRO B N 1
ATOM 2697 C CA . PRO B 1 138 ? 37.665 12.868 33.716 1.00 16.49 116 PRO B CA 1
ATOM 2698 C C . PRO B 1 138 ? 36.244 12.929 33.150 1.00 17.49 116 PRO B C 1
ATOM 2699 O O . PRO B 1 138 ? 36.097 12.994 31.923 1.00 17.30 116 PRO B O 1
ATOM 2703 N N . ALA B 1 139 ? 35.219 12.874 34.004 1.00 19.04 117 ALA B N 1
ATOM 2704 C CA . ALA B 1 139 ? 33.829 12.932 33.531 1.00 19.82 117 ALA B CA 1
ATOM 2705 C C . ALA B 1 139 ? 33.538 14.202 32.778 1.00 18.92 117 ALA B C 1
ATOM 2706 O O . ALA B 1 139 ? 32.736 14.200 31.841 1.00 19.28 117 ALA B O 1
ATOM 2708 N N . ARG B 1 140 ? 34.124 15.314 33.251 1.00 17.02 118 ARG B N 1
ATOM 2709 C CA . ARG B 1 140 ? 33.973 16.615 32.606 1.00 18.86 118 ARG B CA 1
ATOM 2710 C C . ARG B 1 140 ? 35.307 17.336 32.671 1.00 17.01 118 ARG B C 1
ATOM 2711 O O . ARG B 1 140 ? 36.127 17.105 33.587 1.00 17.25 118 ARG B O 1
ATOM 2719 N N . PHE B 1 141 ? 35.567 18.162 31.659 1.00 15.82 119 PHE B N 1
ATOM 2720 C CA . PHE B 1 141 ? 36.746 19.001 31.579 1.00 15.65 119 PHE B CA 1
ATOM 2721 C C . PHE B 1 141 ? 36.426 20.414 32.084 1.00 17.11 119 PHE B C 1
ATOM 2722 O O . PHE B 1 141 ? 35.456 21.030 31.670 1.00 16.17 119 PHE B O 1
ATOM 2730 N N . LYS B 1 142 ? 37.254 20.930 32.992 1.00 17.34 120 LYS B N 1
ATOM 2731 C CA . LYS B 1 142 ? 37.025 22.224 33.609 1.00 17.49 120 LYS B CA 1
ATOM 2732 C C . LYS B 1 142 ? 37.806 23.341 32.901 1.00 16.73 120 LYS B C 1
ATOM 2733 O O . LYS B 1 142 ? 39.048 23.322 32.847 1.00 16.67 120 LYS B O 1
ATOM 2739 N N . ALA B 1 143 ? 37.089 24.325 32.355 1.00 15.81 121 ALA B N 1
ATOM 2740 C CA . ALA B 1 143 ? 37.722 25.476 31.751 1.00 16.51 121 ALA B CA 1
ATOM 2741 C C . ALA B 1 143 ? 38.405 26.323 32.829 1.00 16.64 121 ALA B C 1
ATOM 2742 O O . ALA B 1 143 ? 38.010 26.302 33.986 1.00 17.69 121 ALA B O 1
ATOM 2744 N N . ASP B 1 144 ? 39.429 27.017 32.418 1.00 17.56 122 ASP B N 1
ATOM 2745 C CA . ASP B 1 144 ? 40.204 27.823 33.355 1.00 19.05 122 ASP B CA 1
ATOM 2746 C C . ASP B 1 144 ? 39.341 28.947 33.916 1.00 20.52 122 ASP B C 1
ATOM 2747 O O . ASP B 1 144 ? 38.739 29.722 33.192 1.00 19.58 122 ASP B O 1
ATOM 2752 N N . THR B 1 145 ? 39.245 28.990 35.235 1.00 22.09 123 THR B N 1
ATOM 2753 C CA A THR B 1 145 ? 38.371 29.949 35.909 0.50 21.24 123 THR B CA 1
ATOM 2754 C CA B THR B 1 145 ? 38.350 29.943 35.862 0.50 22.99 123 THR B CA 1
ATOM 2755 C C . THR B 1 145 ? 38.844 31.372 35.620 1.00 21.80 123 THR B C 1
ATOM 2756 O O . THR B 1 145 ? 38.058 32.226 35.238 1.00 21.46 123 THR B O 1
ATOM 2763 N N . ASP B 1 146 ? 40.142 31.629 35.817 1.00 22.52 124 ASP B N 1
ATOM 2764 C CA . ASP B 1 146 ? 40.651 32.993 35.592 1.00 22.35 124 ASP B CA 1
ATOM 2765 C C . ASP B 1 146 ? 40.493 33.456 34.136 1.00 21.23 124 ASP B C 1
ATOM 2766 O O . ASP B 1 146 ? 39.938 34.529 33.903 1.00 22.35 124 ASP B O 1
ATOM 2771 N N . LEU B 1 147 ? 40.956 32.649 33.178 1.00 19.97 125 LEU B N 1
ATOM 2772 C CA . LEU B 1 147 ? 40.903 33.017 31.779 1.00 19.63 125 LEU B CA 1
ATOM 2773 C C . LEU B 1 147 ? 39.443 33.214 31.327 1.00 18.96 125 LEU B C 1
ATOM 2774 O O . LEU B 1 147 ? 39.131 34.153 30.605 1.00 19.07 125 LEU B O 1
ATOM 2779 N N . SER B 1 148 ? 38.560 32.341 31.804 1.00 18.53 126 SER B N 1
ATOM 2780 C CA . SER B 1 148 ? 37.128 32.408 31.432 1.00 17.87 126 SER B CA 1
ATOM 2781 C C . SER B 1 148 ? 36.482 33.689 31.965 1.00 19.21 126 SER B C 1
ATOM 2782 O O . SER B 1 148 ? 35.770 34.408 31.251 1.00 19.74 126 SER B O 1
ATOM 2785 N N . ASN B 1 149 ? 36.817 34.013 33.205 1.00 19.62 127 ASN B N 1
ATOM 2786 C CA . ASN B 1 149 ? 36.387 35.271 33.797 1.00 22.40 127 ASN B CA 1
ATOM 2787 C C . ASN B 1 149 ? 36.941 36.499 33.070 1.00 22.18 127 ASN B C 1
ATOM 2788 O O . ASN B 1 149 ? 36.191 37.474 32.845 1.00 22.95 127 ASN B O 1
ATOM 2793 N N . ASP B 1 150 ? 38.220 36.453 32.698 1.00 21.69 128 ASP B N 1
ATOM 2794 C CA . ASP B 1 150 ? 38.867 37.537 31.962 1.00 22.44 128 ASP B CA 1
ATOM 2795 C C . ASP B 1 150 ? 38.128 37.756 30.641 1.00 22.11 128 ASP B C 1
ATOM 2796 O O . ASP B 1 150 ? 37.866 38.876 30.247 1.00 22.55 128 ASP B O 1
ATOM 2801 N N . LEU B 1 151 ? 37.791 36.673 29.940 1.00 19.91 129 LEU B N 1
ATOM 2802 C CA . LEU B 1 151 ? 37.126 36.835 28.670 1.00 19.27 129 LEU B CA 1
ATOM 2803 C C . LEU B 1 151 ? 35.701 37.399 28.857 1.00 19.74 129 LEU B C 1
ATOM 2804 O O . LEU B 1 151 ? 35.243 38.220 28.060 1.00 20.48 129 LEU B O 1
ATOM 2809 N N . SER B 1 152 ? 35.021 36.947 29.891 1.00 21.56 130 SER B N 1
ATOM 2810 C CA . SER B 1 152 ? 33.690 37.482 30.241 1.00 24.66 130 SER B CA 1
ATOM 2811 C C . SER B 1 152 ? 33.764 38.996 30.488 1.00 25.95 130 SER B C 1
ATOM 2812 O O . SER B 1 152 ? 32.989 39.758 29.903 1.00 25.81 130 SER B O 1
ATOM 2815 N N . GLU B 1 153 ? 34.744 39.433 31.286 1.00 26.91 131 GLU B N 1
ATOM 2816 C CA . GLU B 1 153 ? 34.966 40.878 31.519 1.00 27.34 131 GLU B CA 1
ATOM 2817 C C . GLU B 1 153 ? 35.208 41.656 30.236 1.00 25.95 131 GLU B C 1
ATOM 2818 O O . GLU B 1 153 ? 34.692 42.769 30.070 1.00 27.76 131 GLU B O 1
ATOM 2824 N N . SER B 1 154 ? 35.985 41.094 29.310 1.00 22.99 132 SER B N 1
ATOM 2825 C CA A SER B 1 154 ? 36.229 41.735 28.026 0.50 22.94 132 SER B CA 1
ATOM 2826 C CA B SER B 1 154 ? 36.221 41.750 28.019 0.50 23.28 132 SER B CA 1
ATOM 2827 C C . SER B 1 154 ? 34.940 41.849 27.193 1.00 24.25 132 SER B C 1
ATOM 2828 O O . SER B 1 154 ? 34.673 42.884 26.571 1.00 24.77 132 SER B O 1
ATOM 2833 N N . TYR B 1 155 ? 34.141 40.782 27.160 1.00 23.37 133 TYR B N 1
ATOM 2834 C CA . TYR B 1 155 ? 32.837 40.866 26.472 1.00 22.74 133 TYR B CA 1
ATOM 2835 C C . TYR B 1 155 ? 31.952 41.938 27.112 1.00 24.57 133 TYR B C 1
ATOM 2836 O O . TYR B 1 155 ? 31.271 42.655 26.395 1.00 25.20 133 TYR B O 1
ATOM 2845 N N . GLU B 1 156 ? 31.961 42.021 28.440 1.00 26.92 134 GLU B N 1
ATOM 2846 C CA . GLU B 1 156 ? 31.180 43.060 29.163 1.00 29.94 134 GLU B CA 1
ATOM 2847 C C . GLU B 1 156 ? 31.654 44.472 28.868 1.00 32.18 134 GLU B C 1
ATOM 2848 O O . GLU B 1 156 ? 30.841 45.388 28.779 1.00 29.68 134 GLU B O 1
ATOM 2854 N N . LYS B 1 157 ? 32.954 44.665 28.683 1.00 33.39 135 LYS B N 1
ATOM 2855 C CA . LYS B 1 157 ? 33.506 46.001 28.408 1.00 34.33 135 LYS B CA 1
ATOM 2856 C C . LYS B 1 157 ? 33.250 46.450 26.967 1.00 34.81 135 LYS B C 1
ATOM 2857 O O . LYS B 1 157 ? 32.856 47.597 26.716 1.00 35.22 135 LYS B O 1
ATOM 2863 N N . VAL B 1 158 ? 33.414 45.526 26.032 1.00 30.51 136 VAL B N 1
ATOM 2864 C CA . VAL B 1 158 ? 33.458 45.807 24.593 1.00 30.42 136 VAL B CA 1
ATOM 2865 C C . VAL B 1 158 ? 32.118 45.615 23.934 1.00 29.71 136 VAL B C 1
ATOM 2866 O O . VAL B 1 158 ? 3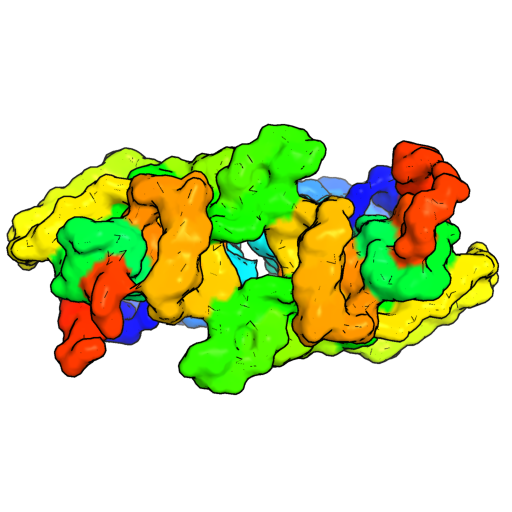1.924 46.098 22.822 1.00 26.63 136 VAL B O 1
ATOM 2870 N N . THR B 1 159 ? 31.207 44.871 24.563 1.00 25.62 137 THR B N 1
ATOM 2871 C CA . THR B 1 159 ? 29.962 44.511 23.876 1.00 25.85 137 THR B CA 1
ATOM 2872 C C . THR B 1 159 ? 28.789 44.671 24.834 1.00 24.48 137 THR B C 1
ATOM 2873 O O . THR B 1 159 ? 28.989 44.810 26.032 1.00 25.42 137 THR B O 1
ATOM 2877 N N . ASP B 1 160 ? 27.586 44.603 24.280 1.00 26.79 138 ASP B N 1
ATOM 2878 C CA A ASP B 1 160 ? 26.347 44.585 25.067 0.50 27.04 138 ASP B CA 1
ATOM 2879 C CA B ASP B 1 160 ? 26.345 44.577 25.052 0.50 28.11 138 ASP B CA 1
ATOM 2880 C C . ASP B 1 160 ? 25.663 43.214 24.929 1.00 28.56 138 ASP B C 1
ATOM 2881 O O . ASP B 1 160 ? 24.456 43.100 25.084 1.00 28.72 138 ASP B O 1
ATOM 2890 N N . ALA B 1 161 ? 26.441 42.163 24.639 1.00 26.90 139 ALA B N 1
ATOM 2891 C CA . ALA B 1 161 ? 25.878 40.814 24.504 1.00 25.60 139 ALA B CA 1
ATOM 2892 C C . ALA B 1 161 ? 25.470 40.245 25.842 1.00 22.90 139 ALA B C 1
ATOM 2893 O O . ALA B 1 161 ? 26.000 40.645 26.869 1.00 26.37 139 ALA B O 1
ATOM 2895 N N . ARG B 1 162 ? 24.494 39.336 25.827 1.00 21.66 140 ARG B N 1
ATOM 2896 C CA . ARG B 1 162 ? 24.074 38.593 27.002 1.00 22.71 140 ARG B CA 1
ATOM 2897 C C . ARG B 1 162 ? 25.021 37.407 27.092 1.00 21.03 140 ARG B C 1
ATOM 2898 O O . ARG B 1 162 ? 25.219 36.707 26.100 1.00 20.66 140 ARG B O 1
ATOM 2906 N N . LEU B 1 163 ? 25.618 37.251 28.257 1.00 22.34 141 LEU B N 1
ATOM 2907 C CA . LEU B 1 163 ? 26.650 36.242 28.513 1.00 23.70 141 LEU B CA 1
ATOM 2908 C C . LEU B 1 163 ? 26.128 35.207 29.471 1.00 25.37 141 LEU B C 1
ATOM 2909 O O . LEU B 1 163 ? 25.433 35.515 30.444 1.00 23.59 141 LEU B O 1
ATOM 2914 N N . VAL B 1 164 ? 26.449 33.949 29.205 1.00 22.22 142 VAL B N 1
ATOM 2915 C CA . VAL B 1 164 ? 26.009 32.849 30.033 1.00 24.24 142 VAL B CA 1
ATOM 2916 C C . VAL B 1 164 ? 27.208 31.952 30.322 1.00 21.70 142 VAL B C 1
ATOM 2917 O O . VAL B 1 164 ? 27.997 31.712 29.424 1.00 23.16 142 VAL B O 1
ATOM 2921 N N . ARG B 1 165 ? 27.361 31.495 31.558 1.00 21.80 143 ARG B N 1
ATOM 2922 C CA A ARG B 1 165 ? 28.379 30.495 31.886 0.50 21.71 143 ARG B CA 1
ATOM 2923 C CA B ARG B 1 165 ? 28.375 30.501 31.895 0.50 21.61 143 ARG B CA 1
ATOM 2924 C C . ARG B 1 165 ? 27.682 29.158 32.037 1.00 21.59 143 ARG B C 1
ATOM 2925 O O . ARG B 1 165 ? 26.669 29.047 32.736 1.00 22.34 143 ARG B O 1
ATOM 2940 N N . GLY B 1 166 ? 28.205 28.109 31.409 1.00 18.87 144 GLY B N 1
ATOM 2941 C CA . GLY B 1 166 ? 27.592 26.825 31.596 1.00 18.48 144 GLY B CA 1
ATOM 2942 C C . GLY B 1 166 ? 28.211 25.715 30.751 1.00 18.13 144 GLY B C 1
ATOM 2943 O O . GLY B 1 166 ? 29.271 25.904 30.140 1.00 17.73 144 GLY B O 1
ATOM 2944 N N . LEU B 1 167 ? 27.514 24.586 30.714 1.00 17.19 145 LEU B N 1
ATOM 2945 C CA . LEU B 1 167 ? 28.087 23.353 30.166 1.00 17.50 145 LEU B CA 1
ATOM 2946 C C . LEU B 1 167 ? 28.008 23.399 28.651 1.00 17.04 145 LEU B C 1
ATOM 2947 O O . LEU B 1 167 ? 26.958 23.747 28.105 1.00 17.25 145 LEU B O 1
ATOM 2952 N N . VAL B 1 168 ? 29.116 23.056 27.970 1.00 15.10 146 VAL B N 1
ATOM 2953 C CA . VAL B 1 168 ? 29.104 22.861 26.529 1.00 14.63 146 VAL B CA 1
ATOM 2954 C C . VAL B 1 168 ? 29.442 21.393 26.239 1.00 15.52 146 VAL B C 1
ATOM 2955 O O . VAL B 1 168 ? 30.328 20.810 26.842 1.00 14.56 146 VAL B O 1
ATOM 2959 N N . VAL B 1 169 ? 28.691 20.760 25.335 1.00 14.64 147 VAL B N 1
ATOM 2960 C CA . VAL B 1 169 ? 28.914 19.371 25.036 1.00 14.53 147 VAL B CA 1
ATOM 2961 C C . VAL B 1 169 ? 29.301 19.202 23.573 1.00 14.66 147 VAL B C 1
ATOM 2962 O O . VAL B 1 169 ? 28.943 20.026 22.742 1.00 14.35 147 VAL B O 1
ATOM 2966 N N . THR B 1 170 ? 30.041 18.125 23.299 1.00 14.50 148 THR B N 1
ATOM 2967 C CA . THR B 1 170 ? 30.684 17.929 22.004 1.00 13.80 148 THR B CA 1
ATOM 2968 C C . THR B 1 170 ? 30.420 16.545 21.435 1.00 14.23 148 THR B C 1
ATOM 2969 O O . THR B 1 170 ? 30.453 15.563 22.142 1.00 13.35 148 THR B O 1
ATOM 2973 N N . SER B 1 171 ? 30.221 16.468 20.112 1.00 15.27 149 SER B N 1
ATOM 2974 C CA . SER B 1 171 ? 30.110 15.214 19.428 1.00 15.60 149 SER B CA 1
ATOM 2975 C C . SER B 1 171 ? 30.586 15.394 17.977 1.00 14.79 149 SER B C 1
ATOM 2976 O O . SER B 1 171 ? 30.858 16.507 17.545 1.00 15.12 149 SER B O 1
ATOM 2979 N N . ASP B 1 172 ? 30.760 14.277 17.292 1.00 14.88 150 ASP B N 1
ATOM 2980 C CA . ASP B 1 172 ? 31.117 14.252 15.869 1.00 15.89 150 ASP B CA 1
ATOM 2981 C C . ASP B 1 172 ? 29.853 14.181 14.993 1.00 18.32 150 ASP B C 1
ATOM 2982 O O . ASP B 1 172 ? 29.942 13.831 13.824 1.00 19.26 150 ASP B O 1
ATOM 2987 N N . SER B 1 173 ? 28.717 14.515 15.586 1.00 18.81 151 SER B N 1
ATOM 2988 C CA . SER B 1 173 ? 27.473 14.761 14.843 1.00 21.06 151 SER B CA 1
ATOM 2989 C C . SER B 1 173 ? 27.163 16.249 14.741 1.00 23.64 151 SER B C 1
ATOM 2990 O O . SER B 1 173 ? 27.518 17.076 15.598 1.00 19.94 151 SER B O 1
ATOM 2993 N N . PHE B 1 174 ? 26.465 16.616 13.674 1.00 23.11 152 PHE B N 1
ATOM 2994 C CA . PHE B 1 174 ? 25.913 17.956 13.589 1.00 27.26 152 PHE B CA 1
ATOM 2995 C C . PHE B 1 174 ? 24.507 17.881 14.164 1.00 28.11 152 PHE B C 1
ATOM 2996 O O . PHE B 1 174 ? 23.678 17.143 13.644 1.00 30.55 152 PHE B O 1
ATOM 3004 N N . ILE B 1 175 ? 24.274 18.531 15.298 1.00 27.35 153 ILE B N 1
ATOM 3005 C CA . ILE B 1 175 ? 23.022 18.388 16.030 1.00 29.95 153 ILE B CA 1
ATOM 3006 C C . ILE B 1 175 ? 22.014 19.400 15.469 1.00 33.80 153 ILE B C 1
ATOM 3007 O O . ILE B 1 175 ? 22.011 20.559 15.872 1.00 37.34 153 ILE B O 1
ATOM 3012 N N . ALA B 1 176 ? 21.162 18.934 14.556 1.00 34.99 154 ALA B N 1
ATOM 3013 C CA . ALA B 1 176 ? 20.378 19.818 13.711 1.00 37.01 154 ALA B CA 1
ATOM 3014 C C . ALA B 1 176 ? 18.981 20.036 14.303 1.00 40.76 154 ALA B C 1
ATOM 3015 O O . ALA B 1 176 ? 18.563 21.169 14.609 1.00 47.97 154 ALA B O 1
ATOM 3017 N N . SER B 1 177 ? 18.291 18.937 14.517 1.00 39.24 155 SER B N 1
ATOM 3018 C CA . SER B 1 177 ? 16.916 18.978 14.987 1.00 38.86 155 SER B CA 1
ATOM 3019 C C . SER B 1 177 ? 16.723 19.230 16.490 1.00 39.70 155 SER B C 1
ATOM 3020 O O . SER B 1 177 ? 17.533 18.809 17.336 1.00 38.29 155 SER B O 1
ATOM 3023 N N . ASN B 1 178 ? 15.586 19.847 16.825 1.00 33.29 156 ASN B N 1
ATOM 3024 C CA . ASN B 1 178 ? 15.131 19.931 18.212 1.00 34.24 156 ASN B CA 1
ATOM 3025 C C . ASN B 1 178 ? 15.005 18.580 18.883 1.00 33.35 156 ASN B C 1
ATOM 3026 O O . ASN B 1 178 ? 15.194 18.457 20.112 1.00 29.95 156 ASN B O 1
ATOM 3031 N N . GLU B 1 179 ? 14.700 17.559 18.082 1.00 30.05 157 GLU B N 1
ATOM 3032 C CA . GLU B 1 179 ? 14.675 16.215 18.591 1.00 31.67 157 GLU B CA 1
ATOM 3033 C C . GLU B 1 179 ? 16.040 15.775 19.081 1.00 29.34 157 GLU B C 1
ATOM 3034 O O . GLU B 1 179 ? 16.134 15.219 20.156 1.00 31.50 157 GLU B O 1
ATOM 3040 N N . GLN B 1 180 ? 17.082 15.981 18.272 1.00 34.09 158 GLN B N 1
ATOM 3041 C CA . GLN B 1 180 ? 18.466 15.557 18.650 1.00 33.86 158 GLN B CA 1
ATOM 3042 C C . GLN B 1 180 ? 18.875 16.309 19.913 1.00 30.64 158 GLN B C 1
ATOM 3043 O O . GLN B 1 180 ? 19.506 15.735 20.803 1.00 32.31 158 GLN B O 1
ATOM 3049 N N . LYS B 1 181 ? 18.459 17.573 20.012 1.00 29.21 159 LYS B N 1
ATOM 3050 C CA . LYS B 1 181 ? 18.760 18.421 21.161 1.00 31.20 159 LYS B CA 1
ATOM 3051 C C . LYS B 1 181 ? 18.160 17.913 22.466 1.00 31.28 159 LYS B C 1
ATOM 3052 O O . LYS B 1 181 ? 18.853 17.890 23.464 1.00 29.20 159 LYS B O 1
ATOM 3058 N N . GLN B 1 182 ? 16.876 17.496 22.474 1.00 30.22 160 GLN B N 1
ATOM 3059 C CA A GLN B 1 182 ? 16.243 17.019 23.707 0.50 30.49 160 GLN B CA 1
ATOM 3060 C CA B GLN B 1 182 ? 16.243 16.996 23.706 0.50 30.68 160 GLN B CA 1
ATOM 3061 C C . GLN B 1 182 ? 16.859 15.677 24.152 1.00 28.90 160 GLN B C 1
ATOM 3062 O O . GLN B 1 182 ? 16.995 15.422 25.338 1.00 30.12 160 GLN B O 1
ATOM 3073 N N . THR B 1 183 ? 17.247 14.840 23.195 1.00 27.56 161 THR B N 1
ATOM 3074 C CA . THR B 1 183 ? 17.962 13.609 23.502 1.00 29.13 161 THR B CA 1
ATOM 3075 C C . THR B 1 183 ? 19.255 13.883 24.316 1.00 27.68 161 THR B C 1
ATOM 3076 O O . THR B 1 183 ? 19.522 13.231 25.338 1.00 26.82 161 THR B O 1
ATOM 3080 N N . ILE B 1 184 ? 20.026 14.872 23.868 1.00 25.23 162 ILE B N 1
ATOM 3081 C CA . ILE B 1 184 ? 21.188 15.316 24.663 1.00 22.77 162 ILE B CA 1
ATOM 3082 C C . ILE B 1 184 ? 20.755 15.897 26.010 1.00 22.63 162 ILE B C 1
ATOM 3083 O O . ILE B 1 184 ? 21.326 15.566 27.034 1.00 21.72 162 ILE B O 1
ATOM 3088 N N . LEU B 1 185 ? 19.699 16.734 26.033 1.00 23.47 163 LEU B N 1
ATOM 3089 C CA . LEU B 1 185 ? 19.248 17.341 27.274 1.00 23.74 163 LEU B CA 1
ATOM 3090 C C . LEU B 1 185 ? 18.717 16.296 28.260 1.00 23.05 163 LEU B C 1
ATOM 3091 O O . LEU B 1 185 ? 18.786 16.504 29.451 1.00 24.52 163 LEU B O 1
ATOM 3096 N N . THR B 1 186 ? 18.262 15.136 27.785 1.00 25.16 164 THR B N 1
ATOM 3097 C CA . THR B 1 186 ? 17.831 14.102 28.754 1.00 27.69 164 THR B CA 1
ATOM 3098 C C . THR B 1 186 ? 19.010 13.573 29.576 1.00 25.87 164 THR B C 1
ATOM 3099 O O . THR B 1 186 ? 18.840 13.162 30.716 1.00 26.94 164 THR B O 1
ATOM 3103 N N . HIS B 1 187 ? 20.208 13.605 28.987 1.00 24.44 165 HIS B N 1
ATOM 3104 C CA . HIS B 1 187 ? 21.439 13.215 29.702 1.00 23.87 165 HIS B CA 1
ATOM 3105 C C . HIS B 1 187 ? 22.135 14.359 30.443 1.00 22.59 165 HIS B C 1
ATOM 3106 O O . HIS B 1 187 ? 22.731 14.141 31.503 1.00 24.01 165 HIS B O 1
ATOM 3113 N N . PHE B 1 188 ? 22.070 15.562 29.878 1.00 21.03 166 PHE B N 1
ATOM 3114 C CA . PHE B 1 188 ? 22.710 16.759 30.402 1.00 21.02 166 PHE B CA 1
ATOM 3115 C C . PHE B 1 188 ? 21.657 17.876 30.469 1.00 21.69 166 PHE B C 1
ATOM 3116 O O . PHE B 1 188 ? 21.598 18.735 29.583 1.00 19.00 166 PHE B O 1
ATOM 3124 N N . PRO B 1 189 ? 20.805 17.853 31.514 1.00 25.42 167 PRO B N 1
ATOM 3125 C CA . PRO B 1 189 ? 19.702 18.819 31.509 1.00 28.19 167 PRO B CA 1
ATOM 3126 C C . PRO B 1 189 ? 20.172 20.273 31.475 1.00 28.35 167 PRO B C 1
ATOM 3127 O O . PRO B 1 189 ? 19.459 21.118 30.94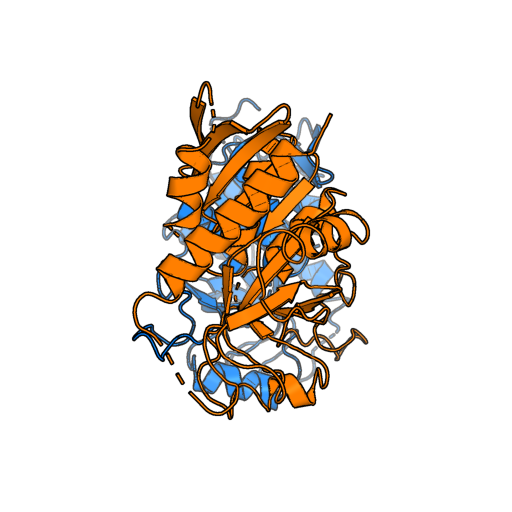3 1.00 29.16 167 PRO B O 1
ATOM 3131 N N . GLU B 1 190 ? 21.354 20.560 32.002 1.00 28.05 168 GLU B N 1
ATOM 3132 C CA . GLU B 1 190 ? 21.845 21.940 32.004 1.00 29.79 168 GLU B CA 1
ATOM 3133 C C . GLU B 1 190 ? 22.802 22.302 30.864 1.00 24.66 168 GLU B C 1
ATOM 3134 O O . GLU B 1 190 ? 23.348 23.410 30.849 1.00 24.76 168 GLU B O 1
ATOM 3140 N N . ALA B 1 191 ? 22.950 21.427 29.879 1.00 22.08 169 ALA B N 1
ATOM 3141 C CA . ALA B 1 191 ? 23.736 21.770 28.667 1.00 22.14 169 ALA B CA 1
ATOM 3142 C C . ALA B 1 191 ? 23.237 23.017 27.966 1.00 24.39 169 ALA B C 1
ATOM 3143 O O . ALA B 1 191 ? 22.007 23.159 27.686 1.00 23.05 169 ALA B O 1
ATOM 3145 N N . GLN B 1 192 ? 24.169 23.925 27.669 1.00 21.02 170 GLN B N 1
ATOM 3146 C CA . GLN B 1 192 ? 23.843 25.168 26.977 1.00 22.13 170 GLN B CA 1
ATOM 3147 C C . GLN B 1 192 ? 23.930 25.086 25.459 1.00 21.40 170 GLN B C 1
ATOM 3148 O O . GLN B 1 192 ? 23.129 25.738 24.752 1.00 21.51 170 GLN B O 1
ATOM 3154 N N . SER B 1 193 ? 24.908 24.323 24.934 1.00 18.56 171 SER B N 1
ATOM 3155 C CA . SER B 1 193 ? 25.159 24.248 23.519 1.00 18.90 171 SER B CA 1
ATOM 3156 C C . SER B 1 193 ? 25.878 22.914 23.205 1.00 18.59 171 SER B C 1
ATOM 3157 O O . SER B 1 193 ? 26.549 22.350 24.102 1.00 17.85 171 SER B O 1
ATOM 3160 N N . ALA B 1 194 ? 25.661 22.381 22.001 1.00 18.31 172 ALA B N 1
ATOM 3161 C CA . ALA B 1 194 ? 26.310 21.188 21.505 1.00 19.19 172 ALA B CA 1
ATOM 3162 C C . ALA B 1 194 ? 27.068 21.593 20.259 1.00 19.55 172 ALA B C 1
ATOM 3163 O O . ALA B 1 194 ? 26.551 22.315 19.402 1.00 22.78 172 ALA B O 1
ATOM 3165 N N . GLU B 1 195 ? 28.318 21.174 20.155 1.00 16.42 173 GLU B N 1
ATOM 3166 C CA . GLU B 1 195 ? 29.095 21.502 18.989 1.00 15.37 173 GLU B CA 1
ATOM 3167 C C . GLU B 1 195 ? 30.155 20.391 18.750 1.00 14.67 173 GLU B C 1
ATOM 3168 O O . GLU B 1 195 ? 29.955 19.282 19.249 1.00 14.52 173 GLU B O 1
ATOM 3182 N N . GLU B 1 197 ? 33.957 20.565 18.451 1.00 16.46 175 GLU B N 1
ATOM 3183 C CA . GLU B 1 197 ? 35.378 20.597 18.824 1.00 15.63 175 GLU B CA 1
ATOM 3184 C C . GLU B 1 197 ? 35.738 20.901 20.261 1.00 15.35 175 GLU B C 1
ATOM 3185 O O . GLU B 1 197 ? 36.887 20.673 20.644 1.00 15.08 175 GLU B O 1
ATOM 3191 N N . GLY B 1 198 ? 34.812 21.399 21.068 1.00 14.18 176 GLY B N 1
ATOM 3192 C CA . GLY B 1 198 ? 35.196 22.001 22.358 1.00 14.23 176 GLY B CA 1
ATOM 3193 C C . GLY B 1 198 ? 35.818 21.009 23.341 1.00 12.36 176 GLY B C 1
ATOM 3194 O O . GLY B 1 198 ? 36.906 21.281 23.939 1.00 14.20 176 GLY B O 1
ATOM 3195 N N . ALA B 1 199 ? 35.151 19.884 23.564 1.00 12.65 177 ALA B N 1
ATOM 3196 C CA . ALA B 1 199 ? 35.621 18.913 24.556 1.00 12.35 177 ALA B CA 1
ATOM 3197 C C . ALA B 1 199 ? 36.880 18.190 24.112 1.00 12.77 177 ALA B C 1
ATOM 3198 O O . ALA B 1 199 ? 37.676 17.799 24.943 1.00 13.18 177 ALA B O 1
ATOM 3200 N N . SER B 1 200 ? 37.050 18.003 22.794 1.00 13.38 178 SER B N 1
ATOM 3201 C CA . SER B 1 200 ? 38.261 17.418 22.251 1.00 12.85 178 SER B CA 1
ATOM 3202 C C . SER B 1 200 ? 39.492 18.343 22.379 1.00 13.18 178 SER B C 1
ATOM 3203 O O . SER B 1 200 ? 40.568 17.897 22.786 1.00 13.70 178 SER B O 1
ATOM 3206 N N . ILE B 1 201 ? 39.321 19.638 22.094 1.00 12.91 179 ILE B N 1
ATOM 3207 C CA . ILE B 1 201 ? 40.333 20.647 22.400 1.00 13.04 179 ILE B CA 1
ATOM 3208 C C . ILE B 1 201 ? 40.619 20.622 23.909 1.00 12.67 179 ILE B C 1
ATOM 3209 O O . ILE B 1 201 ? 41.795 20.577 24.355 1.00 13.94 179 ILE B O 1
ATOM 3214 N N . ALA B 1 202 ? 39.583 20.637 24.724 1.00 13.34 180 ALA B N 1
ATOM 3215 C CA . ALA B 1 202 ? 39.763 20.544 26.189 1.00 14.00 180 ALA B CA 1
ATOM 3216 C C . ALA B 1 202 ? 40.539 19.344 26.664 1.00 13.35 180 ALA B C 1
ATOM 3217 O O . ALA B 1 202 ? 41.396 19.437 27.546 1.00 14.04 180 ALA B O 1
ATOM 3219 N N . GLN B 1 203 ? 40.247 18.201 26.093 1.00 13.04 181 GLN B N 1
ATOM 3220 C CA . GLN B 1 203 ? 40.869 16.953 26.495 1.00 12.61 181 GLN B CA 1
ATOM 3221 C C . GLN B 1 203 ? 42.367 17.044 26.238 1.00 12.87 181 GLN B C 1
ATOM 3222 O O . GLN B 1 203 ? 43.151 16.588 27.101 1.00 15.18 181 GLN B O 1
ATOM 3228 N N . VAL B 1 204 ? 42.750 17.560 25.065 1.00 12.56 182 VAL B N 1
ATOM 3229 C CA . VAL B 1 204 ? 44.190 17.662 24.734 1.00 14.16 182 VAL B CA 1
ATOM 3230 C C . VAL B 1 204 ? 44.839 18.724 25.640 1.00 15.36 182 VAL B C 1
ATOM 3231 O O . VAL B 1 204 ? 45.939 18.481 26.203 1.00 16.47 182 VAL B O 1
ATOM 3235 N N . ALA B 1 205 ? 44.212 19.891 25.766 1.00 16.66 183 ALA B N 1
ATOM 3236 C CA . ALA B 1 205 ? 44.769 20.948 26.638 1.00 17.42 183 ALA B CA 1
ATOM 3237 C C . ALA B 1 205 ? 44.934 20.421 28.063 1.00 17.59 183 ALA B C 1
ATOM 3238 O O . ALA B 1 205 ? 45.991 20.621 28.688 1.00 18.77 183 ALA B O 1
ATOM 3240 N N . ASN B 1 206 ? 43.920 19.726 28.591 1.00 16.91 184 ASN B N 1
ATOM 3241 C CA . ASN B 1 206 ? 43.986 19.097 29.915 1.00 18.37 184 ASN B CA 1
ATOM 3242 C C . ASN B 1 206 ? 45.163 18.127 30.046 1.00 19.19 184 ASN B C 1
ATOM 3243 O O . ASN B 1 206 ? 45.905 18.166 31.064 1.00 19.78 184 ASN B O 1
ATOM 3248 N N . TYR B 1 207 ? 45.353 17.293 29.024 1.00 18.80 185 TYR B N 1
ATOM 3249 C CA . TYR B 1 207 ? 46.458 16.327 29.010 1.00 19.56 185 TYR B CA 1
ATOM 3250 C C . TYR B 1 207 ? 47.815 17.044 29.174 1.00 20.66 185 TYR B C 1
ATOM 3251 O O . TYR B 1 207 ? 48.666 16.576 29.951 1.00 19.91 185 TYR B O 1
ATOM 3260 N N . PHE B 1 208 ? 47.997 18.129 28.431 1.00 18.83 186 PHE B N 1
ATOM 3261 C CA . PHE B 1 208 ? 49.216 18.984 28.513 1.00 19.89 186 PHE B CA 1
ATOM 3262 C C . PHE B 1 208 ? 49.276 19.974 29.697 1.00 21.11 186 PHE B C 1
ATOM 3263 O O . PHE B 1 208 ? 50.274 20.733 29.807 1.00 20.02 186 PHE B O 1
ATOM 3271 N N . ASP B 1 209 ? 48.283 19.945 30.578 1.00 21.20 187 ASP B N 1
ATOM 3272 C CA A ASP B 1 209 ? 48.194 20.853 31.720 0.50 24.45 187 ASP B CA 1
ATOM 3273 C CA B ASP B 1 209 ? 48.158 20.870 31.708 0.50 24.51 187 ASP B CA 1
ATOM 3274 C C . ASP B 1 209 ? 48.214 22.333 31.249 1.00 25.01 187 ASP B C 1
ATOM 3275 O O . ASP B 1 209 ? 48.813 23.215 31.912 1.00 24.56 187 ASP B O 1
ATOM 3284 N N . VAL B 1 210 ? 47.560 22.614 30.107 1.00 20.43 188 VAL B N 1
ATOM 3285 C CA . VAL B 1 210 ? 47.476 23.954 29.550 1.00 19.72 188 VAL B CA 1
ATOM 3286 C C . VAL B 1 210 ? 46.065 24.478 29.838 1.00 19.82 188 VAL B C 1
ATOM 3287 O O . VAL B 1 210 ? 45.066 23.869 29.434 1.00 19.33 188 VAL B O 1
ATOM 3291 N N . PRO B 1 211 ? 45.954 25.620 30.529 1.00 19.63 189 PRO B N 1
ATOM 3292 C CA . PRO B 1 211 ? 44.632 26.197 30.741 1.00 18.72 189 PRO B CA 1
ATOM 3293 C C . PRO B 1 211 ? 43.919 26.580 29.451 1.00 16.97 189 PRO B C 1
ATOM 3294 O O . PRO B 1 211 ? 44.547 27.044 28.481 1.00 18.22 189 PRO B O 1
ATOM 3298 N N . PHE B 1 212 ? 42.597 26.365 29.429 1.00 16.84 190 PHE B N 1
ATOM 3299 C CA . PHE B 1 212 ? 41.821 26.605 28.213 1.00 16.65 190 PHE B CA 1
ATOM 3300 C C . PHE B 1 212 ? 40.509 27.305 28.513 1.00 15.99 190 PHE B C 1
ATOM 3301 O O . PHE B 1 212 ? 39.979 27.223 29.617 1.00 16.01 190 PHE B O 1
ATOM 3309 N N . ALA B 1 213 ? 40.006 27.992 27.500 1.00 16.19 191 ALA B N 1
ATOM 3310 C CA . ALA B 1 213 ? 38.653 28.563 27.543 1.00 16.38 191 ALA B CA 1
ATOM 3311 C C . ALA B 1 213 ? 37.974 28.235 26.249 1.00 16.07 191 ALA B C 1
ATOM 3312 O O . ALA B 1 213 ? 38.598 28.183 25.208 1.00 16.44 191 ALA B O 1
ATOM 3314 N N . VAL B 1 214 ? 36.655 28.060 26.324 1.00 15.77 192 VAL B N 1
ATOM 3315 C CA . VAL B 1 214 ? 35.849 27.734 25.154 1.00 16.21 192 VAL B CA 1
ATOM 3316 C C . VAL B 1 214 ? 34.668 28.695 25.149 1.00 15.92 192 VAL B C 1
ATOM 3317 O O . VAL B 1 214 ? 33.928 28.750 26.136 1.00 16.74 192 VAL B O 1
ATOM 3321 N N . VAL B 1 215 ? 34.531 29.425 24.048 1.00 16.64 193 VAL B N 1
ATOM 3322 C CA . VAL B 1 215 ? 33.504 30.459 23.895 1.00 17.61 193 VAL B CA 1
ATOM 3323 C C . VAL B 1 215 ? 32.702 30.138 22.633 1.00 18.07 193 VAL B C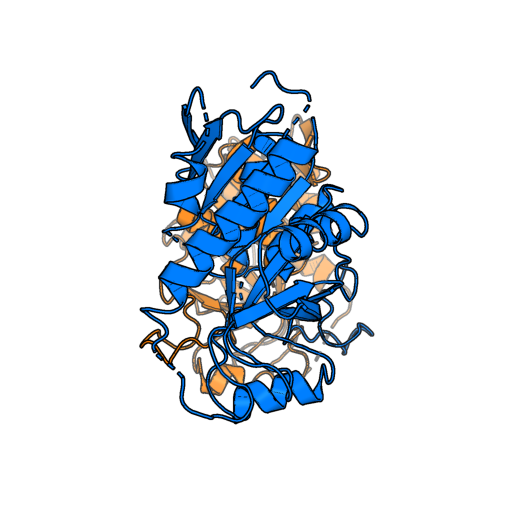 1
ATOM 3324 O O . VAL B 1 215 ? 33.271 29.860 21.579 1.00 16.91 193 VAL B O 1
ATOM 3328 N N . ARG B 1 216 ? 31.367 30.209 22.739 1.00 18.99 194 ARG B N 1
ATOM 3329 C CA . ARG B 1 216 ? 30.537 30.008 21.578 1.00 17.76 194 ARG B CA 1
ATOM 3330 C C . ARG B 1 216 ? 29.444 31.108 21.439 1.00 18.26 194 ARG B C 1
ATOM 3331 O O . ARG B 1 216 ? 28.678 31.335 22.363 1.00 21.42 194 ARG B O 1
ATOM 3339 N N . ALA B 1 217 ? 29.399 31.726 20.274 1.00 18.91 195 ALA B N 1
ATOM 3340 C CA . ALA B 1 217 ? 28.300 32.642 19.928 1.00 19.24 195 ALA B CA 1
ATOM 3341 C C . ALA B 1 217 ? 27.148 31.761 19.437 1.00 21.27 195 ALA B C 1
ATOM 3342 O O . ALA B 1 217 ? 27.334 30.902 18.556 1.00 20.51 195 ALA B O 1
ATOM 3344 N N . ILE B 1 218 ? 25.970 31.965 20.007 1.00 20.15 196 ILE B N 1
ATOM 3345 C CA . ILE B 1 218 ? 24.805 31.162 19.678 1.00 20.02 196 ILE B CA 1
ATOM 3346 C C . ILE B 1 218 ? 24.244 31.607 18.328 1.00 20.31 196 ILE B C 1
ATOM 3347 O O . ILE B 1 218 ? 23.923 32.786 18.128 1.00 21.27 196 ILE B O 1
ATOM 3352 N N . SER B 1 219 ? 24.145 30.653 17.408 1.00 21.86 197 SER B N 1
ATOM 3353 C CA . SER B 1 219 ? 23.820 30.959 16.019 1.00 25.01 197 SER B CA 1
ATOM 3354 C C . SER B 1 219 ? 22.372 30.588 15.618 1.00 27.77 197 SER B C 1
ATOM 3355 O O . SER B 1 219 ? 21.971 30.817 14.467 1.00 30.13 197 SER B O 1
ATOM 3358 N N . ASP B 1 220 ? 21.616 30.037 16.557 1.00 29.20 198 ASP B N 1
ATOM 3359 C CA . ASP B 1 220 ? 20.231 29.581 16.295 1.00 34.07 198 ASP B CA 1
ATOM 3360 C C . ASP B 1 220 ? 19.547 29.402 17.639 1.00 35.46 198 ASP B C 1
ATOM 3361 O O . ASP B 1 220 ? 20.230 29.158 18.629 1.00 39.47 198 ASP B O 1
ATOM 3366 N N . ASN B 1 221 ? 18.218 29.513 17.685 1.00 34.20 199 ASN B N 1
ATOM 3367 C CA . ASN B 1 221 ? 17.453 29.334 18.906 1.00 33.14 199 ASN B CA 1
ATOM 3368 C C . ASN B 1 221 ? 17.163 27.848 19.076 1.00 38.83 199 ASN B C 1
ATOM 3369 O O . ASN B 1 221 ? 17.102 27.127 18.071 1.00 42.38 199 ASN B O 1
ATOM 3374 N N . ALA B 1 222 ? 16.953 27.390 20.314 1.00 41.17 200 ALA B N 1
ATOM 3375 C CA . ALA B 1 222 ? 16.619 25.977 20.522 1.00 50.11 200 ALA B CA 1
ATOM 3376 C C . ALA B 1 222 ? 15.451 25.602 19.606 1.00 57.98 200 ALA B C 1
ATOM 3377 O O . ALA B 1 222 ? 15.539 24.613 18.886 1.00 61.32 200 ALA B O 1
ATOM 3379 N N . ASN B 1 223 ? 14.412 26.446 19.580 1.00 65.68 201 ASN B N 1
ATOM 3380 C CA . ASN B 1 223 ? 13.189 26.207 18.780 1.00 66.28 201 ASN B CA 1
ATOM 3381 C C . ASN B 1 223 ? 13.175 26.755 17.332 1.00 65.47 201 ASN B C 1
ATOM 3382 O O . ASN B 1 223 ? 12.130 26.732 16.674 1.00 62.96 201 ASN B O 1
ATOM 3387 N N . GLY B 1 224 ? 14.319 27.225 16.836 1.00 61.74 202 GLY B N 1
ATOM 3388 C CA . GLY B 1 224 ? 14.428 27.710 15.463 1.00 59.48 202 GLY B CA 1
ATOM 3389 C C . GLY B 1 224 ? 14.448 26.576 14.456 1.00 55.76 202 GLY B C 1
ATOM 3390 O O . GLY B 1 224 ? 14.605 26.804 13.259 1.00 58.60 202 GLY B O 1
ATOM 3391 N N . PHE B 1 230 ? 21.790 32.866 9.627 1.00 50.00 208 PHE B N 1
ATOM 3392 C CA . PHE B 1 230 ? 21.300 34.245 9.630 1.00 49.95 208 PHE B CA 1
ATOM 3393 C C . PHE B 1 230 ? 22.282 35.179 8.925 1.00 50.50 208 PHE B C 1
ATOM 3394 O O . PHE B 1 230 ? 23.495 34.949 8.968 1.00 51.69 208 PHE B O 1
ATOM 3402 N N . ASP B 1 231 ? 21.746 36.233 8.304 1.00 49.38 209 ASP B N 1
ATOM 3403 C CA . ASP B 1 231 ? 22.516 37.144 7.438 1.00 47.67 209 ASP B CA 1
ATOM 3404 C C . ASP B 1 231 ? 23.668 37.782 8.206 1.00 47.37 209 ASP B C 1
ATOM 3405 O O . ASP B 1 231 ? 23.443 38.508 9.200 1.00 43.11 209 ASP B O 1
ATOM 3410 N N . ASP B 1 232 ? 24.888 37.483 7.749 1.00 40.78 210 ASP B N 1
ATOM 3411 C CA A ASP B 1 232 ? 26.110 38.069 8.297 0.50 42.15 210 ASP B CA 1
ATOM 3412 C CA B ASP B 1 232 ? 26.093 38.099 8.299 0.50 41.78 210 ASP B CA 1
ATOM 3413 C C . ASP B 1 232 ? 26.307 37.745 9.778 1.00 38.29 210 ASP B C 1
ATOM 3414 O O . ASP B 1 232 ? 27.050 38.440 10.467 1.00 39.62 210 ASP B O 1
ATOM 3423 N N . PHE B 1 233 ? 25.657 36.687 10.277 1.00 35.55 211 PHE B N 1
ATOM 3424 C CA . PHE B 1 233 ? 25.834 36.325 11.698 1.00 35.00 211 PHE B CA 1
ATOM 3425 C C . PHE B 1 233 ? 27.261 35.917 11.998 1.00 35.38 211 PHE B C 1
ATOM 3426 O O . PHE B 1 233 ? 27.867 36.433 12.932 1.00 35.39 211 PHE B O 1
ATOM 3434 N N . ILE B 1 234 ? 27.779 34.966 11.232 1.00 33.33 212 ILE B N 1
ATOM 3435 C CA . ILE B 1 234 ? 29.106 34.434 11.505 1.00 36.45 212 ILE B CA 1
ATOM 3436 C C . ILE B 1 234 ? 30.153 35.527 11.281 1.00 36.44 212 ILE B C 1
ATOM 3437 O O . ILE B 1 234 ? 31.147 35.599 12.013 1.00 33.68 212 ILE B O 1
ATOM 3442 N N . VAL B 1 235 ? 29.918 36.371 10.282 1.00 34.13 213 VAL B N 1
ATOM 3443 C CA . VAL B 1 235 ? 30.762 37.536 10.056 1.00 35.53 213 VAL B CA 1
ATOM 3444 C C . VAL B 1 235 ? 30.767 38.442 11.293 1.00 34.01 213 VAL B C 1
ATOM 3445 O O . VAL B 1 235 ? 31.831 38.770 11.817 1.00 32.15 213 VAL B O 1
ATOM 3449 N N . GLU B 1 236 ? 29.589 38.858 11.752 1.00 31.15 214 GLU B N 1
ATOM 3450 C CA . GLU B 1 236 ? 29.528 39.791 12.880 1.00 31.94 214 GLU B CA 1
ATOM 3451 C C . GLU B 1 236 ? 30.060 39.174 14.154 1.00 27.14 214 GLU B C 1
ATOM 3452 O O . GLU B 1 236 ? 30.723 39.863 14.934 1.00 27.10 214 GLU B O 1
ATOM 3458 N N . ALA B 1 237 ? 29.742 37.903 14.399 1.00 24.88 215 ALA B N 1
ATOM 3459 C CA . ALA B 1 237 ? 30.242 37.220 15.601 1.00 25.05 215 ALA B CA 1
ATOM 3460 C C . ALA B 1 237 ? 31.763 37.039 15.549 1.00 24.50 215 ALA B C 1
ATOM 3461 O O . ALA B 1 237 ? 32.429 37.078 16.580 1.00 27.03 215 ALA B O 1
ATOM 3463 N N . GLY B 1 238 ? 32.296 36.816 14.347 1.00 25.77 216 GLY B N 1
ATOM 3464 C CA . GLY B 1 238 ? 33.755 36.708 14.162 1.00 26.77 216 GLY B CA 1
ATOM 3465 C C . GLY B 1 238 ? 34.423 38.038 14.463 1.00 26.49 216 GLY B C 1
ATOM 3466 O O . GLY B 1 238 ? 35.394 38.091 15.208 1.00 25.50 216 GLY B O 1
ATOM 3467 N N . GLN B 1 239 ? 33.862 39.119 13.920 1.00 26.19 217 GLN B N 1
ATOM 3468 C CA . GLN B 1 239 ? 34.398 40.461 14.134 1.00 26.87 217 GLN B CA 1
ATOM 3469 C C . GLN B 1 239 ? 34.342 40.816 15.597 1.00 26.07 217 GLN B C 1
ATOM 3470 O O . GLN B 1 239 ? 35.330 41.342 16.165 1.00 23.88 217 GLN B O 1
ATOM 3476 N N . GLN B 1 240 ? 33.192 40.535 16.232 1.00 23.26 218 GLN B N 1
ATOM 3477 C CA . GLN B 1 240 ? 33.022 40.843 17.667 1.00 23.50 218 GLN B CA 1
ATOM 3478 C C . GLN B 1 240 ? 34.021 40.063 18.515 1.00 21.91 218 GLN B C 1
ATOM 3479 O O . GLN B 1 240 ? 34.616 40.616 19.453 1.00 23.57 218 GLN B O 1
ATOM 3485 N N . SER B 1 241 ? 34.180 38.774 18.211 1.00 20.78 219 SER B N 1
ATOM 3486 C CA . SER B 1 241 ? 35.081 37.925 18.966 1.00 20.87 219 SER B CA 1
ATOM 3487 C C . SER B 1 241 ? 36.524 38.465 18.891 1.00 20.74 219 SER B C 1
ATOM 3488 O O . SER B 1 241 ? 37.220 38.553 19.922 1.00 23.16 219 SER B O 1
ATOM 3491 N N . ALA B 1 242 ? 36.946 38.840 17.686 1.00 22.69 220 ALA B N 1
ATOM 3492 C CA . ALA B 1 242 ? 38.274 39.416 17.487 1.00 22.41 220 ALA B CA 1
ATOM 3493 C C . ALA B 1 242 ? 38.410 40.718 18.272 1.00 23.53 220 ALA B C 1
ATOM 3494 O O . ALA B 1 242 ? 39.418 40.944 18.934 1.00 23.25 220 ALA B O 1
ATOM 3496 N N . GLN B 1 243 ? 37.375 41.562 18.295 1.00 24.03 221 GLN B N 1
ATOM 3497 C CA . GLN B 1 243 ? 37.439 42.786 19.094 1.00 24.00 221 GLN B CA 1
ATOM 3498 C C . GLN B 1 243 ? 37.566 42.488 20.563 1.00 22.22 221 GLN B C 1
ATOM 3499 O O . GLN B 1 243 ? 38.283 43.190 21.271 1.00 22.42 221 GLN B O 1
ATOM 3505 N N . VAL B 1 244 ? 36.873 41.450 21.030 1.00 21.46 222 VAL B N 1
ATOM 3506 C CA . VAL B 1 244 ? 36.912 41.080 22.426 1.00 21.29 222 VAL B CA 1
ATOM 3507 C C . VAL B 1 244 ? 38.311 40.579 22.755 1.00 20.65 222 VAL B C 1
ATOM 3508 O O . VAL B 1 244 ? 38.881 40.932 23.802 1.00 21.48 222 VAL B O 1
ATOM 3512 N N . LEU B 1 245 ? 38.839 39.740 21.878 1.00 20.50 223 LEU B N 1
ATOM 3513 C CA . LEU B 1 245 ? 40.168 39.160 22.145 1.00 21.17 223 LEU B CA 1
ATOM 3514 C C . LEU B 1 245 ? 41.263 40.227 22.106 1.00 22.36 223 LEU B C 1
ATOM 3515 O O . LEU B 1 245 ? 42.149 40.244 22.973 1.00 21.47 223 LEU B O 1
ATOM 3520 N N . ILE B 1 246 ? 41.181 41.127 21.135 1.00 21.87 224 ILE B N 1
ATOM 3521 C CA . ILE B 1 246 ? 42.138 42.258 21.010 1.00 24.04 224 ILE B CA 1
ATOM 3522 C C . ILE B 1 246 ? 42.105 43.145 22.266 1.00 24.29 224 ILE B C 1
ATOM 3523 O O . ILE B 1 246 ? 43.128 43.470 22.849 1.00 24.57 224 ILE B O 1
ATOM 3528 N N . ASN B 1 247 ? 40.904 43.490 22.734 1.00 25.72 225 ASN B N 1
ATOM 3529 C CA . ASN B 1 247 ? 40.782 44.192 24.002 1.00 24.76 225 ASN B CA 1
ATOM 3530 C C . ASN B 1 247 ? 41.480 43.451 25.162 1.00 25.70 225 ASN B C 1
ATOM 3531 O O . ASN B 1 247 ? 42.212 44.044 25.944 1.00 25.99 225 ASN B O 1
ATOM 3536 N N . PHE B 1 248 ? 41.275 42.139 25.257 1.00 23.04 226 PHE B N 1
ATOM 3537 C CA . PHE B 1 248 ? 41.876 41.336 26.327 1.00 22.49 226 PHE B CA 1
ATOM 3538 C C . PHE B 1 248 ? 43.402 41.366 26.194 1.00 21.96 226 PHE B C 1
ATOM 3539 O O . PHE B 1 248 ? 44.094 41.578 27.196 1.00 24.84 226 PHE B O 1
ATOM 3547 N N . PHE B 1 249 ? 43.888 41.153 24.979 1.00 21.07 227 PHE B N 1
ATOM 3548 C CA . PHE B 1 249 ? 45.346 41.120 24.727 1.00 22.54 227 PHE B CA 1
ATOM 3549 C C . PHE B 1 249 ? 45.967 42.490 25.029 1.00 24.78 227 PHE B C 1
ATOM 3550 O O . PHE B 1 249 ? 47.005 42.593 25.692 1.00 22.67 227 PHE B O 1
ATOM 3558 N N . GLU B 1 250 ? 45.307 43.536 24.534 1.00 26.46 228 GLU B N 1
ATOM 3559 C CA . GLU B 1 250 ? 45.815 44.906 24.740 1.00 28.36 228 GLU B CA 1
ATOM 3560 C C . GLU B 1 250 ? 45.805 45.366 26.188 1.00 28.27 228 GLU B C 1
ATOM 3561 O O . GLU B 1 250 ? 46.522 46.318 26.515 1.00 28.20 228 GLU B O 1
ATOM 3567 N N . ALA B 1 251 ? 45.068 44.691 27.062 1.00 28.05 229 ALA B N 1
ATOM 3568 C CA . ALA B 1 251 ? 45.066 45.013 28.476 1.00 27.79 229 ALA B CA 1
ATOM 3569 C C . ALA B 1 251 ? 46.288 44.525 29.255 1.00 29.65 229 ALA B C 1
ATOM 3570 O O . ALA B 1 251 ? 46.533 44.984 30.344 1.00 29.07 229 ALA B O 1
ATOM 3572 N N . GLN B 1 252 ? 47.021 43.569 28.693 1.00 26.77 230 GLN B N 1
ATOM 3573 C CA . GLN B 1 252 ? 48.045 42.835 29.419 1.00 27.23 230 GLN B CA 1
ATOM 3574 C C . GLN B 1 252 ? 49.318 43.674 29.521 1.00 27.02 230 GLN B C 1
ATOM 3575 O O . GLN B 1 252 ? 49.628 44.457 28.603 1.00 28.76 230 GLN B O 1
ATOM 3581 N N . ALA B 1 253 ? 50.043 43.481 30.616 1.00 29.01 231 ALA B N 1
ATOM 3582 C CA . ALA B 1 253 ? 51.267 44.227 30.889 1.00 30.93 231 ALA B CA 1
ATOM 3583 C C . ALA B 1 253 ? 52.223 44.159 29.722 1.00 32.92 231 ALA B C 1
ATOM 3584 O O . ALA B 1 253 ? 52.840 45.168 29.374 1.00 33.27 231 ALA B O 1
#

Solvent-accessible surface area: 18652 Å² total

Nearest PDB structures (foldseek):
  4kn5-assembly1_A  TM=1.004E+00  e=3.697E-50  Weissella paramesenteroides ATCC 33313
  4kn5-assembly1_B  TM=9.784E-01  e=9.944E-46  Weissella paramesenteroides ATCC 33313
  4x24-assembly1_B  TM=9.188E-01  e=2.319E-28  Vibrio cholerae O395
  3dp9-assembly1_A  TM=9.182E-01  e=5.894E-28  Vibrio cholerae
  1z5n-assembly1_B  TM=9.146E-01  e=2.786E-26  Escherichia coli

B-factor: mean 27.67, std 11.24, range [11.71, 83.35]

Sequence (452 aa):
YFQSSRYGVINAAEEEKAALVDDAIDEKKTTIAGKLFHHGKIGHHVDDVVVVESGIGKVASALTTTLLITNFGVDAVINSSGSAGALLGTDLRIGDIVIADYLAYADADARAFGYAYGQVPQQPARFKKADTTDLSNDLSSESYEKVTDARRLVRGLVVTSDSFIASNEQKQTILTHFPEAQSAEEGASIAQVANYFDVPFAVVRAISDNANGEAGTFDDDDFIVEAGQQSAQVLINFFEAQARYGVINAAEEKAALVDAIDEKKTTIAGKLFHHGKIGHVDVVVVESGIGKVASALTTTLLITNFGVDAVINSSGSAGALGTDLRIGDIVIADYLAYADADARAFGYAYGQVPQQPARFKADTTDLSNDLSESSYEKVTDDARLVRRGLVVTSDSFIASNEQKQQTILTHFPEAQSAEEGASIAQVANYFDDVPFAVVRAISDNANGFDDDFIVEAGQQSAQVLINFFEAQA

Secondary structure (DSSP, 8-state):
-----EEEEE--HHHHHHHH----EEEEETTEEEEEEEETTEEEEEEE--SSHHHHHHHHHHHHHHH--SEEEEEEEE---STT--TT-EEEEEEEEESS---GGGTPPTTPPTTS-SSEE--HHHHHHHHHHHHHH--PPEEEEEEEE-SS---SHHHHHHHHHH-TTEEEE--HHHHHHHHHHTT--EEEEEEE-S-TT-----HHHHHHHHHHHHHHHHHHHHHHH-/-EEEEE--HHHHHHHH----EEEEETTEEEEEEEETTEEEEEEE--SSHHHHHHHHHHHHHHH--SEEEEEEEEEE-STT--TT-EEEEEEEEESS---GGGTPPTTPPTTS-SSEEPPHHHHHHHHHHHHHH----EEEEEEEE-SS---SHHHHHHHHHH-TTEEEE--HHHHHHHHHHTT--EEEEEEE-S-TT--TTHHHHHHHHHHHHHHHHHHT--